Protein AF-0000000076998230 (afdb_homodimer)

Nearest PDB structures (foldseek):
  7vw1-assembly1_B  TM=4.545E-01  e=6.466E+00  Escherichia coli
  8wz2-assembly1_R  TM=2.961E-01  e=3.611E+00  Homo sapiens
  7vw1-assembly1_B  TM=4.503E-01  e=7.382E+00  Escherichia coli
  8wz2-assembly1_R  TM=2.958E-01  e=2.875E+00  Homo sapiens

Structure (mmCIF, N/CA/C/O backbone):
data_AF-0000000076998230-model_v1
#
loop_
_entity.id
_entity.type
_entity.pdbx_description
1 polymer 'Oxidase ustYa'
#
loop_
_atom_site.group_PDB
_atom_site.id
_atom_site.type_symbol
_atom_site.label_atom_id
_atom_site.label_alt_id
_atom_site.label_comp_id
_atom_site.label_asym_id
_atom_site.label_entity_id
_atom_site.label_seq_id
_atom_site.pdbx_PDB_ins_code
_atom_site.Cartn_x
_atom_site.Cartn_y
_atom_site.Cartn_z
_atom_site.occupancy
_atom_site.B_iso_or_equiv
_atom_site.auth_seq_id
_atom_site.auth_comp_id
_atom_site.auth_asym_id
_atom_site.auth_atom_id
_atom_site.pdbx_PDB_model_num
ATOM 1 N N . MET A 1 1 ? -66.875 17.562 42.094 1 18.34 1 MET A N 1
ATOM 2 C CA . MET A 1 1 ? -67 17.859 43.5 1 18.34 1 MET A CA 1
ATOM 3 C C . MET A 1 1 ? -66.562 19.281 43.812 1 18.34 1 MET A C 1
ATOM 5 O O . MET A 1 1 ? -66 19.969 42.938 1 18.34 1 MET A O 1
ATOM 9 N N . ASN A 1 2 ? -65.562 19.297 44.688 1 16.44 2 ASN A N 1
ATOM 10 C CA . ASN A 1 2 ? -65.562 20 45.969 1 16.44 2 ASN A CA 1
ATOM 11 C C . ASN A 1 2 ? -65.312 21.5 45.781 1 16.44 2 ASN A C 1
ATOM 13 O O . ASN A 1 2 ? -64.938 21.922 44.719 1 16.44 2 ASN A O 1
ATOM 17 N N . ASP A 1 3 ? -64.438 21.984 46.594 1 16.97 3 ASP A N 1
ATOM 18 C CA . ASP A 1 3 ? -64.5 22.75 47.844 1 16.97 3 ASP A CA 1
ATOM 19 C C . ASP A 1 3 ? -64.25 24.234 47.562 1 16.97 3 ASP A C 1
ATOM 21 O O . ASP A 1 3 ? -63.812 24.609 46.469 1 16.97 3 ASP A O 1
ATOM 25 N N . THR A 1 4 ? -63.281 24.688 48.25 1 16.92 4 THR A N 1
ATOM 26 C CA . THR A 1 4 ? -63.219 25.484 49.469 1 16.92 4 THR A CA 1
ATOM 27 C C . THR A 1 4 ? -62.938 26.953 49.156 1 16.92 4 THR A C 1
ATOM 29 O O . THR A 1 4 ? -63.688 27.844 49.594 1 16.92 4 THR A O 1
ATOM 32 N N . LYS A 1 5 ? -61.625 27.578 49.344 1 16.97 5 LYS A N 1
ATOM 33 C CA . LYS A 1 5 ? -61.406 28.297 50.594 1 16.97 5 LYS A CA 1
ATOM 34 C C . LYS A 1 5 ? -61.438 29.797 50.375 1 16.97 5 LYS A C 1
ATOM 36 O O . LYS A 1 5 ? -61.125 30.562 51.281 1 16.97 5 LYS A O 1
ATOM 41 N N . TYR A 1 6 ? -61.562 30.359 49.125 1 19.58 6 TYR A N 1
ATOM 42 C CA . TYR A 1 6 ? -60.75 31.562 49.156 1 19.58 6 TYR A CA 1
ATOM 43 C C . TYR A 1 6 ? -61.312 32.594 50.125 1 19.58 6 TYR A C 1
ATOM 45 O O . TYR A 1 6 ? -62.344 33.188 49.875 1 19.58 6 TYR A O 1
ATOM 53 N N . LEU A 1 7 ? -61.062 32.375 51.344 1 16.42 7 LEU A N 1
ATOM 54 C CA . LEU A 1 7 ? -61.469 33 52.594 1 16.42 7 LEU A CA 1
ATOM 55 C C . LEU A 1 7 ? -61.344 34.531 52.531 1 16.42 7 LEU A C 1
ATOM 57 O O . LEU A 1 7 ? -60.656 35.062 51.625 1 16.42 7 LEU A O 1
ATOM 61 N N . LYS A 1 8 ? -60.688 35.156 53.625 1 16.86 8 LYS A N 1
ATOM 62 C CA . LYS A 1 8 ? -61.188 35.844 54.844 1 16.86 8 LYS A CA 1
ATOM 63 C C . LYS A 1 8 ? -60.875 37.312 54.781 1 16.86 8 LYS A C 1
ATOM 65 O O . LYS A 1 8 ? -61.75 38.156 55.062 1 16.86 8 LYS A O 1
ATOM 70 N N . VAL A 1 9 ? -59.531 37.688 54.875 1 17.5 9 VAL A N 1
ATOM 71 C CA . VAL A 1 9 ? -59.125 38.344 56.125 1 17.5 9 VAL A CA 1
ATOM 72 C C . VAL A 1 9 ? -59.531 39.812 56.062 1 17.5 9 VAL A C 1
ATOM 74 O O . VAL A 1 9 ? -59.375 40.469 55.031 1 17.5 9 VAL A O 1
ATOM 77 N N . GLU A 1 10 ? -60.094 40.469 57.094 1 17.52 10 GLU A N 1
ATOM 78 C CA . GLU A 1 10 ? -60.875 41.5 57.75 1 17.52 10 GLU A CA 1
ATOM 79 C C . GLU A 1 10 ? -60.094 42.781 57.906 1 17.52 10 GLU A C 1
ATOM 81 O O . GLU A 1 10 ? -60.625 43.875 57.719 1 17.52 10 GLU A O 1
ATOM 86 N N . GLN A 1 11 ? -58.875 42.781 58.594 1 16.8 11 GLN A N 1
ATOM 87 C CA . GLN A 1 11 ? -58.75 43.5 59.844 1 16.8 11 GLN A CA 1
ATOM 88 C C . GLN A 1 11 ? -58.812 45 59.625 1 16.8 11 GLN A C 1
ATOM 90 O O . GLN A 1 11 ? -58.438 45.5 58.562 1 16.8 11 GLN A O 1
ATOM 95 N N . GLU A 1 12 ? -58.438 45.875 60.75 1 17.72 12 GLU A N 1
ATOM 96 C CA . GLU A 1 12 ? -58.938 46.844 61.719 1 17.72 12 GLU A CA 1
ATOM 97 C C . GLU A 1 12 ? -58.438 48.25 61.375 1 17.72 12 GLU A C 1
ATOM 99 O O . GLU A 1 12 ? -57.531 48.438 60.562 1 17.72 12 GLU A O 1
ATOM 104 N N . SER A 1 13 ? -58.062 49.188 62.469 1 18.7 13 SER A N 1
ATOM 105 C CA . SER A 1 13 ? -58.625 50.344 63.156 1 18.7 13 SER A CA 1
ATOM 106 C C . SER A 1 13 ? -57.938 51.625 62.781 1 18.7 13 SER A C 1
ATOM 108 O O . SER A 1 13 ? -58.531 52.531 62.156 1 18.7 13 SER A O 1
ATOM 110 N N . SER A 1 14 ? -57.25 52.469 63.875 1 18.3 14 SER A N 1
ATOM 111 C CA . SER A 1 14 ? -57.719 53.656 64.625 1 18.3 14 SER A CA 1
ATOM 112 C C . SER A 1 14 ? -56.938 54.906 64.188 1 18.3 14 SER A C 1
ATOM 114 O O . SER A 1 14 ? -57.531 55.938 63.812 1 18.3 14 SER A O 1
ATOM 116 N N . ASP A 1 15 ? -55.625 55.219 64.75 1 19.7 15 ASP A N 1
ATOM 117 C CA . ASP A 1 15 ? -55.281 56.312 65.625 1 19.7 15 ASP A CA 1
ATOM 118 C C . ASP A 1 15 ? -54.906 57.594 64.875 1 19.7 15 ASP A C 1
ATOM 120 O O . ASP A 1 15 ? -54.406 57.531 63.75 1 19.7 15 ASP A O 1
ATOM 124 N N . SER A 1 16 ? -55.125 59 65.5 1 21.58 16 SER A N 1
ATOM 125 C CA . SER A 1 16 ? -55.531 60.406 65.375 1 21.58 16 SER A CA 1
ATOM 126 C C . SER A 1 16 ? -54.344 61.312 65.188 1 21.58 16 SER A C 1
ATOM 128 O O . SER A 1 16 ? -54.5 62.5 64.875 1 21.58 16 SER A O 1
ATOM 130 N N . SER A 1 17 ? -53.062 60.938 65.562 1 20.52 17 SER A N 1
ATOM 131 C CA . SER A 1 17 ? -52.312 61.938 66.312 1 20.52 17 SER A CA 1
ATOM 132 C C . SER A 1 17 ? -52 63.156 65.5 1 20.52 17 SER A C 1
ATOM 134 O O . SER A 1 17 ? -51.875 63.062 64.25 1 20.52 17 SER A O 1
ATOM 136 N N . GLU A 1 18 ? -52 64.438 66.188 1 24.56 18 GLU A N 1
ATOM 137 C CA . GLU A 1 18 ? -52.094 65.875 66.125 1 24.56 18 GLU A CA 1
ATOM 138 C C . GLU A 1 18 ? -50.781 66.5 65.625 1 24.56 18 GLU A C 1
ATOM 140 O O . GLU A 1 18 ? -49.75 66.375 66.312 1 24.56 18 GLU A O 1
ATOM 145 N N . LEU A 1 19 ? -50.375 66.312 64.5 1 22.81 19 LEU A N 1
ATOM 146 C CA . LEU A 1 19 ? -49.094 66.812 64 1 22.81 19 LEU A CA 1
ATOM 147 C C . LEU A 1 19 ? -48.969 68.312 64.125 1 22.81 19 LEU A C 1
ATOM 149 O O . LEU A 1 19 ? -49.688 69.062 63.469 1 22.81 19 LEU A O 1
ATOM 153 N N . GLU A 1 20 ? -48.469 68.625 65.375 1 21.16 20 GLU A N 1
ATOM 154 C CA . GLU A 1 20 ? -48.219 70 65.938 1 21.16 20 GLU A CA 1
ATOM 155 C C . GLU A 1 20 ? -47.469 70.875 65 1 21.16 20 GLU A C 1
ATOM 157 O O . GLU A 1 20 ? -47 70.438 63.938 1 21.16 20 GLU A O 1
ATOM 162 N N . SER A 1 21 ? -46.406 71.562 65.625 1 22.08 21 SER A N 1
ATOM 163 C CA . SER A 1 21 ? -46.125 72.938 66 1 22.08 21 SER A CA 1
ATOM 164 C C . SER A 1 21 ? -45.219 73.625 65 1 22.08 21 SER A C 1
ATOM 166 O O . SER A 1 21 ? -45.438 74.75 64.562 1 22.08 21 SER A O 1
ATOM 168 N N . GLN A 1 22 ? -43.875 73.188 64.812 1 22.25 22 GLN A N 1
ATOM 169 C CA . GLN A 1 22 ? -42.75 74.062 65.062 1 22.25 22 GLN A CA 1
ATOM 170 C C . GLN A 1 22 ? -42.406 74.875 63.812 1 22.25 22 GLN A C 1
ATOM 172 O O . GLN A 1 22 ? -42.219 74.312 62.75 1 22.25 22 GLN A O 1
ATOM 177 N N . ASP A 1 23 ? -42.812 76.125 63.781 1 26.39 23 ASP A N 1
ATOM 178 C CA . ASP A 1 23 ? -42.688 77.188 62.781 1 26.39 23 ASP A CA 1
ATOM 179 C C . ASP A 1 23 ? -41.219 77.562 62.531 1 26.39 23 ASP A C 1
ATOM 181 O O . ASP A 1 23 ? -40.656 78.375 63.281 1 26.39 23 ASP A O 1
ATOM 185 N N . HIS A 1 24 ? -40.281 76.562 62.562 1 25.59 24 HIS A N 1
ATOM 186 C CA . HIS A 1 24 ? -38.906 77.062 62.562 1 25.59 24 HIS A CA 1
ATOM 187 C C . HIS A 1 24 ? -38.656 77.938 61.375 1 25.59 24 HIS A C 1
ATOM 189 O O . HIS A 1 24 ? -38.938 77.625 60.219 1 25.59 24 HIS A O 1
ATOM 195 N N . ALA A 1 25 ? -38.688 79.25 61.688 1 28.44 25 ALA A N 1
ATOM 196 C CA . ALA A 1 25 ? -38.406 80.438 60.844 1 28.44 25 ALA A CA 1
ATOM 197 C C . ALA A 1 25 ? -37.062 80.312 60.125 1 28.44 25 ALA A C 1
ATOM 199 O O . ALA A 1 25 ? -36.062 79.938 60.75 1 28.44 25 ALA A O 1
ATOM 200 N N . PHE A 1 26 ? -37.062 80.125 58.812 1 28.27 26 PHE A N 1
ATOM 201 C CA . PHE A 1 26 ? -36.094 79.938 57.75 1 28.27 26 PHE A CA 1
ATOM 202 C C . PHE A 1 26 ? -35.156 81.125 57.625 1 28.27 26 PHE A C 1
ATOM 204 O O . PHE A 1 26 ? -35.594 82.188 57.156 1 28.27 26 PHE A O 1
ATOM 211 N N . SER A 1 27 ? -34.438 81.375 58.844 1 28.23 27 SER A N 1
ATOM 212 C CA . SER A 1 27 ? -33.594 82.562 58.688 1 28.23 27 SER A CA 1
ATOM 213 C C . SER A 1 27 ? -32.656 82.375 57.5 1 28.23 27 SER A C 1
ATOM 215 O O . SER A 1 27 ? -32.25 81.312 57.125 1 28.23 27 SER A O 1
ATOM 217 N N . GLY A 1 28 ? -32.531 83.438 56.625 1 27.86 28 GLY A N 1
ATOM 218 C CA . GLY A 1 28 ? -32.031 83.75 55.312 1 27.86 28 GLY A CA 1
ATOM 219 C C . GLY A 1 28 ? -30.531 83.625 55.188 1 27.86 28 GLY A C 1
ATOM 220 O O . GLY A 1 28 ? -29.922 84.25 54.281 1 27.86 28 GLY A O 1
ATOM 221 N N . ASP A 1 29 ? -29.875 82.688 55.906 1 30.98 29 ASP A N 1
ATOM 222 C CA . ASP A 1 29 ? -28.422 82.875 55.875 1 30.98 29 ASP A CA 1
ATOM 223 C C . ASP A 1 29 ? -27.891 82.75 54.438 1 30.98 29 ASP A C 1
ATOM 225 O O . ASP A 1 29 ? -28.375 81.938 53.656 1 30.98 29 ASP A O 1
ATOM 229 N N . GLU A 1 30 ? -27.141 83.75 53.906 1 35 30 GLU A N 1
ATOM 230 C CA . GLU A 1 30 ? -26.453 84.062 52.656 1 35 30 GLU A CA 1
ATOM 231 C C . GLU A 1 30 ? -25.422 83 52.312 1 35 30 GLU A C 1
ATOM 233 O O . GLU A 1 30 ? -24.469 82.812 53.062 1 35 30 GLU A O 1
ATOM 238 N N . SER A 1 31 ? -25.844 81.812 51.75 1 34.47 31 SER A N 1
ATOM 239 C CA . SER A 1 31 ? -25.031 80.688 51.438 1 34.47 31 SER A CA 1
ATOM 240 C C . SER A 1 31 ? -23.984 81 50.375 1 34.47 31 SER A C 1
ATOM 242 O O . SER A 1 31 ? -24.266 81.688 49.375 1 34.47 31 SER A O 1
ATOM 244 N N . GLY A 1 32 ? -22.703 81.125 50.719 1 36.34 32 GLY A N 1
ATOM 245 C CA . GLY A 1 32 ? -21.469 81.188 49.938 1 36.34 32 GLY A CA 1
ATOM 246 C C . GLY A 1 32 ? -21.375 80.188 48.812 1 36.34 32 GLY A C 1
ATOM 247 O O . GLY A 1 32 ? -21.594 79 49.031 1 36.34 32 GLY A O 1
ATOM 248 N N . ARG A 1 33 ? -21.594 80.562 47.5 1 39.78 33 ARG A N 1
ATOM 249 C CA . ARG A 1 33 ? -21.625 79.75 46.281 1 39.78 33 ARG A CA 1
ATOM 250 C C . ARG A 1 33 ? -20.281 79.062 46.031 1 39.78 33 ARG A C 1
ATOM 252 O O . ARG A 1 33 ? -19.234 79.688 46.062 1 39.78 33 ARG A O 1
ATOM 259 N N . PRO A 1 34 ? -20.219 77.75 46.375 1 43.5 34 PRO A N 1
ATOM 260 C CA . PRO A 1 34 ? -18.969 77.062 46.062 1 43.5 34 PRO A CA 1
ATOM 261 C C . PRO A 1 34 ? -18.594 77.188 44.562 1 43.5 34 PRO A C 1
ATOM 263 O O . PRO A 1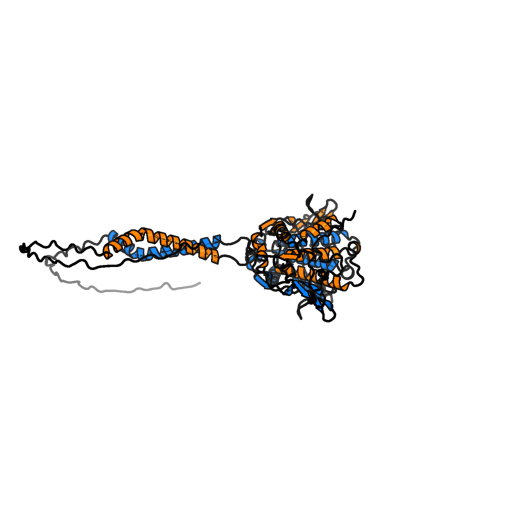 34 ? -19.484 77.312 43.719 1 43.5 34 PRO A O 1
ATOM 266 N N . MET A 1 35 ? -17.438 77.688 44.125 1 41.75 35 MET A N 1
ATOM 267 C CA . MET A 1 35 ? -16.797 77.75 42.812 1 41.75 35 MET A CA 1
ATOM 268 C C . MET A 1 35 ? -16.969 76.438 42.062 1 41.75 35 MET A C 1
ATOM 270 O O . MET A 1 35 ? -16.688 75.375 42.594 1 41.75 35 MET A O 1
ATOM 274 N N . SER A 1 36 ? -17.719 76.375 40.906 1 43.34 36 SER A N 1
ATOM 275 C CA . SER A 1 36 ? -18.125 75.312 40 1 43.34 36 SER A CA 1
ATOM 276 C C . SER A 1 36 ? -16.906 74.625 39.375 1 43.34 36 SER A C 1
ATOM 278 O O . SER A 1 36 ? -16.047 75.25 38.781 1 43.34 36 SER A O 1
ATOM 280 N N . GLN A 1 37 ? -16.344 73.562 39.906 1 50.28 37 GLN A N 1
ATOM 281 C CA . GLN A 1 37 ? -15.406 72.688 39.219 1 50.28 37 GLN A CA 1
ATOM 282 C C . GLN A 1 37 ? -15.883 72.312 37.812 1 50.28 37 GLN A C 1
ATOM 284 O O . GLN A 1 37 ? -16.984 71.812 37.656 1 50.28 37 GLN A O 1
ATOM 289 N N . GLN A 1 38 ? -15.484 73 36.688 1 52.41 38 GLN A N 1
ATOM 290 C CA . GLN A 1 38 ? -15.773 72.688 35.312 1 52.41 38 GLN A CA 1
ATOM 291 C C . GLN A 1 38 ? -15.547 71.188 35.062 1 52.41 38 GLN A C 1
ATOM 293 O O . GLN A 1 38 ? -14.477 70.625 35.375 1 52.41 38 GLN A O 1
ATOM 298 N N . PRO A 1 39 ? -16.562 70.375 34.906 1 56.31 39 PRO A N 1
ATOM 299 C CA . PRO A 1 39 ? -16.406 68.938 34.625 1 56.31 39 PRO A CA 1
ATOM 300 C C . PRO A 1 39 ? -15.5 68.688 33.438 1 56.31 39 PRO A C 1
ATOM 302 O O . PRO A 1 39 ? -15.586 69.375 32.406 1 56.31 39 PRO A O 1
ATOM 305 N N . ARG A 1 40 ? -14.258 68.25 33.594 1 65.19 40 ARG A N 1
ATOM 306 C CA . ARG A 1 40 ? -13.414 67.812 32.469 1 65.19 40 ARG A CA 1
ATOM 307 C C . ARG A 1 40 ? -14.25 67.125 31.406 1 65.19 40 ARG A C 1
ATOM 309 O O . ARG A 1 40 ? -15.094 66.25 31.703 1 65.19 40 ARG A O 1
ATOM 316 N N . SER A 1 41 ? -14.359 67.688 30.234 1 61.91 41 SER A N 1
ATOM 317 C CA . SER A 1 41 ? -15.219 67.25 29.125 1 61.91 41 SER A CA 1
ATOM 318 C C . SER A 1 41 ? -15.047 65.75 28.844 1 61.91 41 SER A C 1
ATOM 320 O O . SER A 1 41 ? -13.977 65.188 29.078 1 61.91 41 SER A O 1
ATOM 322 N N . VAL A 1 42 ? -16.141 65.062 28.719 1 68.56 42 VAL A N 1
ATOM 323 C CA . VAL A 1 42 ? -16.266 63.656 28.328 1 68.56 42 VAL A CA 1
ATOM 324 C C . VAL A 1 42 ? -15.25 63.312 27.25 1 68.56 42 VAL A C 1
ATOM 326 O O . VAL A 1 42 ? -14.695 62.219 27.219 1 68.56 42 VAL A O 1
ATOM 329 N N . ALA A 1 43 ? -14.953 64.375 26.484 1 70.38 43 ALA A N 1
ATOM 330 C CA . ALA A 1 43 ? -14 64.125 25.391 1 70.38 43 ALA A CA 1
ATOM 331 C C . ALA A 1 43 ? -12.578 64 25.938 1 70.38 43 ALA A C 1
ATOM 333 O O . ALA A 1 43 ? -11.812 63.188 25.422 1 70.38 43 ALA A O 1
ATOM 334 N N . THR A 1 44 ? -12.195 64.688 26.938 1 69.19 44 THR A N 1
ATOM 335 C CA . THR A 1 44 ? -10.883 64.625 27.562 1 69.19 44 THR A CA 1
ATOM 336 C C . THR A 1 44 ? -10.742 63.312 28.344 1 69.19 44 THR A C 1
ATOM 338 O O . THR A 1 44 ? -9.68 62.688 28.344 1 69.19 44 THR A O 1
ATOM 341 N N . ARG A 1 45 ? -11.852 62.875 28.906 1 66.25 45 ARG A N 1
ATOM 342 C CA . ARG A 1 45 ? -11.852 61.625 29.625 1 66.25 45 ARG A CA 1
ATOM 343 C C . ARG A 1 45 ? -11.75 60.438 28.656 1 66.25 45 ARG A C 1
ATOM 345 O O . ARG A 1 45 ? -11.055 59.469 28.922 1 66.25 45 ARG A O 1
ATOM 352 N N . LEU A 1 46 ? -12.445 60.594 27.562 1 68.31 46 LEU A N 1
ATOM 353 C CA . LEU A 1 46 ? -12.391 59.562 26.547 1 68.31 46 LEU A CA 1
ATOM 354 C C . LEU A 1 46 ? -11.016 59.531 25.891 1 68.31 46 LEU A C 1
ATOM 356 O O . LEU A 1 46 ? -10.492 58.438 25.594 1 68.31 46 LEU A O 1
ATOM 360 N N . SER A 1 47 ? -10.477 60.688 25.625 1 67.5 47 SER A N 1
ATOM 361 C CA . SER A 1 47 ? -9.125 60.781 25.078 1 67.5 47 SER A CA 1
ATOM 362 C C . SER A 1 47 ? -8.102 60.188 26.047 1 67.5 47 SER A C 1
ATOM 364 O O . SER A 1 47 ? -7.141 59.531 25.625 1 67.5 47 SER A O 1
ATOM 366 N N . HIS A 1 48 ? -8.312 60.375 27.328 1 67.94 48 HIS A N 1
ATOM 367 C CA . HIS A 1 48 ? -7.43 59.812 28.328 1 67.94 48 HIS A CA 1
ATOM 368 C C . HIS A 1 48 ? -7.621 58.281 28.422 1 67.94 48 HIS A C 1
ATOM 370 O O . HIS A 1 48 ? -6.656 57.531 28.609 1 67.94 48 HIS A O 1
ATOM 376 N N . ILE A 1 49 ? -8.812 57.906 28.312 1 65.69 49 ILE A N 1
ATOM 377 C CA . ILE A 1 49 ? -9.102 56.469 28.328 1 65.69 49 ILE A CA 1
ATOM 378 C C . ILE A 1 49 ? -8.555 55.812 27.062 1 65.69 49 ILE A C 1
ATOM 380 O O . ILE A 1 49 ? -7.984 54.719 27.109 1 65.69 49 ILE A O 1
ATOM 384 N N . VAL A 1 50 ? -8.797 56.5 25.969 1 64 50 VAL A N 1
ATOM 385 C CA . VAL A 1 50 ? -8.281 56 24.703 1 64 50 VAL A CA 1
ATOM 386 C C . VAL A 1 50 ? -6.754 55.969 24.734 1 64 50 VAL A C 1
ATOM 388 O O . VAL A 1 50 ? -6.125 55.031 24.281 1 64 50 VAL A O 1
ATOM 391 N N . LYS A 1 51 ? -6.207 57.031 25.25 1 67.94 51 LYS A N 1
ATOM 392 C CA . LYS A 1 51 ? -4.754 57.094 25.359 1 67.94 51 LYS A CA 1
ATOM 393 C C . LYS A 1 51 ? -4.227 56.031 26.312 1 67.94 51 LYS A C 1
ATOM 395 O O . LYS A 1 51 ? -3.168 55.469 26.078 1 67.94 51 LYS A O 1
ATOM 400 N N . ARG A 1 52 ? -5.008 55.781 27.328 1 65.81 52 ARG A N 1
ATOM 401 C CA . ARG A 1 52 ? -4.594 54.781 28.297 1 65.81 52 ARG A CA 1
ATOM 402 C C . ARG A 1 52 ? -4.863 53.375 27.781 1 65.81 52 ARG A C 1
ATOM 404 O O . ARG A 1 52 ? -4.117 52.438 28.078 1 65.81 52 ARG A O 1
ATOM 411 N N . SER A 1 53 ? -5.801 53.312 26.922 1 72.69 53 SER A N 1
ATOM 412 C CA . SER A 1 53 ? -6.207 51.969 26.484 1 72.69 53 SER A CA 1
ATOM 413 C C . SER A 1 53 ? -5.438 51.562 25.234 1 72.69 53 SER A C 1
ATOM 415 O O . SER A 1 53 ? -5.449 50.375 24.875 1 72.69 53 SER A O 1
ATOM 417 N N . TRP A 1 54 ? -4.82 52.562 24.609 1 76.06 54 TRP A N 1
ATOM 418 C CA . TRP A 1 54 ? -4.043 52.219 23.422 1 76.06 54 TRP A CA 1
ATOM 419 C C . TRP A 1 54 ? -2.908 51.281 23.781 1 76.06 54 TRP A C 1
ATOM 421 O O . TRP A 1 54 ? -2.539 50.406 22.969 1 76.06 54 TRP A O 1
ATOM 431 N N . TRP A 1 55 ? -2.541 51.406 25.109 1 79.25 55 TRP A N 1
ATOM 432 C CA . TRP A 1 55 ? -1.457 50.5 25.516 1 79.25 55 TRP A CA 1
ATOM 433 C C . TRP A 1 55 ? -1.94 49.062 25.609 1 79.25 55 TRP A C 1
ATOM 435 O O . TRP A 1 55 ? -1.151 48.125 25.469 1 79.25 55 TRP A O 1
ATOM 445 N N . LEU A 1 56 ? -3.25 48.906 25.703 1 84.62 56 LEU A N 1
ATOM 446 C CA . LEU A 1 56 ? -3.818 47.562 25.734 1 84.62 56 LEU A CA 1
ATOM 447 C C . LEU A 1 56 ? -4.328 47.125 24.359 1 84.62 56 LEU A C 1
ATOM 449 O O . LEU A 1 56 ? -4.188 45.969 23.969 1 84.62 56 LEU A O 1
ATOM 453 N N . VAL A 1 57 ? -4.855 48.062 23.609 1 87.19 57 VAL A N 1
ATOM 454 C CA . VAL A 1 57 ? -5.461 47.781 22.312 1 87.19 57 VAL A CA 1
ATOM 455 C C . VAL A 1 57 ? -4.375 47.469 21.297 1 87.19 57 VAL A C 1
ATOM 457 O O . VAL A 1 57 ? -4.535 46.562 20.469 1 87.19 57 VAL A O 1
ATOM 460 N N . GLY A 1 58 ? -3.264 48.125 21.297 1 85.06 58 GLY A N 1
ATOM 461 C CA . GLY A 1 58 ? -2.16 47.906 20.375 1 85.06 58 GLY A CA 1
ATOM 462 C C . GLY A 1 58 ? -1.61 46.5 20.438 1 85.06 58 GLY A C 1
ATOM 463 O O . GLY A 1 58 ? -1.706 45.75 19.453 1 85.06 58 GLY A O 1
ATOM 464 N N . PRO A 1 59 ? -1.131 46.094 21.656 1 89.06 59 PRO A N 1
ATOM 465 C CA . PRO A 1 59 ? -0.637 44.719 21.812 1 89.06 59 PRO A CA 1
ATOM 466 C C . PRO A 1 59 ? -1.7 43.656 21.484 1 89.06 59 PRO A C 1
ATOM 468 O O . PRO A 1 59 ? -1.381 42.594 20.953 1 89.06 59 PRO A O 1
ATOM 471 N N . PHE A 1 60 ? -2.967 44.031 21.859 1 92.06 60 PHE A N 1
ATOM 472 C CA . PHE A 1 60 ? -4.039 43.094 21.562 1 92.06 60 PHE A CA 1
ATOM 473 C C . PHE A 1 60 ? -4.211 42.906 20.062 1 92.06 60 PHE A C 1
ATOM 475 O O . PHE A 1 60 ? -4.34 41.781 19.562 1 92.06 60 PHE A O 1
ATOM 482 N N . LEU A 1 61 ? -4.266 43.969 19.281 1 92.62 61 LEU A N 1
ATOM 483 C CA . LEU A 1 61 ? -4.379 43.906 17.812 1 92.62 61 LEU A CA 1
ATOM 484 C C . LEU A 1 61 ? -3.156 43.25 17.203 1 92.62 61 LEU A C 1
ATOM 486 O O . LEU A 1 61 ? -3.266 42.531 16.188 1 92.62 61 LEU A O 1
ATOM 490 N N . TRP A 1 62 ? -1.983 43.531 17.781 1 93.12 62 TRP A N 1
ATOM 491 C CA . TRP A 1 62 ? -0.749 42.906 17.328 1 93.12 62 TRP A CA 1
ATOM 492 C C . TRP A 1 62 ? -0.824 41.375 17.5 1 93.12 62 TRP A C 1
ATOM 494 O O . TRP A 1 62 ? -0.546 40.656 16.547 1 93.12 62 TRP A O 1
ATOM 504 N N . LEU A 1 63 ? -1.301 40.875 18.578 1 95.06 63 LEU A N 1
ATOM 505 C CA . LEU A 1 63 ? -1.417 39.469 18.844 1 95.06 63 LEU A CA 1
ATOM 506 C C . LEU A 1 63 ? -2.477 38.812 17.953 1 95.06 63 LEU A C 1
ATOM 508 O O . LEU A 1 63 ? -2.297 37.719 17.453 1 95.06 63 LEU A O 1
ATOM 512 N N . LEU A 1 64 ? -3.576 39.562 17.781 1 96.25 64 LEU A N 1
ATOM 513 C CA . LEU A 1 64 ? -4.637 39.094 16.906 1 96.25 64 LEU A CA 1
ATOM 514 C C . LEU A 1 64 ? -4.137 38.906 15.477 1 96.25 64 LEU A C 1
ATOM 516 O O . LEU A 1 64 ? -4.504 37.969 14.789 1 96.25 64 LEU A O 1
ATOM 520 N N . SER A 1 65 ? -3.4 39.875 15.008 1 96.25 65 SER A N 1
ATOM 521 C CA . SER A 1 65 ? -2.857 39.781 13.656 1 96.25 65 SER A CA 1
ATOM 522 C C . SER A 1 65 ? -1.904 38.594 13.516 1 96.25 65 SER A C 1
ATOM 524 O O . SER A 1 65 ? -1.85 37.969 12.469 1 96.25 65 SER A O 1
ATOM 526 N N . LEU A 1 66 ? -1.121 38.312 14.555 1 97 66 LEU A N 1
ATOM 527 C CA . LEU A 1 66 ? -0.239 37.156 14.531 1 97 66 LEU A CA 1
ATOM 528 C C . LEU A 1 66 ? -1.046 35.875 14.492 1 97 66 LEU A C 1
ATOM 530 O O . LEU A 1 66 ? -0.709 34.938 13.75 1 97 66 LEU A O 1
ATOM 534 N N . LEU A 1 67 ? -2.125 35.844 15.25 1 97.12 67 LEU A N 1
ATOM 535 C CA . LEU A 1 67 ? -2.984 34.656 15.273 1 97.12 67 LEU A CA 1
ATOM 536 C C . LEU A 1 67 ? -3.631 34.438 13.906 1 97.12 67 LEU A C 1
ATOM 538 O O . LEU A 1 67 ? -3.678 33.312 13.422 1 97.12 67 LEU A O 1
ATOM 542 N N . PHE A 1 68 ? -4.098 35.5 13.312 1 97.31 68 PHE A N 1
ATOM 543 C CA . PHE A 1 68 ? -4.727 35.375 12 1 97.31 68 PHE A CA 1
ATOM 544 C C . PHE A 1 68 ? -3.713 34.938 10.945 1 97.31 68 PHE A C 1
ATOM 546 O O . PHE A 1 68 ? -4.023 34.125 10.078 1 97.31 68 PHE A O 1
ATOM 553 N N . THR A 1 69 ? -2.541 35.531 11.031 1 96.81 69 THR A N 1
ATOM 554 C CA . THR A 1 69 ? -1.49 35.156 10.094 1 96.81 69 THR A CA 1
ATOM 555 C C . THR A 1 69 ? -1.128 33.688 10.273 1 96.81 69 THR A C 1
ATOM 557 O O . THR A 1 69 ? -0.89 32.969 9.289 1 96.81 69 THR A O 1
ATOM 560 N N . TRP A 1 70 ? -1.068 33.25 11.469 1 96.5 70 TRP A N 1
ATOM 561 C CA . TRP A 1 70 ? -0.791 31.844 11.742 1 96.5 70 TRP A CA 1
ATOM 562 C C . TRP A 1 70 ? -1.859 30.938 11.125 1 96.5 70 TRP A C 1
ATOM 564 O O . TRP A 1 70 ? -1.541 29.953 10.469 1 96.5 70 TRP A O 1
ATOM 574 N N . MET A 1 71 ? -3.088 31.281 11.273 1 96.06 71 MET A N 1
ATOM 575 C CA . MET A 1 71 ? -4.199 30.484 10.773 1 96.06 71 MET A CA 1
ATOM 576 C C . MET A 1 71 ? -4.203 30.453 9.242 1 96.06 71 MET A C 1
ATOM 578 O O . MET A 1 71 ? -4.379 29.391 8.648 1 96.06 71 MET A O 1
ATOM 582 N N . ILE A 1 72 ? -3.979 31.547 8.688 1 95.94 72 ILE A N 1
ATOM 583 C CA . ILE A 1 72 ? -3.99 31.641 7.227 1 95.94 72 ILE A CA 1
ATOM 584 C C . ILE A 1 72 ? -2.793 30.875 6.656 1 95.94 72 ILE A C 1
ATOM 586 O O . ILE A 1 72 ? -2.936 30.109 5.707 1 95.94 72 ILE A O 1
ATOM 590 N N . ALA A 1 73 ? -1.648 31.078 7.258 1 94.75 73 ALA A N 1
ATOM 591 C CA . ALA A 1 73 ? -0.439 30.406 6.785 1 94.75 73 ALA A CA 1
ATOM 592 C C . ALA A 1 73 ? -0.551 28.891 6.953 1 94.75 73 ALA A C 1
ATOM 594 O O . ALA A 1 73 ? -0.146 28.141 6.066 1 94.75 73 ALA A O 1
ATOM 595 N N . SER A 1 74 ? -1.116 28.484 7.988 1 93.62 74 SER A N 1
ATOM 596 C CA . SER A 1 74 ? -1.309 27.062 8.242 1 93.62 74 SER A CA 1
ATOM 597 C C . SER A 1 74 ? -2.266 26.453 7.23 1 93.62 74 SER A C 1
ATOM 599 O O . SER A 1 74 ? -1.993 25.375 6.684 1 93.62 74 SER A O 1
ATOM 601 N N . ALA A 1 75 ? -3.281 27.109 6.988 1 92.31 75 ALA A N 1
ATOM 602 C CA . ALA A 1 75 ? -4.262 26.625 6.02 1 92.31 75 ALA A CA 1
ATOM 603 C C . ALA A 1 75 ? -3.689 26.625 4.605 1 92.31 75 ALA A C 1
ATOM 605 O O . ALA A 1 75 ? -3.904 25.688 3.84 1 92.31 75 ALA A O 1
ATOM 606 N N . ALA A 1 76 ? -2.93 27.594 4.363 1 91.88 76 ALA A N 1
ATOM 607 C CA . ALA A 1 76 ? -2.367 27.766 3.025 1 91.88 76 ALA A CA 1
ATOM 608 C C . ALA A 1 76 ? -1.25 26.75 2.768 1 91.88 76 ALA A C 1
ATOM 610 O O . ALA A 1 76 ? -0.932 26.453 1.615 1 91.88 76 ALA A O 1
ATOM 611 N N . SER A 1 77 ? -0.72 26.188 3.803 1 91.75 77 SER A N 1
ATOM 612 C CA . SER A 1 77 ? 0.442 25.312 3.65 1 91.75 77 SER A CA 1
ATOM 613 C C . SER A 1 77 ? 0.029 23.844 3.574 1 91.75 77 SER A C 1
ATOM 615 O O . SER A 1 77 ? 0.866 22.969 3.342 1 91.75 77 SER A O 1
ATOM 617 N N . LYS A 1 78 ? -1.291 23.672 3.658 1 91.31 78 LYS A N 1
ATOM 618 C CA . LYS A 1 78 ? -1.756 22.281 3.596 1 91.31 78 LYS A CA 1
ATOM 619 C C . LYS A 1 78 ? -1.678 21.734 2.17 1 91.31 78 LYS A C 1
ATOM 621 O O . LYS A 1 78 ? -2.094 22.406 1.223 1 91.31 78 LYS A O 1
ATOM 626 N N . SER A 1 79 ? -1.03 20.531 2.014 1 94.19 79 SER A N 1
ATOM 627 C CA . SER A 1 79 ? -0.892 19.875 0.717 1 94.19 79 SER A CA 1
ATOM 628 C C . SER A 1 79 ? -2.105 19 0.406 1 94.19 79 SER A C 1
ATOM 630 O O . SER A 1 79 ? -2.617 18.312 1.284 1 94.19 79 SER A O 1
ATOM 632 N N . PRO A 1 80 ? -2.555 19.062 -0.832 1 95.31 80 PRO A N 1
ATOM 633 C CA . PRO A 1 80 ? -3.641 18.156 -1.217 1 95.31 80 PRO A CA 1
ATOM 634 C C . PRO A 1 80 ? -3.17 16.719 -1.396 1 95.31 80 PRO A C 1
ATOM 636 O O . PRO A 1 80 ? -3.98 15.828 -1.668 1 95.31 80 PRO A O 1
ATOM 639 N N . TYR A 1 81 ? -1.935 16.469 -1.198 1 97.62 81 TYR A N 1
ATOM 640 C CA . TYR A 1 81 ? -1.383 15.133 -1.429 1 97.62 81 TYR A CA 1
ATOM 641 C C . TYR A 1 81 ? -0.866 14.523 -0.131 1 97.62 81 TYR A C 1
ATOM 643 O O . TYR A 1 81 ? 0.102 13.758 -0.139 1 97.62 81 TYR A O 1
ATOM 651 N N . ASP A 1 82 ? -1.399 14.992 0.95 1 97.62 82 ASP A N 1
ATOM 652 C CA . ASP A 1 82 ? -1.136 14.406 2.26 1 97.62 82 ASP A CA 1
ATOM 653 C C . ASP A 1 82 ? -1.942 13.125 2.459 1 97.62 82 ASP A C 1
ATOM 655 O O . ASP A 1 82 ? -3.15 13.18 2.699 1 97.62 82 ASP A O 1
ATOM 659 N N . VAL A 1 83 ? -1.275 11.969 2.453 1 97.94 83 VAL A N 1
ATOM 660 C CA . VAL A 1 83 ? -1.962 10.688 2.465 1 97.94 83 VAL A CA 1
ATOM 661 C C . VAL A 1 83 ? -2.441 10.367 3.879 1 97.94 83 VAL A C 1
ATOM 663 O O . VAL A 1 83 ? -3.27 9.477 4.074 1 97.94 83 VAL A O 1
ATOM 666 N N . ALA A 1 84 ? -1.97 11.078 4.871 1 97.62 84 ALA A N 1
ATOM 667 C CA . ALA A 1 84 ? -2.416 10.867 6.246 1 97.62 84 ALA A CA 1
ATOM 668 C C . ALA A 1 84 ? -3.834 11.391 6.449 1 97.62 84 ALA A C 1
ATOM 670 O O . ALA A 1 84 ? -4.531 10.969 7.375 1 97.62 84 ALA A O 1
ATOM 671 N N . VAL A 1 85 ? -4.242 12.352 5.625 1 96.94 85 VAL A N 1
ATOM 672 C CA . VAL A 1 85 ? -5.582 12.906 5.77 1 96.94 85 VAL A CA 1
ATOM 673 C C . VAL A 1 85 ? -6.453 12.477 4.594 1 96.94 85 VAL A C 1
ATOM 675 O O . VAL A 1 85 ? -7.621 12.859 4.504 1 96.94 85 VAL A O 1
ATOM 678 N N . GLY A 1 86 ? -5.891 11.672 3.697 1 97.44 86 GLY A N 1
ATOM 679 C CA . GLY A 1 86 ? -6.641 11.156 2.559 1 97.44 86 GLY A CA 1
ATOM 680 C C . GLY A 1 86 ? -6.535 12.047 1.33 1 97.44 86 GLY A C 1
ATOM 681 O O . GLY A 1 86 ? -6.461 13.266 1.445 1 97.44 86 GLY A O 1
ATOM 682 N N . LEU A 1 87 ? -6.578 11.477 0.206 1 97.25 87 LEU A N 1
ATOM 683 C CA . LEU A 1 87 ? -6.523 12.188 -1.068 1 97.25 87 LEU A CA 1
ATOM 684 C C . LEU A 1 87 ? -7.926 12.555 -1.545 1 97.25 87 LEU A C 1
ATOM 686 O O . LEU A 1 87 ? -8.914 11.977 -1.082 1 97.25 87 LEU A O 1
ATOM 690 N N . GLU A 1 88 ? -7.988 13.484 -2.457 1 95.19 88 GLU A N 1
ATOM 691 C CA . GLU A 1 88 ? -9.266 13.992 -2.955 1 95.19 88 GLU A CA 1
ATOM 692 C C . GLU A 1 88 ? -10.078 12.875 -3.615 1 95.19 88 GLU A C 1
ATOM 694 O O . GLU A 1 88 ? -11.305 12.867 -3.533 1 95.19 88 GLU A O 1
ATOM 699 N N . THR A 1 89 ? -9.445 11.93 -4.219 1 95.19 89 THR A N 1
ATOM 700 C CA . THR A 1 89 ? -10.109 10.883 -4.992 1 95.19 89 THR A CA 1
ATOM 701 C C . THR A 1 89 ? -10.555 9.742 -4.082 1 95.19 89 THR A C 1
ATOM 703 O O . THR A 1 89 ? -11.211 8.805 -4.539 1 95.19 89 THR A O 1
ATOM 706 N N . GLU A 1 90 ?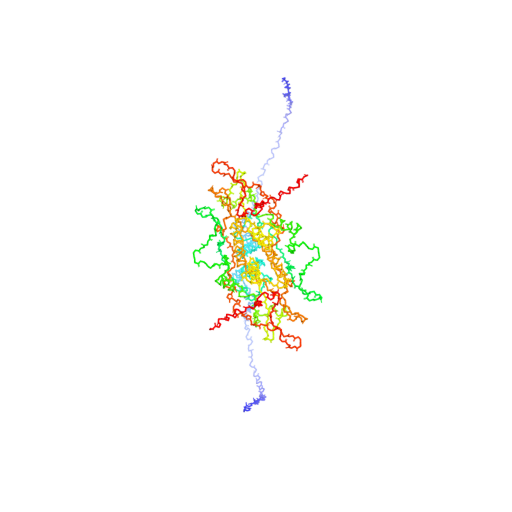 -10.297 9.812 -2.844 1 96.88 90 GLU A N 1
ATOM 707 C CA . GLU A 1 90 ? -10.562 8.695 -1.945 1 96.88 90 GLU A CA 1
ATOM 708 C C . GLU A 1 90 ? -11.891 8.867 -1.223 1 96.88 90 GLU A C 1
ATOM 710 O O . GLU A 1 90 ? -12.445 9.969 -1.192 1 96.88 90 GLU A O 1
ATOM 715 N N . LEU A 1 91 ? -12.375 7.785 -0.712 1 96.56 91 LEU A N 1
ATOM 716 C CA . LEU A 1 91 ? -13.672 7.715 -0.048 1 96.56 91 LEU A CA 1
ATOM 717 C C . LEU A 1 91 ? -13.672 8.539 1.238 1 96.56 91 LEU A C 1
ATOM 719 O O . LEU A 1 91 ? -12.93 8.227 2.174 1 96.56 91 LEU A O 1
ATOM 723 N N . GLU A 1 92 ? -14.594 9.477 1.367 1 96.94 92 GLU A N 1
ATOM 724 C CA . GLU A 1 92 ? -14.586 10.492 2.414 1 96.94 92 GLU A CA 1
ATOM 725 C C . GLU A 1 92 ? -14.805 9.867 3.791 1 96.94 92 GLU A C 1
ATOM 727 O O . GLU A 1 92 ? -14.094 10.195 4.746 1 96.94 92 GLU A O 1
ATOM 732 N N . PRO A 1 93 ? -15.703 8.938 3.924 1 97.25 93 PRO A N 1
ATOM 733 C CA . PRO A 1 93 ? -16.031 8.469 5.27 1 97.25 93 PRO A CA 1
ATOM 734 C C . PRO A 1 93 ? -14.914 7.645 5.902 1 97.25 93 PRO A C 1
ATOM 736 O O . PRO A 1 93 ? -14.914 7.422 7.113 1 97.25 93 PRO A O 1
ATOM 739 N N . ILE A 1 94 ? -13.961 7.199 5.129 1 97.06 94 ILE A N 1
ATOM 740 C CA . ILE A 1 94 ? -12.906 6.352 5.676 1 97.06 94 ILE A CA 1
ATOM 741 C C . ILE A 1 94 ? -11.719 7.215 6.105 1 97.06 94 ILE A C 1
ATOM 743 O O . ILE A 1 94 ? -10.867 6.773 6.875 1 97.06 94 ILE A O 1
ATOM 747 N N . LYS A 1 95 ? -11.594 8.438 5.699 1 97.62 95 LYS A N 1
ATOM 748 C CA . LYS A 1 95 ? -10.43 9.297 5.852 1 97.62 95 LYS A CA 1
ATOM 749 C C . LYS A 1 95 ? -10.094 9.508 7.324 1 97.62 95 LYS A C 1
ATOM 751 O O . LYS A 1 95 ? -8.922 9.422 7.715 1 97.62 95 LYS A O 1
ATOM 756 N N . PRO A 1 96 ? -11.141 9.695 8.188 1 97.56 96 PRO A N 1
ATOM 757 C CA . PRO A 1 96 ? -10.805 9.914 9.594 1 97.56 96 PRO A CA 1
ATOM 758 C C . PRO A 1 96 ? -10.18 8.688 10.258 1 97.56 96 PRO A C 1
ATOM 760 O O . PRO A 1 96 ? -9.641 8.789 11.359 1 97.56 96 PRO A O 1
ATOM 763 N N . HIS A 1 97 ? -10.211 7.621 9.617 1 97.44 97 HIS A N 1
ATOM 764 C CA . HIS A 1 97 ? -9.734 6.375 10.211 1 97.44 97 HIS A CA 1
ATOM 765 C C . HIS A 1 97 ? -8.336 6.023 9.711 1 97.44 97 HIS A C 1
ATOM 767 O O . HIS A 1 97 ? -7.777 4.992 10.102 1 97.44 97 HIS A O 1
ATOM 773 N N . ILE A 1 98 ? -7.758 6.832 8.922 1 98.5 98 ILE A N 1
ATOM 774 C CA . ILE A 1 98 ? -6.41 6.602 8.414 1 98.5 98 ILE A CA 1
ATOM 775 C C . ILE A 1 98 ? -5.395 6.812 9.539 1 98.5 98 ILE A C 1
ATOM 777 O O . ILE A 1 98 ? -5.453 7.812 10.258 1 98.5 98 ILE A O 1
ATOM 781 N N . GLU A 1 99 ? -4.57 5.922 9.797 1 98.69 99 GLU A N 1
ATOM 782 C CA . GLU A 1 99 ? -3.43 5.973 10.711 1 98.69 99 GLU A CA 1
ATOM 783 C C . GLU A 1 99 ? -2.143 5.555 10 1 98.69 99 GLU A C 1
ATOM 785 O O . GLU A 1 99 ? -2.113 4.539 9.305 1 98.69 99 GLU A O 1
ATOM 790 N N . MET A 1 100 ? -1.122 6.387 10.18 1 98.31 100 MET A N 1
ATOM 791 C CA . MET A 1 100 ? 0.146 6.133 9.508 1 98.31 100 MET A CA 1
ATOM 792 C C . MET A 1 100 ? 1.132 5.441 10.438 1 98.31 100 MET A C 1
ATOM 794 O O . MET A 1 100 ? 1.087 5.645 11.656 1 98.31 100 MET A O 1
ATOM 798 N N . TYR A 1 101 ? 1.982 4.574 9.914 1 97.56 101 TYR A N 1
ATOM 799 C CA . TYR A 1 101 ? 3.096 3.977 10.648 1 97.56 101 TYR A CA 1
ATOM 800 C C . TYR A 1 101 ? 4.188 3.516 9.688 1 97.56 101 TYR A C 1
ATOM 802 O O . TYR A 1 101 ? 4.012 3.555 8.469 1 97.56 101 TYR A O 1
ATOM 810 N N . THR A 1 102 ? 5.324 3.227 10.203 1 96.25 102 THR A N 1
ATOM 811 C CA . THR A 1 102 ? 6.414 2.666 9.406 1 96.25 102 THR A CA 1
ATOM 812 C C . THR A 1 102 ? 6.645 1.2 9.766 1 96.25 102 THR A C 1
ATOM 814 O O . THR A 1 102 ? 6.387 0.783 10.891 1 96.25 102 THR A O 1
ATOM 817 N N . THR A 1 103 ? 6.988 0.426 8.789 1 93.88 103 THR A N 1
ATOM 818 C CA . THR A 1 103 ? 7.27 -0.99 8.992 1 93.88 103 THR A CA 1
ATOM 819 C C . THR A 1 103 ? 8.203 -1.518 7.91 1 93.88 103 THR A C 1
ATOM 821 O O . THR A 1 103 ? 8.453 -0.838 6.91 1 93.88 103 THR A O 1
ATOM 824 N N . THR A 1 104 ? 8.82 -2.66 8.188 1 90.31 104 THR A N 1
ATOM 825 C CA . THR A 1 104 ? 9.586 -3.369 7.172 1 90.31 104 THR A CA 1
ATOM 826 C C . THR A 1 104 ? 8.758 -4.5 6.559 1 90.31 104 THR A C 1
ATOM 828 O O . THR A 1 104 ? 7.871 -5.047 7.211 1 90.31 104 THR A O 1
ATOM 831 N N . PHE A 1 105 ? 8.938 -4.738 5.312 1 88.25 105 PHE A N 1
ATOM 832 C CA . PHE A 1 105 ? 8.289 -5.879 4.672 1 88.25 105 PHE A CA 1
ATOM 833 C C . PHE A 1 105 ? 8.977 -7.18 5.062 1 88.25 105 PHE A C 1
ATOM 835 O O . PHE A 1 105 ? 10.164 -7.188 5.395 1 88.25 105 PHE A O 1
ATOM 842 N N . SER A 1 106 ? 8.25 -8.211 5.062 1 83.88 106 SER A N 1
ATOM 843 C CA . SER A 1 106 ? 8.75 -9.477 5.582 1 83.88 106 SER A CA 1
ATOM 844 C C . SER A 1 106 ? 9 -10.477 4.457 1 83.88 106 SER A C 1
ATOM 846 O O . SER A 1 106 ? 9.477 -11.586 4.699 1 83.88 106 SER A O 1
ATOM 848 N N . SER A 1 107 ? 8.695 -10.164 3.346 1 83.88 107 SER A N 1
ATOM 849 C CA . SER A 1 107 ? 8.789 -11.094 2.225 1 83.88 107 SER A CA 1
ATOM 850 C C . SER A 1 107 ? 10.227 -11.227 1.732 1 83.88 107 SER A C 1
ATOM 852 O O . SER A 1 107 ? 10.5 -11.078 0.538 1 83.88 107 SER A O 1
ATOM 854 N N . ASP A 1 108 ? 11.156 -11.625 2.488 1 85 108 ASP A N 1
ATOM 855 C CA . ASP A 1 108 ? 12.562 -11.75 2.119 1 85 108 ASP A CA 1
ATOM 856 C C . ASP A 1 108 ? 12.898 -13.188 1.711 1 85 108 ASP A C 1
ATOM 858 O O . ASP A 1 108 ? 12.227 -14.133 2.141 1 85 108 ASP A O 1
ATOM 862 N N . LEU A 1 109 ? 13.844 -13.234 0.822 1 83.5 109 LEU A N 1
ATOM 863 C CA . LEU A 1 109 ? 14.453 -14.508 0.439 1 83.5 109 LEU A CA 1
ATOM 864 C C . LEU A 1 109 ? 15.906 -14.562 0.88 1 83.5 109 LEU A C 1
ATOM 866 O O . LEU A 1 109 ? 16.625 -13.562 0.798 1 83.5 109 LEU A O 1
ATOM 870 N N . ASP A 1 110 ? 16.188 -15.711 1.396 1 80.44 110 ASP A N 1
ATOM 871 C CA . ASP A 1 110 ? 17.578 -15.945 1.737 1 80.44 110 ASP A CA 1
ATOM 872 C C . ASP A 1 110 ? 17.953 -17.422 1.57 1 80.44 110 ASP A C 1
ATOM 874 O O . ASP A 1 110 ? 17.094 -18.25 1.337 1 80.44 110 ASP A O 1
ATOM 878 N N . TRP A 1 111 ? 19.266 -17.531 1.483 1 81 111 TRP A N 1
ATOM 879 C CA . TRP A 1 111 ? 19.766 -18.891 1.416 1 81 111 TRP A CA 1
ATOM 880 C C . TRP A 1 111 ? 19.891 -19.5 2.811 1 81 111 TRP A C 1
ATOM 882 O O . TRP A 1 111 ? 20.297 -18.812 3.756 1 81 111 TRP A O 1
ATOM 892 N N . ASP A 1 112 ? 19.484 -20.766 2.898 1 79.56 112 ASP A N 1
ATOM 893 C CA . ASP A 1 112 ? 19.703 -21.453 4.168 1 79.56 112 ASP A CA 1
ATOM 894 C C . ASP A 1 112 ? 21.141 -21.984 4.27 1 79.56 112 ASP A C 1
ATOM 896 O O . ASP A 1 112 ? 21.984 -21.672 3.422 1 79.56 112 ASP A O 1
ATOM 900 N N . ASP A 1 113 ? 21.422 -22.719 5.305 1 79.69 113 ASP A N 1
ATOM 901 C CA . ASP A 1 113 ? 22.766 -23.203 5.582 1 79.69 113 ASP A CA 1
ATOM 902 C C . ASP A 1 113 ? 23.25 -24.141 4.484 1 79.69 113 ASP A C 1
ATOM 904 O O . ASP A 1 113 ? 24.453 -24.297 4.277 1 79.69 113 ASP A O 1
ATOM 908 N N . ASN A 1 114 ? 22.297 -24.766 3.789 1 83 114 ASN A N 1
ATOM 909 C CA . ASN A 1 114 ? 22.625 -25.719 2.734 1 83 114 ASN A CA 1
ATOM 910 C C . ASN A 1 114 ? 22.656 -25.047 1.363 1 83 114 ASN A C 1
ATOM 912 O O . ASN A 1 114 ? 22.812 -25.719 0.344 1 83 114 ASN A O 1
ATOM 916 N N . GLY A 1 115 ? 22.344 -23.781 1.357 1 76.81 115 GLY A N 1
ATOM 917 C CA . GLY A 1 115 ? 22.406 -23.047 0.101 1 76.81 115 GLY A CA 1
ATOM 918 C C . GLY A 1 115 ? 21.094 -23.078 -0.662 1 76.81 115 GLY A C 1
ATOM 919 O O . GLY A 1 115 ? 21.047 -22.703 -1.839 1 76.81 115 GLY A O 1
ATOM 920 N N . GLN A 1 116 ? 20.172 -23.547 0.005 1 80.38 116 GLN A N 1
ATOM 921 C CA . GLN A 1 116 ? 18.859 -23.562 -0.635 1 80.38 116 GLN A CA 1
ATOM 922 C C . GLN A 1 116 ? 18.094 -22.266 -0.361 1 80.38 116 GLN A C 1
ATOM 924 O O . GLN A 1 116 ? 18.125 -21.75 0.759 1 80.38 116 GLN A O 1
ATOM 929 N N . LEU A 1 117 ? 17.547 -21.734 -1.459 1 82 117 LEU A N 1
ATOM 930 C CA . LEU A 1 117 ? 16.75 -20.531 -1.323 1 82 117 LEU A CA 1
ATOM 931 C C . LEU A 1 117 ? 15.508 -20.797 -0.472 1 82 117 LEU A C 1
ATOM 933 O O . LEU A 1 117 ? 14.852 -21.828 -0.627 1 82 117 LEU A O 1
ATOM 937 N N . GLN A 1 118 ? 15.32 -19.891 0.484 1 83.44 118 GLN A N 1
ATOM 938 C CA . GLN A 1 118 ? 14.141 -20.031 1.341 1 83.44 118 GLN A CA 1
ATOM 939 C C . GLN A 1 118 ? 13.555 -18.672 1.692 1 83.44 118 GLN A C 1
ATOM 941 O O . GLN A 1 118 ? 14.258 -17.656 1.676 1 83.44 118 GLN A O 1
ATOM 946 N N . ARG A 1 119 ? 12.266 -18.688 1.957 1 84.94 119 ARG A N 1
ATOM 947 C CA . ARG A 1 119 ? 11.625 -17.484 2.469 1 84.94 119 ARG A CA 1
ATOM 948 C C . ARG A 1 119 ? 11.961 -17.266 3.941 1 84.94 119 ARG A C 1
ATOM 950 O O . ARG A 1 119 ? 11.969 -18.219 4.727 1 84.94 119 ARG A O 1
ATOM 957 N N . VAL A 1 120 ? 12.273 -16.016 4.176 1 79.25 120 VAL A N 1
ATOM 958 C CA . VAL A 1 120 ? 12.516 -15.633 5.562 1 79.25 120 VAL A CA 1
ATOM 959 C C . VAL A 1 120 ? 11.227 -15.117 6.195 1 79.25 120 VAL A C 1
ATOM 961 O O . VAL A 1 120 ? 10.578 -14.219 5.66 1 79.25 120 VAL A O 1
ATOM 964 N N . SER A 1 121 ? 10.594 -15.93 7.02 1 75.25 121 SER A N 1
ATOM 965 C CA . SER A 1 121 ? 9.375 -15.484 7.691 1 75.25 121 SER A CA 1
ATOM 966 C C . SER A 1 121 ? 9.57 -15.414 9.203 1 75.25 121 SER A C 1
ATOM 968 O O . SER A 1 121 ? 10.359 -16.172 9.766 1 75.25 121 SER A O 1
ATOM 970 N N . ARG A 1 122 ? 8.938 -14.414 9.688 1 70.19 122 ARG A N 1
ATOM 971 C CA . ARG A 1 122 ? 8.953 -14.32 11.141 1 70.19 122 ARG A CA 1
ATOM 972 C C . ARG A 1 122 ? 8.164 -15.461 11.773 1 70.19 122 ARG A C 1
ATOM 974 O O . ARG A 1 122 ? 7.086 -15.82 11.297 1 70.19 122 ARG A O 1
ATOM 981 N N . PRO A 1 123 ? 8.797 -15.961 12.867 1 72.38 123 PRO A N 1
ATOM 982 C CA . PRO A 1 123 ? 8.039 -17.016 13.547 1 72.38 123 PRO A CA 1
ATOM 983 C C . PRO A 1 123 ? 6.668 -16.547 14.016 1 72.38 123 PRO A C 1
ATOM 985 O O . PRO A 1 123 ? 6.535 -15.445 14.562 1 72.38 123 PRO A O 1
ATOM 988 N N . GLY A 1 124 ? 5.59 -17.359 13.695 1 74.88 124 GLY A N 1
ATOM 989 C CA . GLY A 1 124 ? 4.25 -17.047 14.18 1 74.88 124 GLY A CA 1
ATOM 990 C C . GLY A 1 124 ? 3.477 -16.141 13.25 1 74.88 124 GLY A C 1
ATOM 991 O O . GLY A 1 124 ? 2.295 -15.867 13.477 1 74.88 124 GLY A O 1
ATOM 992 N N . SER A 1 125 ? 4.168 -15.711 12.281 1 84.31 125 SER A N 1
ATOM 993 C CA . SER A 1 125 ? 3.469 -14.812 11.367 1 84.31 125 SER A CA 1
ATOM 994 C C . SER A 1 125 ? 2.506 -15.578 10.469 1 84.31 125 SER A C 1
ATOM 996 O O . SER A 1 125 ? 2.76 -16.734 10.125 1 84.31 125 SER A O 1
ATOM 998 N N . LYS A 1 126 ? 1.31 -14.992 10.172 1 91.38 126 LYS A N 1
ATOM 999 C CA . LYS A 1 126 ? 0.372 -15.562 9.211 1 91.38 126 LYS A CA 1
ATOM 1000 C C . LYS A 1 126 ? 1.021 -15.734 7.844 1 91.38 126 LYS A C 1
ATOM 1002 O O . LYS A 1 126 ? 1.771 -14.859 7.395 1 91.38 126 LYS A O 1
ATOM 1007 N N . GLN A 1 127 ? 0.789 -16.906 7.27 1 93.31 127 GLN A N 1
ATOM 1008 C CA . GLN A 1 127 ? 1.352 -17.172 5.953 1 93.31 127 GLN A CA 1
ATOM 1009 C C . GLN A 1 127 ? 0.328 -16.906 4.852 1 93.31 127 GLN A C 1
ATOM 1011 O O . GLN A 1 127 ? -0.835 -17.297 4.973 1 93.31 127 GLN A O 1
ATOM 1016 N N . PHE A 1 128 ? 0.751 -16.312 3.809 1 96.06 128 PHE A N 1
ATOM 1017 C CA . PHE A 1 128 ? -0.132 -15.984 2.697 1 96.06 128 PHE A CA 1
ATOM 1018 C C . PHE A 1 128 ? 0.309 -16.688 1.422 1 96.06 128 PHE A C 1
ATOM 1020 O O . PHE A 1 128 ? -0.38 -16.625 0.401 1 96.06 128 PHE A O 1
ATOM 1027 N N . VAL A 1 129 ? 1.436 -17.344 1.484 1 95.44 129 VAL A N 1
ATOM 1028 C CA . VAL A 1 129 ? 1.988 -18.047 0.333 1 95.44 129 VAL A CA 1
ATOM 1029 C C . VAL A 1 129 ? 2.484 -19.422 0.762 1 95.44 129 VAL A C 1
ATOM 1031 O O . VAL A 1 129 ? 2.547 -19.719 1.957 1 95.44 129 VAL A O 1
ATOM 1034 N N . GLY A 1 130 ? 2.844 -20.234 -0.112 1 93.12 130 GLY A N 1
ATOM 1035 C CA . GLY A 1 130 ? 3.162 -21.641 0.089 1 93.12 130 GLY A CA 1
ATOM 1036 C C . GLY A 1 130 ? 2.201 -22.578 -0.62 1 93.12 130 GLY A C 1
ATOM 1037 O O . GLY A 1 130 ? 1.383 -22.141 -1.432 1 93.12 130 GLY A O 1
ATOM 1038 N N . ASP A 1 131 ? 2.4 -23.891 -0.352 1 94.38 131 ASP A N 1
ATOM 1039 C CA . ASP A 1 131 ? 1.42 -24.812 -0.899 1 94.38 131 ASP A CA 1
ATOM 1040 C C . ASP A 1 131 ? 0.008 -24.469 -0.441 1 94.38 131 ASP A C 1
ATOM 1042 O O . ASP A 1 131 ? -0.206 -24.125 0.727 1 94.38 131 ASP A O 1
ATOM 1046 N N . PRO A 1 132 ? -0.87 -24.438 -1.43 1 96.25 132 PRO A N 1
ATOM 1047 C CA . PRO A 1 132 ? -2.238 -24.062 -1.066 1 96.25 132 PRO A CA 1
ATOM 1048 C C . PRO A 1 132 ? -2.773 -24.859 0.122 1 96.25 132 PRO A C 1
ATOM 1050 O O . PRO A 1 132 ? -2.521 -26.062 0.228 1 96.25 132 PRO A O 1
ATOM 1053 N N . SER A 1 133 ? -3.467 -24.266 1.016 1 96.69 133 SER A N 1
ATOM 1054 C CA . SER A 1 133 ? -4.039 -24.859 2.221 1 96.69 133 SER A CA 1
ATOM 1055 C C . SER A 1 133 ? -5.223 -24.047 2.73 1 96.69 133 SER A C 1
ATOM 1057 O O . SER A 1 133 ? -5.344 -22.859 2.416 1 96.69 133 SER A O 1
ATOM 1059 N N . PRO A 1 134 ? -6.105 -24.688 3.523 1 96.31 134 PRO A N 1
ATOM 1060 C CA . PRO A 1 134 ? -7.219 -23.938 4.117 1 96.31 134 PRO A CA 1
ATOM 1061 C C . PRO A 1 134 ? -6.75 -22.766 4.977 1 96.31 134 PRO A C 1
ATOM 1063 O O . PRO A 1 134 ? -7.43 -21.734 5.047 1 96.31 134 PRO A O 1
ATOM 1066 N N . GLU A 1 135 ? -5.648 -22.938 5.633 1 96.19 135 GLU A N 1
ATOM 1067 C CA . GLU A 1 135 ? -5.121 -21.859 6.477 1 96.19 135 GLU A CA 1
ATOM 1068 C C . GLU A 1 135 ? -4.727 -20.641 5.641 1 96.19 135 GLU A C 1
ATOM 1070 O O . GLU A 1 135 ? -5.062 -19.516 5.992 1 96.19 135 GLU A O 1
ATOM 1075 N N . ILE A 1 136 ? -3.996 -20.891 4.551 1 96.56 136 ILE A N 1
ATOM 1076 C CA . ILE A 1 136 ? -3.6 -19.812 3.656 1 96.56 136 ILE A CA 1
ATOM 1077 C C . ILE A 1 136 ? -4.84 -19.156 3.055 1 96.56 136 ILE A C 1
ATOM 1079 O O . ILE A 1 136 ? -4.926 -17.922 2.973 1 96.56 136 ILE A O 1
ATOM 1083 N N . ASP A 1 137 ? -5.828 -19.922 2.699 1 95.94 137 ASP A N 1
ATOM 1084 C CA . ASP A 1 137 ? -7.07 -19.391 2.139 1 95.94 137 ASP A CA 1
ATOM 1085 C C . ASP A 1 137 ? -7.812 -18.531 3.158 1 95.94 137 ASP A C 1
ATOM 1087 O O . ASP A 1 137 ? -8.383 -17.5 2.809 1 95.94 137 ASP A O 1
ATOM 1091 N N . ALA A 1 138 ? -7.82 -18.969 4.383 1 95.5 138 ALA A N 1
ATOM 1092 C CA . ALA A 1 138 ? -8.477 -18.203 5.438 1 95.5 138 ALA A CA 1
ATOM 1093 C C . ALA A 1 138 ? -7.789 -16.859 5.648 1 95.5 138 ALA A C 1
ATOM 1095 O O . ALA A 1 138 ? -8.445 -15.852 5.914 1 95.5 138 ALA A O 1
ATOM 1096 N N . ASN A 1 139 ? -6.457 -16.859 5.621 1 96.75 139 ASN A N 1
ATOM 1097 C CA . ASN A 1 139 ? -5.715 -15.609 5.742 1 96.75 139 ASN A CA 1
ATOM 1098 C C . ASN A 1 139 ? -6.066 -14.633 4.621 1 96.75 139 ASN A C 1
ATOM 1100 O O . ASN A 1 139 ? -6.246 -13.438 4.863 1 96.75 139 ASN A O 1
ATOM 1104 N N . TRP A 1 140 ? -6.148 -15.102 3.381 1 96.5 140 TRP A N 1
ATOM 1105 C CA . TRP A 1 140 ? -6.531 -14.266 2.248 1 96.5 140 TRP A CA 1
ATOM 1106 C C . TRP A 1 140 ? -7.98 -13.805 2.377 1 96.5 140 TRP A C 1
ATOM 1108 O O . TRP A 1 140 ? -8.305 -12.656 2.055 1 96.5 140 TRP A O 1
ATOM 1118 N N . GLU A 1 141 ? -8.875 -14.656 2.816 1 92.94 141 GLU A N 1
ATOM 1119 C CA . GLU A 1 141 ? -10.273 -14.281 3.029 1 92.94 141 GLU A CA 1
ATOM 1120 C C . GLU A 1 141 ? -10.383 -13.133 4.023 1 92.94 141 GLU A C 1
ATOM 1122 O O . GLU A 1 141 ? -11.188 -12.211 3.832 1 92.94 141 GLU A O 1
ATOM 1127 N N . HIS A 1 142 ? -9.602 -13.227 4.977 1 93.44 142 HIS A N 1
ATOM 1128 C CA . HIS A 1 142 ? -9.617 -12.18 5.992 1 93.44 142 HIS A CA 1
ATOM 1129 C C . HIS A 1 142 ? -9.258 -10.82 5.395 1 93.44 142 HIS A C 1
ATOM 1131 O O . HIS A 1 142 ? -9.969 -9.836 5.602 1 93.44 142 HIS A O 1
ATOM 1137 N N . ILE A 1 143 ? -8.219 -10.727 4.59 1 95.31 143 ILE A N 1
ATOM 1138 C CA . ILE A 1 143 ? -7.711 -9.43 4.152 1 95.31 143 ILE A CA 1
ATOM 1139 C C . ILE A 1 143 ? -8.484 -8.969 2.922 1 95.31 143 ILE A C 1
ATOM 1141 O O . ILE A 1 143 ? -8.375 -7.809 2.516 1 95.31 143 ILE A O 1
ATOM 1145 N N . THR A 1 144 ? -9.289 -9.828 2.334 1 92.06 144 THR A N 1
ATOM 1146 C CA . THR A 1 144 ? -10.102 -9.43 1.187 1 92.06 144 THR A CA 1
ATOM 1147 C C . THR A 1 144 ? -11.547 -9.172 1.605 1 92.06 144 THR A C 1
ATOM 1149 O O . THR A 1 144 ? -12.391 -8.844 0.771 1 92.06 144 THR A O 1
ATOM 1152 N N . ASN A 1 145 ? -11.758 -9.406 2.938 1 81.38 145 ASN A N 1
ATOM 1153 C CA . ASN A 1 145 ? -13.094 -9.164 3.473 1 81.38 145 ASN A CA 1
ATOM 1154 C C . ASN A 1 145 ? -13.406 -7.672 3.533 1 81.38 145 ASN A C 1
ATOM 1156 O O . ASN A 1 145 ? -13.242 -7.039 4.578 1 81.38 145 ASN A O 1
ATOM 1160 N N . GLY A 1 146 ? -13.758 -7.031 2.572 1 74 146 GLY A N 1
ATOM 1161 C CA . GLY A 1 146 ? -14.055 -5.613 2.443 1 74 146 GLY A CA 1
ATOM 1162 C C . GLY A 1 146 ? -14.062 -5.133 1.004 1 74 146 GLY A C 1
ATOM 1163 O O . GLY A 1 146 ? -14.07 -3.93 0.746 1 74 146 GLY A O 1
ATOM 1164 N N . VAL A 1 147 ? -14 -6.051 0.186 1 78 147 VAL A N 1
ATOM 1165 C CA . VAL A 1 147 ? -13.938 -5.711 -1.231 1 78 147 VAL A CA 1
ATOM 1166 C C . VAL A 1 147 ? -15.133 -4.844 -1.61 1 78 147 VAL A C 1
ATOM 1168 O O . VAL A 1 147 ? -14.992 -3.869 -2.352 1 78 147 VAL A O 1
ATOM 1171 N N . VAL A 1 148 ? -16.312 -5.184 -1.028 1 85.56 148 VAL A N 1
ATOM 1172 C CA . VAL A 1 148 ? -17.516 -4.367 -1.214 1 85.56 148 VAL A CA 1
ATOM 1173 C C . VAL A 1 148 ? -18.141 -4.059 0.142 1 85.56 148 VAL A C 1
ATOM 1175 O O . VAL A 1 148 ? -18.109 -4.891 1.051 1 85.56 148 VAL A O 1
ATOM 1178 N N . VAL A 1 149 ? -18.625 -2.854 0.227 1 89.81 149 VAL A N 1
ATOM 1179 C CA . VAL A 1 149 ? -19.328 -2.41 1.431 1 89.81 149 VAL A CA 1
ATOM 1180 C C . VAL A 1 149 ? -20.672 -1.806 1.054 1 89.81 149 VAL A C 1
ATOM 1182 O O . VAL A 1 149 ? -20.859 -1.345 -0.074 1 89.81 149 VAL A O 1
ATOM 1185 N N . ASP A 1 150 ? -21.578 -1.869 2.008 1 91.19 150 ASP A N 1
ATOM 1186 C CA . ASP A 1 150 ? -22.875 -1.209 1.906 1 91.19 150 ASP A CA 1
ATOM 1187 C C . ASP A 1 150 ? -22.938 0.032 2.795 1 91.19 150 ASP A C 1
ATOM 1189 O O . ASP A 1 150 ? -23.141 -0.075 4.008 1 91.19 150 ASP A O 1
ATOM 1193 N N . LEU A 1 151 ? -22.844 1.165 2.129 1 94.88 151 LEU A N 1
ATOM 1194 C CA . LEU A 1 151 ? -22.844 2.41 2.889 1 94.88 151 LEU A CA 1
ATOM 1195 C C . LEU A 1 151 ? -24.25 2.955 3.055 1 94.88 151 LEU A C 1
ATOM 1197 O O . LEU A 1 151 ? -25.078 2.852 2.141 1 94.88 151 LEU A O 1
ATOM 1201 N N . LYS A 1 152 ? -24.469 3.539 4.254 1 93.38 152 LYS A N 1
ATOM 1202 C CA . LYS A 1 152 ? -25.734 4.164 4.574 1 93.38 152 LYS A CA 1
ATOM 1203 C C . LYS A 1 152 ? -25.547 5.422 5.414 1 93.38 152 LYS A C 1
ATOM 1205 O O . LYS A 1 152 ? -24.453 5.656 5.941 1 93.38 152 LYS A O 1
ATOM 1210 N N . GLY A 1 153 ? -26.516 6.195 5.367 1 94.31 153 GLY A N 1
ATOM 1211 C CA . GLY A 1 153 ? -26.5 7.383 6.207 1 94.31 153 GLY A CA 1
ATOM 1212 C C . GLY A 1 153 ? -25.391 8.352 5.84 1 94.31 153 GLY A C 1
ATOM 1213 O O . GLY A 1 153 ? -25.156 8.617 4.66 1 94.31 153 GLY A O 1
ATOM 1214 N N . GLU A 1 154 ? -24.781 8.859 6.895 1 95.38 154 GLU A N 1
ATOM 1215 C CA . GLU A 1 154 ? -23.75 9.883 6.723 1 95.38 154 GLU A CA 1
ATOM 1216 C C . GLU A 1 154 ? -22.562 9.344 5.91 1 95.38 154 GLU A C 1
ATOM 1218 O O . GLU A 1 154 ? -21.969 10.078 5.121 1 95.38 154 GLU A O 1
ATOM 1223 N N . ALA A 1 155 ? -22.328 8.125 6.059 1 95.56 155 ALA A N 1
ATOM 1224 C CA . ALA A 1 155 ? -21.188 7.512 5.371 1 95.56 155 ALA A CA 1
ATOM 1225 C C . ALA A 1 155 ? -21.422 7.461 3.863 1 95.56 155 ALA A C 1
ATOM 1227 O O . ALA A 1 155 ? -20.469 7.379 3.084 1 95.56 155 ALA A O 1
ATOM 1228 N N . ALA A 1 156 ? -22.641 7.551 3.461 1 96.69 156 ALA A N 1
ATOM 1229 C CA . ALA A 1 156 ? -22.984 7.402 2.051 1 96.69 156 ALA A CA 1
ATOM 1230 C C . ALA A 1 156 ? -23.047 8.758 1.353 1 96.69 156 ALA A C 1
ATOM 1232 O O . ALA A 1 156 ? -23.172 8.828 0.128 1 96.69 156 ALA A O 1
ATOM 1233 N N . GLU A 1 157 ? -22.938 9.758 2 1 96.5 157 GLU A N 1
ATOM 1234 C CA . GLU A 1 157 ? -23.219 11.102 1.5 1 96.5 157 GLU A CA 1
ATOM 1235 C C . GLU A 1 157 ? -22.422 11.391 0.227 1 96.5 157 GLU A C 1
ATOM 1237 O O . GLU A 1 157 ? -22.953 11.992 -0.712 1 96.5 157 GLU A O 1
ATOM 1242 N N . THR A 1 158 ? -21.203 11 0.199 1 95.06 158 THR A N 1
ATOM 1243 C CA . THR A 1 158 ? -20.344 11.406 -0.901 1 95.06 158 THR A CA 1
ATOM 1244 C C . THR A 1 158 ? -20.453 10.438 -2.068 1 95.06 158 THR A C 1
ATOM 1246 O O . THR A 1 158 ? -19.859 10.656 -3.127 1 95.06 158 THR A O 1
ATOM 1249 N N . VAL A 1 159 ? -21.234 9.344 -1.929 1 95.56 159 VAL A N 1
ATOM 1250 C CA . VAL A 1 159 ? -21.328 8.367 -3.01 1 95.56 159 VAL A CA 1
ATOM 1251 C C . VAL A 1 159 ? -22.75 8.344 -3.562 1 95.56 159 VAL A C 1
ATOM 1253 O O . VAL A 1 159 ? -23.031 7.613 -4.516 1 95.56 159 VAL A O 1
ATOM 1256 N N . ILE A 1 160 ? -23.609 9.094 -2.977 1 95.56 160 ILE A N 1
ATOM 1257 C CA . ILE A 1 160 ? -25 9.156 -3.436 1 95.56 160 ILE A CA 1
ATOM 1258 C C . ILE A 1 160 ? -25.031 9.516 -4.918 1 95.56 160 ILE A C 1
ATOM 1260 O O . ILE A 1 160 ? -24.406 10.492 -5.344 1 95.56 160 ILE A O 1
ATOM 1264 N N . GLY A 1 161 ? -25.656 8.656 -5.691 1 92.62 161 GLY A N 1
ATOM 1265 C CA . GLY A 1 161 ? -25.844 8.914 -7.109 1 92.62 161 GLY A CA 1
ATOM 1266 C C . GLY A 1 161 ? -24.625 8.555 -7.941 1 92.62 161 GLY A C 1
ATOM 1267 O O . GLY A 1 161 ? -24.656 8.664 -9.172 1 92.62 161 GLY A O 1
ATOM 1268 N N . LYS A 1 162 ? -23.641 8.047 -7.34 1 93.12 162 LYS A N 1
ATOM 1269 C CA . LYS A 1 162 ? -22.406 7.773 -8.062 1 93.12 162 LYS A CA 1
ATOM 1270 C C . LYS A 1 162 ? -22.156 6.27 -8.156 1 93.12 162 LYS A C 1
ATOM 1272 O O . LYS A 1 162 ? -21.203 5.836 -8.82 1 93.12 162 LYS A O 1
ATOM 1277 N N . THR A 1 163 ? -22.891 5.48 -7.496 1 91.56 163 THR A N 1
ATOM 1278 C CA . THR A 1 163 ? -22.828 4.023 -7.504 1 91.56 163 THR A CA 1
ATOM 1279 C C . THR A 1 163 ? -24.219 3.41 -7.367 1 91.56 163 THR A C 1
ATOM 1281 O O . THR A 1 163 ? -25.203 4.129 -7.293 1 91.56 163 THR A O 1
ATOM 1284 N N . TYR A 1 164 ? -24.297 2.111 -7.402 1 85.75 164 TYR A N 1
ATOM 1285 C CA . TYR A 1 164 ? -25.578 1.396 -7.355 1 85.75 164 TYR A CA 1
ATOM 1286 C C . TYR A 1 164 ? -26.188 1.474 -5.965 1 85.75 164 TYR A C 1
ATOM 1288 O O . TYR A 1 164 ? -25.5 1.259 -4.961 1 85.75 164 TYR A O 1
ATOM 1296 N N . GLN A 1 165 ? -27.438 1.852 -6.004 1 88.38 165 GLN A N 1
ATOM 1297 C CA . GLN A 1 165 ? -28.203 1.802 -4.766 1 88.38 165 GLN A CA 1
ATOM 1298 C C . GLN A 1 165 ? -28.984 0.495 -4.652 1 88.38 165 GLN A C 1
ATOM 1300 O O . GLN A 1 165 ? -29.812 0.183 -5.512 1 88.38 165 GLN A O 1
ATOM 1305 N N . LYS A 1 166 ? -28.734 -0.191 -3.59 1 84 166 LYS A N 1
ATOM 1306 C CA . LYS A 1 166 ? -29.453 -1.443 -3.355 1 84 166 LYS A CA 1
ATOM 1307 C C . LYS A 1 166 ? -30.891 -1.184 -2.93 1 84 166 LYS A C 1
ATOM 1309 O O . LYS A 1 166 ? -31.234 -0.066 -2.541 1 84 166 LYS A O 1
ATOM 1314 N N . PRO A 1 167 ? -31.703 -2.281 -3.012 1 80.75 167 PRO A N 1
ATOM 1315 C CA . PRO A 1 167 ? -33.094 -2.129 -2.645 1 80.75 167 PRO A CA 1
ATOM 1316 C C . PRO A 1 167 ? -33.281 -1.705 -1.189 1 80.75 167 PRO A C 1
ATOM 1318 O O . PRO A 1 167 ? -34.281 -1.023 -0.861 1 80.75 167 PRO A O 1
ATOM 1321 N N . ASP A 1 168 ? -32.344 -1.929 -0.366 1 84.69 168 ASP A N 1
ATOM 1322 C CA . ASP A 1 168 ? -32.5 -1.597 1.047 1 84.69 168 ASP A CA 1
ATOM 1323 C C . ASP A 1 168 ? -32.031 -0.171 1.329 1 84.69 168 ASP A C 1
ATOM 1325 O O . ASP A 1 168 ? -32.031 0.266 2.48 1 84.69 168 ASP A O 1
ATOM 1329 N N . GLY A 1 169 ? -31.625 0.474 0.302 1 88.69 169 GLY A N 1
ATOM 1330 C CA . GLY A 1 169 ? -31.25 1.873 0.43 1 88.69 169 GLY A CA 1
ATOM 1331 C C . GLY A 1 169 ? -29.766 2.082 0.583 1 88.69 169 GLY A C 1
ATOM 1332 O O . GLY A 1 169 ? -29.281 3.211 0.495 1 88.69 169 GLY A O 1
ATOM 1333 N N . SER A 1 170 ? -29.078 1.039 0.742 1 91.5 170 SER A N 1
ATOM 1334 C CA . SER A 1 170 ? -27.641 1.153 0.903 1 91.5 170 SER A CA 1
ATOM 1335 C C . SER A 1 170 ? -26.938 1.363 -0.44 1 91.5 170 SER A C 1
ATOM 1337 O O . SER A 1 170 ? -27.469 0.967 -1.482 1 91.5 170 SER A O 1
ATOM 1339 N N . TRP A 1 171 ? -25.859 2.041 -0.42 1 91.44 171 TRP A N 1
ATOM 1340 C CA . TRP A 1 171 ? -25.047 2.275 -1.606 1 91.44 171 TRP A CA 1
ATOM 1341 C C . TRP A 1 171 ? -23.875 1.292 -1.668 1 91.44 171 TRP A C 1
ATOM 1343 O O . TRP A 1 171 ? -23.062 1.219 -0.741 1 91.44 171 TRP A O 1
ATOM 1353 N N . TYR A 1 172 ? -23.844 0.543 -2.814 1 89.81 172 TYR A N 1
ATOM 1354 C CA . TYR A 1 172 ? -22.891 -0.543 -3.029 1 89.81 172 TYR A CA 1
ATOM 1355 C C . TYR A 1 172 ? -21.578 -0.015 -3.586 1 89.81 172 TYR A C 1
ATOM 1357 O O . TYR A 1 172 ? -21.531 0.494 -4.707 1 89.81 172 TYR A O 1
ATOM 1365 N N . VAL A 1 173 ? -20.547 -0.16 -2.736 1 90.94 173 VAL A N 1
ATOM 1366 C CA . VAL A 1 173 ? -19.297 0.521 -3.072 1 90.94 173 VAL A CA 1
ATOM 1367 C C . VAL A 1 173 ? -18.125 -0.452 -2.949 1 90.94 173 VAL A C 1
ATOM 1369 O O . VAL A 1 173 ? -18.031 -1.195 -1.969 1 90.94 173 VAL A O 1
ATOM 1372 N N . GLY A 1 174 ? -17.297 -0.547 -4.016 1 91.62 174 GLY A N 1
ATOM 1373 C CA . GLY A 1 174 ? -16.016 -1.213 -3.898 1 91.62 174 GLY A CA 1
ATOM 1374 C C . GLY A 1 174 ? -14.914 -0.302 -3.381 1 91.62 174 GLY A C 1
ATOM 1375 O O . GLY A 1 174 ? -15.008 0.92 -3.508 1 91.62 174 GLY A O 1
ATOM 1376 N N . ILE A 1 175 ? -13.945 -0.89 -2.723 1 93.75 175 ILE A N 1
ATOM 1377 C CA . ILE A 1 175 ? -12.781 -0.155 -2.25 1 93.75 175 ILE A CA 1
ATOM 1378 C C . ILE A 1 175 ? -11.516 -0.71 -2.91 1 93.75 175 ILE A C 1
ATOM 1380 O O . ILE A 1 175 ? -11.273 -1.919 -2.883 1 93.75 175 ILE A O 1
ATOM 1384 N N . GLU A 1 176 ? -10.711 0.173 -3.455 1 95.31 176 GLU A N 1
ATOM 1385 C CA . GLU A 1 176 ? -9.609 -0.178 -4.34 1 95.31 176 GLU A CA 1
ATOM 1386 C C . GLU A 1 176 ? -8.602 -1.08 -3.637 1 95.31 176 GLU A C 1
ATOM 1388 O O . GLU A 1 176 ? -8.094 -2.039 -4.227 1 95.31 176 GLU A O 1
ATOM 1393 N N . ALA A 1 177 ? -8.25 -0.834 -2.365 1 96.25 177 ALA A N 1
ATOM 1394 C CA . ALA A 1 177 ? -7.266 -1.647 -1.662 1 96.25 177 ALA A CA 1
ATOM 1395 C C . ALA A 1 177 ? -7.707 -3.105 -1.586 1 96.25 177 ALA A C 1
ATOM 1397 O O . ALA A 1 177 ? -6.918 -4.016 -1.846 1 96.25 177 ALA A O 1
ATOM 1398 N N . PHE A 1 178 ? -8.945 -3.33 -1.269 1 94.69 178 PHE A N 1
ATOM 1399 C CA . PHE A 1 178 ? -9.477 -4.684 -1.151 1 94.69 178 PHE A CA 1
ATOM 1400 C C . PHE A 1 178 ? -9.625 -5.328 -2.523 1 94.69 178 PHE A C 1
ATOM 1402 O O . PHE A 1 178 ? -9.398 -6.531 -2.678 1 94.69 178 PHE A O 1
ATOM 1409 N N . HIS A 1 179 ? -10.07 -4.527 -3.475 1 94.06 179 HIS A N 1
ATOM 1410 C CA . HIS A 1 179 ? -10.141 -5.027 -4.844 1 94.06 179 HIS A CA 1
ATOM 1411 C C . HIS A 1 179 ? -8.781 -5.516 -5.324 1 94.06 179 HIS A C 1
ATOM 1413 O O . HIS A 1 179 ? -8.68 -6.586 -5.934 1 94.06 179 HIS A O 1
ATOM 1419 N N . GLN A 1 180 ? -7.734 -4.75 -5.07 1 96.31 180 GLN A N 1
ATOM 1420 C CA . GLN A 1 180 ? -6.383 -5.133 -5.465 1 96.31 180 GLN A CA 1
ATOM 1421 C C . GLN A 1 180 ? -5.957 -6.43 -4.781 1 96.31 180 GLN A C 1
ATOM 1423 O O . GLN A 1 180 ? -5.344 -7.297 -5.41 1 96.31 180 GLN A O 1
ATOM 1428 N N . LEU A 1 181 ? -6.293 -6.559 -3.549 1 97.5 181 LEU A N 1
ATOM 1429 C CA . LEU A 1 181 ? -5.984 -7.789 -2.832 1 97.5 181 LEU A CA 1
ATOM 1430 C C . LEU A 1 181 ? -6.777 -8.961 -3.398 1 97.5 181 LEU A C 1
ATOM 1432 O O . LEU A 1 181 ? -6.258 -10.078 -3.508 1 97.5 181 LEU A O 1
ATOM 1436 N N . HIS A 1 182 ? -8.023 -8.727 -3.648 1 94.62 182 HIS A N 1
ATOM 1437 C CA . HIS A 1 182 ? -8.836 -9.742 -4.312 1 94.62 182 HIS A CA 1
ATOM 1438 C C . HIS A 1 182 ? -8.195 -10.188 -5.621 1 94.62 182 HIS A C 1
ATOM 1440 O O . HIS A 1 182 ? -8.07 -11.391 -5.879 1 94.62 182 HIS A O 1
ATOM 1446 N N . CYS A 1 183 ? -7.812 -9.203 -6.465 1 95.5 183 CYS A N 1
ATOM 1447 C CA . CYS A 1 183 ? -7.168 -9.508 -7.738 1 95.5 183 CYS A CA 1
ATOM 1448 C C . CYS A 1 183 ? -5.906 -10.336 -7.531 1 95.5 183 CYS A C 1
ATOM 1450 O O . CYS A 1 183 ? -5.691 -11.336 -8.219 1 95.5 183 CYS A O 1
ATOM 1452 N N . LEU A 1 184 ? -5.074 -9.945 -6.562 1 98.06 184 LEU A N 1
ATOM 1453 C CA . LEU A 1 184 ? -3.842 -10.68 -6.301 1 98.06 184 LEU A CA 1
ATOM 1454 C C . LEU A 1 184 ? -4.145 -12.102 -5.84 1 98.06 184 LEU A C 1
ATOM 1456 O O . LEU A 1 184 ? -3.447 -13.047 -6.219 1 98.06 184 LEU A O 1
ATOM 1460 N N . ASN A 1 185 ? -5.145 -12.258 -5.031 1 96.62 185 ASN A N 1
ATOM 1461 C CA . ASN A 1 185 ? -5.555 -13.578 -4.566 1 96.62 185 ASN A CA 1
ATOM 1462 C C . ASN A 1 185 ? -6.023 -14.453 -5.727 1 96.62 185 ASN A C 1
ATOM 1464 O O . ASN A 1 185 ? -5.734 -15.656 -5.758 1 96.62 185 ASN A O 1
ATOM 1468 N N . MET A 1 186 ? -6.793 -13.891 -6.66 1 94.25 186 MET A N 1
ATOM 1469 C CA . MET A 1 186 ? -7.262 -14.648 -7.816 1 94.25 186 MET A CA 1
ATOM 1470 C C . MET A 1 186 ? -6.09 -15.086 -8.6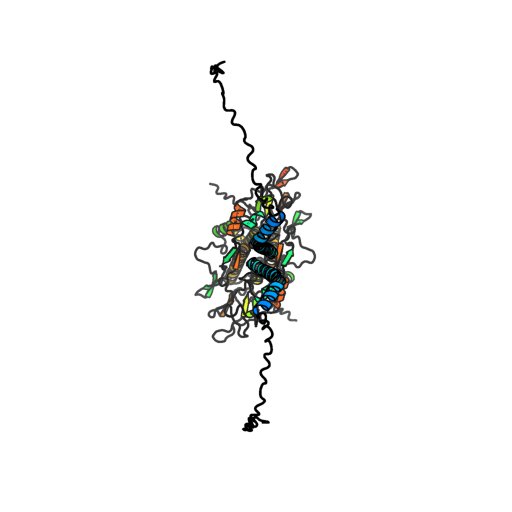88 1 94.25 186 MET A C 1
ATOM 1472 O O . MET A 1 186 ? -6.086 -16.203 -9.219 1 94.25 186 MET A O 1
ATOM 1476 N N . VAL A 1 187 ? -5.145 -14.234 -8.836 1 96.38 187 VAL A N 1
ATOM 1477 C CA . VAL A 1 187 ? -3.941 -14.57 -9.586 1 96.38 187 VAL A CA 1
ATOM 1478 C C . VAL A 1 187 ? -3.178 -15.68 -8.867 1 96.38 187 VAL A C 1
ATOM 1480 O O . VAL A 1 187 ? -2.736 -16.641 -9.492 1 96.38 187 VAL A O 1
ATOM 1483 N N . ARG A 1 188 ? -2.994 -15.547 -7.539 1 97.25 188 ARG A N 1
ATOM 1484 C CA . ARG A 1 188 ? -2.352 -16.578 -6.723 1 97.25 188 ARG A CA 1
ATOM 1485 C C . ARG A 1 188 ? -3.025 -17.938 -6.918 1 97.25 188 ARG A C 1
ATOM 1487 O O . ARG A 1 188 ? -2.352 -18.938 -7.141 1 97.25 188 ARG A O 1
ATOM 1494 N N . LYS A 1 189 ? -4.305 -17.984 -6.84 1 94.94 189 LYS A N 1
ATOM 1495 C CA . LYS A 1 189 ? -5.062 -19.219 -6.984 1 94.94 189 LYS A CA 1
ATOM 1496 C C . LYS A 1 189 ? -4.898 -19.812 -8.391 1 94.94 189 LYS A C 1
ATOM 1498 O O . LYS A 1 189 ? -4.887 -21.031 -8.562 1 94.94 189 LYS A O 1
ATOM 1503 N N . SER A 1 190 ? -4.758 -18.938 -9.375 1 93.88 190 SER A N 1
ATOM 1504 C CA . SER A 1 190 ? -4.641 -19.359 -10.766 1 93.88 190 SER A CA 1
ATOM 1505 C C . SER A 1 190 ? -3.301 -20.047 -11.023 1 93.88 190 SER A C 1
ATOM 1507 O O . SER A 1 190 ? -3.117 -20.703 -12.047 1 93.88 190 SER A O 1
ATOM 1509 N N . LEU A 1 191 ? -2.369 -19.906 -10.086 1 94.06 191 LEU A N 1
ATOM 1510 C CA . LEU A 1 191 ? -1.091 -20.609 -10.195 1 94.06 191 LEU A CA 1
ATOM 1511 C C . LEU A 1 191 ? -1.224 -22.062 -9.734 1 94.06 191 LEU A C 1
ATOM 1513 O O . LEU A 1 191 ? -0.321 -22.859 -9.961 1 94.06 191 LEU A O 1
ATOM 1517 N N . HIS A 1 192 ? -2.342 -22.391 -9.109 1 92.88 192 HIS A N 1
ATOM 1518 C CA . HIS A 1 192 ? -2.621 -23.719 -8.602 1 92.88 192 HIS A CA 1
ATOM 1519 C C . HIS A 1 192 ? -3.961 -24.234 -9.117 1 92.88 192 HIS A C 1
ATOM 1521 O O . HIS A 1 192 ? -4.84 -24.594 -8.32 1 92.88 192 HIS A O 1
ATOM 1527 N N . VAL A 1 193 ? -4.027 -24.438 -10.375 1 88.12 193 VAL A N 1
ATOM 1528 C CA . VAL A 1 193 ? -5.27 -24.719 -11.078 1 88.12 193 VAL A CA 1
ATOM 1529 C C . VAL A 1 193 ? -5.859 -26.031 -10.578 1 88.12 193 VAL A C 1
ATOM 1531 O O . VAL A 1 193 ? -7.074 -26.156 -10.406 1 88.12 193 VAL A O 1
ATOM 1534 N N . ASP A 1 194 ? -5.055 -27.031 -10.336 1 87.62 194 ASP A N 1
ATOM 1535 C CA . ASP A 1 194 ? -5.535 -28.344 -9.906 1 87.62 194 ASP A CA 1
ATOM 1536 C C . ASP A 1 194 ? -6.156 -28.281 -8.516 1 87.62 194 ASP A C 1
ATOM 1538 O O . ASP A 1 194 ? -7.219 -28.844 -8.281 1 87.62 194 ASP A O 1
ATOM 1542 N N . TYR A 1 195 ? -5.461 -27.609 -7.668 1 91.31 195 TYR A N 1
ATOM 1543 C CA . TYR A 1 195 ? -5.945 -27.531 -6.293 1 91.31 195 TYR A CA 1
ATOM 1544 C C . TYR A 1 195 ? -7.266 -26.766 -6.223 1 91.31 195 TYR A C 1
ATOM 1546 O O . TYR A 1 195 ? -8.172 -27.172 -5.488 1 91.31 195 TYR A O 1
ATOM 1554 N N . TYR A 1 196 ? -7.391 -25.734 -7.031 1 89.94 196 TYR A N 1
ATOM 1555 C CA . TYR A 1 196 ? -8.562 -24.875 -6.902 1 89.94 196 TYR A CA 1
ATOM 1556 C C . TYR A 1 196 ? -9.609 -25.219 -7.949 1 89.94 196 TYR A C 1
ATOM 1558 O O . TYR A 1 196 ? -10.641 -24.547 -8.055 1 89.94 196 TYR A O 1
ATOM 1566 N N . GLY A 1 197 ? -9.375 -26.156 -8.75 1 82 197 GLY A N 1
ATOM 1567 C CA . GLY A 1 197 ? -10.359 -26.656 -9.703 1 82 197 GLY A CA 1
ATOM 1568 C C . GLY A 1 197 ? -10.719 -25.641 -10.773 1 82 197 GLY A C 1
ATOM 1569 O O . GLY A 1 197 ? -11.898 -25.484 -11.117 1 82 197 GLY A O 1
ATOM 1570 N N . ILE A 1 198 ? -9.773 -24.812 -11.188 1 75.69 198 ILE A N 1
ATOM 1571 C CA . ILE A 1 198 ? -10 -23.781 -12.195 1 75.69 198 ILE A CA 1
ATOM 1572 C C . ILE A 1 198 ? -10.031 -24.422 -13.586 1 75.69 198 ILE A C 1
ATOM 1574 O O . ILE A 1 198 ? -10.359 -23.75 -14.57 1 75.69 198 ILE A O 1
ATOM 1578 N N . ASN A 1 199 ? -10.281 -25.547 -13.766 1 68.38 199 ASN A N 1
ATOM 1579 C CA . ASN A 1 199 ? -10.367 -26.234 -15.047 1 68.38 199 ASN A CA 1
ATOM 1580 C C . ASN A 1 199 ? -11.805 -26.281 -15.562 1 68.38 199 ASN A C 1
ATOM 1582 O O . ASN A 1 199 ? -12.422 -27.344 -15.602 1 68.38 199 ASN A O 1
ATOM 1586 N N . GLU A 1 200 ? -12.172 -25.125 -15.891 1 66.44 200 GLU A N 1
ATOM 1587 C CA . GLU A 1 200 ? -13.547 -25.031 -16.375 1 66.44 200 GLU A CA 1
ATOM 1588 C C . GLU A 1 200 ? -13.633 -25.328 -17.859 1 66.44 200 GLU A C 1
ATOM 1590 O O . GLU A 1 200 ? -12.672 -25.109 -18.609 1 66.44 200 GLU A O 1
ATOM 1595 N N . PRO A 1 201 ? -14.875 -25.859 -18.156 1 67.62 201 PRO A N 1
ATOM 1596 C CA . PRO A 1 201 ? -15.094 -26.125 -19.578 1 67.62 201 PRO A CA 1
ATOM 1597 C C . PRO A 1 201 ? -14.938 -24.859 -20.438 1 67.62 201 PRO A C 1
ATOM 1599 O O . PRO A 1 201 ? -14.375 -24.938 -21.531 1 67.62 201 PRO A O 1
ATOM 1602 N N . ASP A 1 202 ? -15.438 -23.766 -19.922 1 74.25 202 ASP A N 1
ATOM 1603 C CA . ASP A 1 202 ? -15.219 -22.484 -20.594 1 74.25 202 ASP A CA 1
ATOM 1604 C C . ASP A 1 202 ? -14.18 -21.641 -19.859 1 74.25 202 ASP A C 1
ATOM 1606 O O . ASP A 1 202 ? -14.492 -21 -18.859 1 74.25 202 ASP A O 1
ATOM 1610 N N . PRO A 1 203 ? -13.062 -21.547 -20.391 1 83.19 203 PRO A N 1
ATOM 1611 C CA . PRO A 1 203 ? -11.977 -20.859 -19.688 1 83.19 203 PRO A CA 1
ATOM 1612 C C . PRO A 1 203 ? -12.023 -19.344 -19.875 1 83.19 203 PRO A C 1
ATOM 1614 O O . PRO A 1 203 ? -11.297 -18.609 -19.203 1 83.19 203 PRO A O 1
ATOM 1617 N N . HIS A 1 204 ? -12.953 -18.891 -20.719 1 85.69 204 HIS A N 1
ATOM 1618 C CA . HIS A 1 204 ? -12.898 -17.5 -21.172 1 85.69 204 HIS A CA 1
ATOM 1619 C C . HIS A 1 204 ? -13.148 -16.531 -20.016 1 85.69 204 HIS A C 1
ATOM 1621 O O . HIS A 1 204 ? -12.375 -15.594 -19.797 1 85.69 204 HIS A O 1
ATOM 1627 N N . PRO A 1 205 ? -14.188 -16.703 -19.219 1 83.25 205 PRO A N 1
ATOM 1628 C CA . PRO A 1 205 ? -14.43 -15.766 -18.125 1 83.25 205 PRO A CA 1
ATOM 1629 C C . PRO A 1 205 ? -13.266 -15.695 -17.141 1 83.25 205 PRO A C 1
ATOM 1631 O O . PRO A 1 205 ? -12.914 -14.609 -16.656 1 83.25 205 PRO A O 1
ATOM 1634 N N . HIS A 1 206 ? -12.727 -16.828 -16.859 1 86.94 206 HIS A N 1
ATOM 1635 C CA . HIS A 1 206 ? -11.586 -16.859 -15.953 1 86.94 206 HIS A CA 1
ATOM 1636 C C . HIS A 1 206 ? -10.391 -16.125 -16.562 1 86.94 206 HIS A C 1
ATOM 1638 O O . HIS A 1 206 ? -9.711 -15.359 -15.867 1 86.94 206 HIS A O 1
ATOM 1644 N N . LYS A 1 207 ? -10.148 -16.391 -17.781 1 89.62 207 LYS A N 1
ATOM 1645 C CA . LYS A 1 207 ? -9.062 -15.711 -18.484 1 89.62 207 LYS A CA 1
ATOM 1646 C C . LYS A 1 207 ? -9.242 -14.195 -18.453 1 89.62 207 LYS A C 1
ATOM 1648 O O . LYS A 1 207 ? -8.297 -13.453 -18.172 1 89.62 207 LYS A O 1
ATOM 1653 N N . MET A 1 208 ? -10.445 -13.703 -18.719 1 88.81 208 MET A N 1
ATOM 1654 C CA . MET A 1 208 ? -10.742 -12.273 -18.703 1 88.81 208 MET A CA 1
ATOM 1655 C C . MET A 1 208 ? -10.531 -11.695 -17.312 1 88.81 208 MET A C 1
ATOM 1657 O O . MET A 1 208 ? -10 -10.594 -17.172 1 88.81 208 MET A O 1
ATOM 1661 N N . HIS A 1 209 ? -10.914 -12.453 -16.328 1 88.88 209 HIS A N 1
ATOM 1662 C CA . HIS A 1 209 ? -10.75 -12 -14.961 1 88.88 209 HIS A CA 1
ATOM 1663 C C . HIS A 1 209 ? -9.281 -11.852 -14.594 1 88.88 209 HIS A C 1
ATOM 1665 O O . HIS A 1 209 ? -8.875 -10.828 -14.031 1 88.88 209 HIS A O 1
ATOM 1671 N N . ILE A 1 210 ? -8.547 -12.844 -14.906 1 93.62 210 ILE A N 1
ATOM 1672 C CA . ILE A 1 210 ? -7.133 -12.844 -14.547 1 93.62 210 ILE A CA 1
ATOM 1673 C C . ILE A 1 210 ? -6.41 -11.742 -15.312 1 93.62 210 ILE A C 1
ATOM 1675 O O . ILE A 1 210 ? -5.555 -11.047 -14.758 1 93.62 210 ILE A O 1
ATOM 1679 N N . GLU A 1 211 ? -6.73 -11.57 -16.594 1 93.12 211 GLU A N 1
ATOM 1680 C CA . GLU A 1 211 ? -6.137 -10.492 -17.375 1 93.12 211 GLU A CA 1
ATOM 1681 C C . GLU A 1 211 ? -6.504 -9.125 -16.797 1 93.12 211 GLU A C 1
ATOM 1683 O O . GLU A 1 211 ? -5.66 -8.234 -16.719 1 93.12 211 GLU A O 1
ATOM 1688 N N . HIS A 1 212 ? -7.742 -8.977 -16.422 1 92.62 212 HIS A N 1
ATOM 1689 C CA . HIS A 1 212 ? -8.156 -7.762 -15.727 1 92.62 212 HIS A CA 1
ATOM 1690 C C . HIS A 1 212 ? -7.32 -7.527 -14.469 1 92.62 212 HIS A C 1
ATOM 1692 O O . HIS A 1 212 ? -6.859 -6.414 -14.227 1 92.62 212 HIS A O 1
ATOM 1698 N N . CYS A 1 213 ? -7.16 -8.609 -13.68 1 95.25 213 CYS A N 1
ATOM 1699 C CA . CYS A 1 213 ? -6.438 -8.508 -12.422 1 95.25 213 CYS A CA 1
ATOM 1700 C C . CYS A 1 213 ? -5 -8.062 -12.648 1 95.25 213 CYS A C 1
ATOM 1702 O O . CYS A 1 213 ? -4.516 -7.148 -11.977 1 95.25 213 CYS A O 1
ATOM 1704 N N . ILE A 1 214 ? -4.324 -8.672 -13.586 1 97.25 214 ILE A N 1
ATOM 1705 C CA . ILE A 1 214 ? -2.934 -8.328 -13.867 1 97.25 214 ILE A CA 1
ATOM 1706 C C . ILE A 1 214 ? -2.838 -6.875 -14.32 1 97.25 214 ILE A C 1
ATOM 1708 O O . ILE A 1 214 ? -1.973 -6.129 -13.852 1 97.25 214 ILE A O 1
ATOM 1712 N N . ASP A 1 215 ? -3.688 -6.496 -15.164 1 95.56 215 ASP A N 1
ATOM 1713 C CA . ASP A 1 215 ? -3.656 -5.145 -15.711 1 95.56 215 ASP A CA 1
ATOM 1714 C C . ASP A 1 215 ? -3.996 -4.109 -14.641 1 95.56 215 ASP A C 1
ATOM 1716 O O . ASP A 1 215 ? -3.375 -3.047 -14.57 1 95.56 215 ASP A O 1
ATOM 1720 N N . ALA A 1 216 ? -5.039 -4.379 -13.859 1 94.69 216 ALA A N 1
ATOM 1721 C CA . ALA A 1 216 ? -5.43 -3.469 -12.789 1 94.69 216 ALA A CA 1
ATOM 1722 C C . ALA A 1 216 ? -4.297 -3.289 -11.781 1 94.69 216 ALA A C 1
ATOM 1724 O O . ALA A 1 216 ? -4.023 -2.17 -11.344 1 94.69 216 ALA A O 1
ATOM 1725 N N . LEU A 1 217 ? -3.66 -4.402 -11.383 1 97.75 217 LEU A N 1
ATOM 1726 C CA . LEU A 1 217 ? -2.537 -4.332 -10.461 1 97.75 217 LEU A CA 1
ATOM 1727 C C . LEU A 1 217 ? -1.38 -3.541 -11.062 1 97.75 217 LEU A C 1
ATOM 1729 O O . LEU A 1 217 ? -0.739 -2.748 -10.367 1 97.75 217 LEU A O 1
ATOM 1733 N N . ARG A 1 218 ? -1.085 -3.781 -12.344 1 97.88 218 ARG A N 1
ATOM 1734 C CA . ARG A 1 218 ? -0.039 -3.031 -13.039 1 97.88 218 ARG A CA 1
ATOM 1735 C C . ARG A 1 218 ? -0.301 -1.531 -12.961 1 97.88 218 ARG A C 1
ATOM 1737 O O . ARG A 1 218 ? 0.586 -0.758 -12.594 1 97.88 218 ARG A O 1
ATOM 1744 N N . GLU A 1 219 ? -1.527 -1.092 -13.266 1 95.94 219 GLU A N 1
ATOM 1745 C CA . GLU A 1 219 ? -1.886 0.323 -13.234 1 95.94 219 GLU A CA 1
ATOM 1746 C C . GLU A 1 219 ? -1.765 0.893 -11.82 1 95.94 219 GLU A C 1
ATOM 1748 O O . GLU A 1 219 ? -1.292 2.016 -11.641 1 95.94 219 GLU A O 1
ATOM 1753 N N . ALA A 1 220 ? -2.182 0.084 -10.883 1 97 220 ALA A N 1
ATOM 1754 C CA . ALA A 1 220 ? -2.119 0.54 -9.492 1 97 220 ALA A CA 1
ATOM 1755 C C . ALA A 1 220 ? -0.674 0.747 -9.055 1 97 220 ALA A C 1
ATOM 1757 O O . ALA A 1 220 ? -0.359 1.733 -8.383 1 97 220 ALA A O 1
ATOM 1758 N N . ILE A 1 221 ? 0.225 -0.201 -9.359 1 98.19 221 ILE A N 1
ATOM 1759 C CA . ILE A 1 221 ? 1.634 -0.115 -9 1 98.19 221 ILE A CA 1
ATOM 1760 C C . ILE A 1 221 ? 2.264 1.113 -9.648 1 98.19 221 ILE A C 1
ATOM 1762 O O . ILE A 1 221 ? 2.984 1.871 -9 1 98.19 221 ILE A O 1
ATOM 1766 N N . MET A 1 222 ? 1.979 1.338 -10.938 1 97.38 222 MET A N 1
ATOM 1767 C CA . MET A 1 222 ? 2.514 2.488 -11.664 1 97.38 222 MET A CA 1
ATOM 1768 C C . MET A 1 222 ? 1.962 3.793 -11.094 1 97.38 222 MET A C 1
ATOM 1770 O O . MET A 1 222 ? 2.678 4.793 -11.016 1 97.38 222 MET A O 1
ATOM 1774 N N . CYS A 1 223 ? 0.654 3.809 -10.688 1 97.44 223 CYS A N 1
ATOM 1775 C CA . CYS A 1 223 ? 0.002 4.984 -10.125 1 97.44 223 CYS A CA 1
ATOM 1776 C C . CYS A 1 223 ? 0.651 5.391 -8.805 1 97.44 223 CYS A C 1
ATOM 1778 O O . CYS A 1 223 ? 0.905 6.574 -8.57 1 97.44 223 CYS A O 1
ATOM 1780 N N . ARG A 1 224 ? 0.887 4.461 -7.949 1 96.69 224 ARG A N 1
ATOM 1781 C CA . ARG A 1 224 ? 1.5 4.742 -6.656 1 96.69 224 ARG A CA 1
ATOM 1782 C C . ARG A 1 224 ? 2.975 5.098 -6.812 1 96.69 224 ARG A C 1
ATOM 1784 O O . ARG A 1 224 ? 3.451 6.066 -6.219 1 96.69 224 ARG A O 1
ATOM 1791 N N . ALA A 1 225 ? 3.672 4.32 -7.562 1 97.62 225 ALA A N 1
ATOM 1792 C CA . ALA A 1 225 ? 5.094 4.484 -7.844 1 97.62 225 ALA A CA 1
ATOM 1793 C C . ALA A 1 225 ? 5.895 4.637 -6.555 1 97.62 225 ALA A C 1
ATOM 1795 O O . ALA A 1 225 ? 6.551 5.656 -6.336 1 97.62 225 ALA A O 1
ATOM 1796 N N . GLU A 1 226 ? 5.906 3.609 -5.738 1 96.75 226 GLU A N 1
ATOM 1797 C CA . GLU A 1 226 ? 6.641 3.641 -4.477 1 96.75 226 GLU A CA 1
ATOM 1798 C C . GLU A 1 226 ? 8.141 3.787 -4.715 1 96.75 226 GLU A C 1
ATOM 1800 O O . GLU A 1 226 ? 8.727 3.035 -5.496 1 96.75 226 GLU A O 1
ATOM 1805 N N . LEU A 1 227 ? 8.773 4.711 -3.91 1 97.44 227 LEU A N 1
ATOM 1806 C CA . LEU A 1 227 ? 10.133 5.086 -4.258 1 97.44 227 LEU A CA 1
ATOM 1807 C C . LEU A 1 227 ? 11.109 4.711 -3.145 1 97.44 227 LEU A C 1
ATOM 1809 O O . LEU A 1 227 ? 12.227 5.223 -3.092 1 97.44 227 LEU A O 1
ATOM 1813 N N . THR A 1 228 ? 10.68 3.879 -2.227 1 96.19 228 THR A N 1
ATOM 1814 C CA . THR A 1 228 ? 11.633 3.344 -1.259 1 96.19 228 THR A CA 1
ATOM 1815 C C . THR A 1 228 ? 12.727 2.543 -1.961 1 96.19 228 THR A C 1
ATOM 1817 O O . THR A 1 228 ? 12.445 1.785 -2.893 1 96.19 228 THR A O 1
ATOM 1820 N N . PHE A 1 229 ? 14 2.797 -1.593 1 93.12 229 PHE A N 1
ATOM 1821 C CA . PHE A 1 229 ? 15.023 2.004 -2.26 1 93.12 229 PHE A CA 1
ATOM 1822 C C . PHE A 1 229 ? 15.227 0.673 -1.546 1 93.12 229 PHE A C 1
ATOM 1824 O O . PHE A 1 229 ? 14.93 0.547 -0.358 1 93.12 229 PHE A O 1
ATOM 1831 N N . ILE A 1 230 ? 15.633 -0.287 -2.221 1 92 230 ILE A N 1
ATOM 1832 C CA . ILE A 1 230 ? 15.938 -1.637 -1.757 1 92 230 ILE A CA 1
ATOM 1833 C C . ILE A 1 230 ? 17.453 -1.849 -1.738 1 92 230 ILE A C 1
ATOM 1835 O O . ILE A 1 230 ? 18.094 -1.875 -2.791 1 92 230 ILE A O 1
ATOM 1839 N N . PRO A 1 231 ? 18 -2.008 -0.591 1 91.69 231 PRO A N 1
ATOM 1840 C CA . PRO A 1 231 ? 19.422 -2.307 -0.544 1 91.69 231 PRO A CA 1
ATOM 1841 C C . PRO A 1 231 ? 19.766 -3.662 -1.161 1 91.69 231 PRO A C 1
ATOM 1843 O O . PRO A 1 231 ? 18.984 -4.609 -1.047 1 91.69 231 PRO A O 1
ATOM 1846 N N . MET A 1 232 ? 20.938 -3.629 -1.656 1 85.56 232 MET A N 1
ATOM 1847 C CA . MET A 1 232 ? 21.484 -4.875 -2.197 1 85.56 232 MET A CA 1
ATOM 1848 C C . MET A 1 232 ? 22.625 -5.391 -1.335 1 85.56 232 MET A C 1
ATOM 1850 O O . MET A 1 232 ? 23.484 -4.613 -0.908 1 85.56 232 MET A O 1
ATOM 1854 N N . GLU A 1 233 ? 22.469 -6.641 -1.09 1 82.69 233 GLU A N 1
ATOM 1855 C CA . GLU A 1 233 ? 23.531 -7.293 -0.33 1 82.69 233 GLU A CA 1
ATOM 1856 C C . GLU A 1 233 ? 24.188 -8.414 -1.14 1 82.69 233 GLU A C 1
ATOM 1858 O O . GLU A 1 233 ? 23.531 -9.055 -1.958 1 82.69 233 GLU A O 1
ATOM 1863 N N . PHE A 1 234 ? 25.422 -8.484 -0.814 1 74.25 234 PHE A N 1
ATOM 1864 C CA . PHE A 1 234 ? 26.172 -9.531 -1.486 1 74.25 234 PHE A CA 1
ATOM 1865 C C . PHE A 1 234 ? 26.422 -10.703 -0.545 1 74.25 234 PHE A C 1
ATOM 1867 O O . PHE A 1 234 ? 26.812 -10.508 0.608 1 74.25 234 PHE A O 1
ATOM 1874 N N . ASN A 1 235 ? 25.969 -11.844 -1.088 1 70.56 235 ASN A N 1
ATOM 1875 C CA . ASN A 1 235 ? 26.328 -13.07 -0.376 1 70.56 235 ASN A CA 1
ATOM 1876 C C . ASN A 1 235 ? 27.594 -13.703 -0.95 1 70.56 235 ASN A C 1
ATOM 1878 O O . ASN A 1 235 ? 27.547 -14.312 -2.023 1 70.56 235 ASN A O 1
ATOM 1882 N N . ALA A 1 236 ? 28.547 -13.703 -0.211 1 68.19 236 ALA A N 1
ATOM 1883 C CA . ALA A 1 236 ? 29.844 -14.195 -0.675 1 68.19 236 ALA A CA 1
ATOM 1884 C C . ALA A 1 236 ? 29.828 -15.711 -0.831 1 68.19 236 ALA A C 1
ATOM 1886 O O . ALA A 1 236 ? 30.453 -16.25 -1.742 1 68.19 236 ALA A O 1
ATOM 1887 N N . LYS A 1 237 ? 29.188 -16.25 -0.003 1 71.38 237 LYS A N 1
ATOM 1888 C CA . LYS A 1 237 ? 29.156 -17.719 -0.024 1 71.38 237 LYS A CA 1
ATOM 1889 C C . LYS A 1 237 ? 28.516 -18.234 -1.306 1 71.38 237 LYS A C 1
ATOM 1891 O O . LYS A 1 237 ? 28.984 -19.203 -1.899 1 71.38 237 LYS A O 1
ATOM 1896 N N . TYR A 1 238 ? 27.547 -17.625 -1.663 1 69.75 238 TYR A N 1
ATOM 1897 C CA . TYR A 1 238 ? 26.812 -18.094 -2.83 1 69.75 238 TYR A CA 1
ATOM 1898 C C . TYR A 1 238 ? 27.078 -17.219 -4.047 1 69.75 238 TYR A C 1
ATOM 1900 O O . TYR A 1 238 ? 26.516 -17.453 -5.121 1 69.75 238 TYR A O 1
ATOM 1908 N N . ARG A 1 239 ? 27.891 -16.219 -3.9 1 67.38 239 ARG A N 1
ATOM 1909 C CA . ARG A 1 239 ? 28.422 -15.367 -4.965 1 67.38 239 ARG A CA 1
ATOM 1910 C C . ARG A 1 239 ? 27.297 -14.664 -5.711 1 67.38 239 ARG A C 1
ATOM 1912 O O . ARG A 1 239 ? 27.281 -14.625 -6.941 1 67.38 239 ARG A O 1
ATOM 1919 N N . THR A 1 240 ? 26.328 -14.312 -4.941 1 67.5 240 THR A N 1
ATOM 1920 C CA . THR A 1 240 ? 25.188 -13.688 -5.578 1 67.5 240 THR A CA 1
ATOM 1921 C C . THR A 1 240 ? 24.656 -12.531 -4.73 1 67.5 240 THR A C 1
ATOM 1923 O O . THR A 1 240 ? 24.922 -12.469 -3.527 1 67.5 240 THR A O 1
ATOM 1926 N N . GLY A 1 241 ? 24.188 -11.594 -5.43 1 69.25 241 GLY A N 1
ATOM 1927 C CA . GLY A 1 241 ? 23.5 -10.508 -4.75 1 69.25 241 GLY A CA 1
ATOM 1928 C C . GLY A 1 241 ? 22.062 -10.805 -4.43 1 69.25 241 GLY A C 1
ATOM 1929 O O . GLY A 1 241 ? 21.438 -11.656 -5.074 1 69.25 241 GLY A O 1
ATOM 1930 N N . ARG A 1 242 ? 21.656 -10.32 -3.23 1 75.69 242 ARG A N 1
ATOM 1931 C CA . ARG A 1 242 ? 20.234 -10.43 -2.895 1 75.69 242 ARG A CA 1
ATOM 1932 C C . ARG A 1 242 ? 19.672 -9.086 -2.436 1 75.69 242 ARG A C 1
ATOM 1934 O O . ARG A 1 242 ? 20.359 -8.32 -1.751 1 75.69 242 ARG A O 1
ATOM 1941 N N . PRO A 1 243 ? 18.453 -8.781 -2.896 1 82.06 243 PRO A N 1
ATOM 1942 C CA . PRO A 1 243 ? 17.781 -7.617 -2.305 1 82.06 243 PRO A CA 1
ATOM 1943 C C . PRO A 1 243 ? 17.422 -7.824 -0.835 1 82.06 243 PRO A C 1
ATOM 1945 O O . PRO A 1 243 ? 16.969 -8.906 -0.453 1 82.06 243 PRO A O 1
ATOM 1948 N N . ALA A 1 244 ? 17.75 -6.852 -0.104 1 80.94 244 ALA A N 1
ATOM 1949 C CA . ALA A 1 244 ? 17.438 -6.891 1.32 1 80.94 244 ALA A CA 1
ATOM 1950 C C . ALA A 1 244 ? 16.125 -6.152 1.613 1 80.94 244 ALA A C 1
ATOM 1952 O O . ALA A 1 244 ? 16.141 -5.043 2.152 1 80.94 244 ALA A O 1
ATOM 1953 N N . PHE A 1 245 ? 15.078 -6.828 1.448 1 73.69 245 PHE A N 1
ATOM 1954 C CA . PHE A 1 245 ? 13.758 -6.219 1.571 1 73.69 245 PHE A CA 1
ATOM 1955 C C . PHE A 1 245 ? 13.461 -5.859 3.023 1 73.69 245 PHE A C 1
ATOM 1957 O O . PHE A 1 245 ? 12.773 -4.867 3.295 1 73.69 245 PHE A O 1
ATOM 1964 N N . VAL A 1 246 ? 13.984 -6.586 3.934 1 73.19 246 VAL A N 1
ATOM 1965 C CA . VAL A 1 246 ? 13.703 -6.398 5.355 1 73.19 246 VAL A CA 1
ATOM 1966 C C . VAL A 1 246 ? 14.531 -5.23 5.891 1 73.19 246 VAL A C 1
ATOM 1968 O O . VAL A 1 246 ? 14.289 -4.754 7.004 1 73.19 246 VAL A O 1
ATOM 1971 N N . ALA A 1 247 ? 15.234 -4.723 5.086 1 72 247 ALA A N 1
ATOM 1972 C CA . ALA A 1 247 ? 16.219 -3.77 5.594 1 72 247 ALA A CA 1
ATOM 1973 C C . ALA A 1 247 ? 15.672 -2.346 5.559 1 72 247 ALA A C 1
ATOM 1975 O O . ALA A 1 247 ? 16.25 -1.437 6.16 1 72 247 ALA A O 1
ATOM 1976 N N . ARG A 1 248 ? 14.617 -2.188 4.992 1 85.56 248 ARG A N 1
ATOM 1977 C CA . ARG A 1 248 ? 14.133 -0.817 4.867 1 85.56 248 ARG A CA 1
ATOM 1978 C C . ARG A 1 248 ? 12.68 -0.708 5.316 1 85.56 248 ARG A C 1
ATOM 1980 O O . ARG A 1 248 ? 11.859 -1.583 5.016 1 85.56 248 ARG A O 1
ATOM 1987 N N . GLU A 1 249 ? 12.508 0.394 6.004 1 93.75 249 GLU A N 1
ATOM 1988 C CA . GLU A 1 249 ? 11.148 0.696 6.438 1 93.75 249 GLU A CA 1
ATOM 1989 C C . GLU A 1 249 ? 10.336 1.332 5.309 1 93.75 249 GLU A C 1
ATOM 1991 O O . GLU A 1 249 ? 10.891 2.027 4.457 1 93.75 249 GLU A O 1
ATOM 1996 N N . HIS A 1 250 ? 9.164 1.08 5.27 1 96.12 250 HIS A N 1
ATOM 1997 C CA . HIS A 1 250 ? 8.164 1.689 4.402 1 96.12 250 HIS A CA 1
ATOM 1998 C C . HIS A 1 250 ? 7.156 2.504 5.211 1 96.12 250 HIS A C 1
ATOM 2000 O O . HIS A 1 250 ? 6.859 2.17 6.359 1 96.12 250 HIS A O 1
ATOM 2006 N N . THR A 1 251 ? 6.711 3.588 4.711 1 97.69 251 THR A N 1
ATOM 2007 C CA . THR A 1 251 ? 5.625 4.371 5.293 1 97.69 251 THR A CA 1
ATOM 2008 C C . THR A 1 251 ? 4.273 3.871 4.797 1 97.69 251 THR A C 1
ATOM 2010 O O . THR A 1 251 ? 3.998 3.889 3.596 1 97.69 251 THR A O 1
ATOM 2013 N N . CYS A 1 252 ? 3.527 3.459 5.773 1 97.88 252 CYS A N 1
ATOM 2014 C CA . CYS A 1 252 ? 2.316 2.729 5.418 1 97.88 252 CYS A CA 1
ATOM 2015 C C . CYS A 1 252 ? 1.102 3.309 6.133 1 97.88 252 CYS A C 1
ATOM 2017 O O . CYS A 1 252 ? 1.235 3.932 7.188 1 97.88 252 CYS A O 1
ATOM 2019 N N . ARG A 1 253 ? -0.064 3.135 5.508 1 98.38 253 ARG A N 1
ATOM 2020 C CA . ARG A 1 253 ? -1.326 3.211 6.238 1 98.38 253 ARG A CA 1
ATOM 2021 C C . ARG A 1 253 ? -1.585 1.928 7.02 1 98.38 253 ARG A C 1
ATOM 2023 O O . ARG A 1 253 ? -1.24 0.836 6.562 1 98.38 253 ARG A O 1
ATOM 2030 N N . ASN A 1 254 ? -2.156 2.094 8.172 1 98.31 254 ASN A N 1
ATOM 2031 C CA . ASN A 1 254 ? -2.535 0.928 8.961 1 98.31 254 ASN A CA 1
ATOM 2032 C C . ASN A 1 254 ? -3.717 0.188 8.336 1 98.31 254 ASN A C 1
ATOM 2034 O O . ASN A 1 254 ? -4.871 0.57 8.547 1 98.31 254 ASN A O 1
ATOM 2038 N N . PHE A 1 255 ? -3.477 -0.878 7.66 1 97.81 255 PHE A N 1
ATOM 2039 C CA . PHE A 1 255 ? -4.477 -1.622 6.902 1 97.81 255 PHE A CA 1
ATOM 2040 C C . PHE A 1 255 ? -5.535 -2.207 7.832 1 97.81 255 PHE A C 1
ATOM 2042 O O . PHE A 1 255 ? -6.711 -2.27 7.477 1 97.81 255 PHE A O 1
ATOM 2049 N N . GLU A 1 256 ? -5.105 -2.652 8.977 1 96.56 256 GLU A N 1
ATOM 2050 C CA . GLU A 1 256 ? -6.055 -3.258 9.906 1 96.56 256 GLU A CA 1
ATOM 2051 C C . GLU A 1 256 ? -7.121 -2.256 10.336 1 96.56 256 GLU A C 1
ATOM 2053 O O . GLU A 1 256 ? -8.273 -2.629 10.562 1 96.56 256 GLU A O 1
ATOM 2058 N N . LYS A 1 257 ? -6.781 -1.028 10.461 1 97.56 257 LYS A N 1
ATOM 2059 C CA . LYS A 1 257 ? -7.758 0.007 10.789 1 97.56 257 LYS A CA 1
ATOM 2060 C C . LYS A 1 257 ? -8.742 0.218 9.648 1 97.56 257 LYS A C 1
ATOM 2062 O O . LYS A 1 257 ? -9.922 0.481 9.875 1 97.56 257 LYS A O 1
ATOM 2067 N N . ILE A 1 258 ? -8.273 0.175 8.43 1 97.12 258 ILE A N 1
ATOM 2068 C CA . ILE A 1 258 ? -9.109 0.293 7.246 1 97.12 258 ILE A CA 1
ATOM 2069 C C . ILE A 1 258 ? -10.062 -0.901 7.168 1 97.12 258 ILE A C 1
ATOM 2071 O O . ILE A 1 258 ? -11.25 -0.739 6.883 1 97.12 258 ILE A O 1
ATOM 2075 N N . LEU A 1 259 ? -9.516 -2.08 7.453 1 96.75 259 LEU A N 1
ATOM 2076 C CA . LEU A 1 259 ? -10.312 -3.301 7.477 1 96.75 259 LEU A CA 1
ATOM 2077 C C . LEU A 1 259 ? -11.406 -3.217 8.539 1 96.75 259 LEU A C 1
ATOM 2079 O O . LEU A 1 259 ? -12.555 -3.582 8.273 1 96.75 259 LEU A O 1
ATOM 2083 N N . ASP A 1 260 ? -11.047 -2.717 9.695 1 96.12 260 ASP A N 1
ATOM 2084 C CA . ASP A 1 260 ? -12.016 -2.537 10.766 1 96.12 260 ASP A CA 1
ATOM 2085 C C . ASP A 1 260 ? -13.148 -1.608 10.336 1 96.12 260 ASP A C 1
ATOM 2087 O O . ASP A 1 260 ? -14.312 -1.864 10.641 1 96.12 260 ASP A O 1
ATOM 2091 N N . TRP A 1 261 ? -12.789 -0.539 9.766 1 96.88 261 TRP A N 1
ATOM 2092 C CA . TRP A 1 261 ? -13.812 0.381 9.273 1 96.88 261 TRP A CA 1
ATOM 2093 C C . TRP A 1 261 ? -14.742 -0.316 8.289 1 96.88 261 TRP A C 1
ATOM 2095 O O . TRP A 1 261 ? -15.961 -0.159 8.359 1 96.88 261 TRP A O 1
ATOM 2105 N N . ALA A 1 262 ? -14.188 -1.08 7.238 1 94.44 262 ALA A N 1
ATOM 2106 C CA . ALA A 1 262 ? -14.984 -1.766 6.227 1 94.44 262 ALA A CA 1
ATOM 2107 C C . ALA A 1 262 ? -15.953 -2.76 6.867 1 94.44 262 ALA A C 1
ATOM 2109 O O . ALA A 1 262 ? -17.078 -2.941 6.387 1 94.44 262 ALA A O 1
ATOM 2110 N N . HIS A 1 263 ? -15.523 -3.33 7.98 1 93.25 263 HIS A N 1
ATOM 2111 C CA . HIS A 1 263 ? -16.312 -4.348 8.656 1 93.25 263 HIS A CA 1
ATOM 2112 C C . HIS A 1 263 ? -17.547 -3.736 9.32 1 93.25 263 HIS A C 1
ATOM 2114 O O . HIS A 1 263 ? -18.484 -4.453 9.688 1 93.25 263 HIS A O 1
ATOM 2120 N N . GLN A 1 264 ? -17.594 -2.502 9.422 1 93.06 264 GLN A N 1
ATOM 2121 C CA . GLN A 1 264 ? -18.781 -1.827 9.953 1 93.06 264 GLN A CA 1
ATOM 2122 C C . GLN A 1 264 ? -19.891 -1.757 8.906 1 93.06 264 GLN A C 1
ATOM 2124 O O . GLN A 1 264 ? -21.047 -1.476 9.242 1 93.06 264 GLN A O 1
ATOM 2129 N N . TYR A 1 265 ? -19.516 -1.998 7.672 1 91.81 265 TYR A N 1
ATOM 2130 C CA . TYR A 1 265 ? -20.469 -1.918 6.578 1 91.81 265 TYR A CA 1
ATOM 2131 C C . TYR A 1 265 ? -20.469 -3.203 5.758 1 91.81 265 TYR A C 1
ATOM 2133 O O . TYR A 1 265 ? -20.281 -3.172 4.543 1 91.81 265 TYR A O 1
ATOM 2141 N N . PRO A 1 266 ? -20.797 -4.289 6.383 1 86.56 266 PRO A N 1
ATOM 2142 C CA . PRO A 1 266 ? -20.781 -5.551 5.645 1 86.56 266 PRO A CA 1
ATOM 2143 C C . PRO A 1 266 ? -21.797 -5.57 4.5 1 86.56 266 PRO A C 1
ATOM 2145 O O . PRO A 1 266 ? -22.891 -5.035 4.633 1 86.56 266 PRO A O 1
ATOM 2148 N N . SER A 1 267 ? -21.297 -6.043 3.453 1 82.06 267 SER A N 1
ATOM 2149 C CA . SER A 1 267 ? -22.188 -6.172 2.311 1 82.06 267 SER A CA 1
ATOM 2150 C C . SER A 1 267 ? -23.094 -7.391 2.453 1 82.06 267 SER A C 1
ATOM 2152 O O . SER A 1 267 ? -22.641 -8.461 2.869 1 82.06 267 SER A O 1
ATOM 2154 N N . ASN A 1 268 ? -24.219 -7.203 2.334 1 69.56 268 ASN A N 1
ATOM 2155 C CA . ASN A 1 268 ? -25.188 -8.297 2.338 1 69.56 268 ASN A CA 1
ATOM 2156 C C . ASN A 1 268 ? -25.359 -8.898 0.945 1 69.56 268 ASN A C 1
ATOM 2158 O O . ASN A 1 268 ? -24.859 -8.344 -0.039 1 69.56 268 ASN A O 1
ATOM 2162 N N . GLU A 1 269 ? -25.812 -10.086 0.88 1 60.34 269 GLU A N 1
ATOM 2163 C CA . GLU A 1 269 ? -26.016 -10.82 -0.367 1 60.34 269 GLU A CA 1
ATOM 2164 C C . GLU A 1 269 ? -26.641 -9.922 -1.438 1 60.34 269 GLU A C 1
ATOM 2166 O O . GLU A 1 269 ? -27.641 -9.258 -1.19 1 60.34 269 GLU A O 1
ATOM 2171 N N . THR A 1 270 ? -25.797 -9.328 -2.189 1 55.72 270 THR A N 1
ATOM 2172 C CA . THR A 1 270 ? -26.016 -8.289 -3.191 1 55.72 270 THR A CA 1
ATOM 2173 C C . THR A 1 270 ? -27.125 -8.711 -4.164 1 55.72 270 THR A C 1
ATOM 2175 O O . THR A 1 270 ? -26.938 -9.641 -4.957 1 55.72 270 THR A O 1
ATOM 2178 N N . LEU A 1 271 ? -28.438 -8.516 -3.818 1 59.66 271 LEU A N 1
ATOM 2179 C CA . LEU A 1 271 ? -29.5 -8.797 -4.781 1 59.66 271 LEU A CA 1
ATOM 2180 C C . LEU A 1 271 ? -29.75 -7.594 -5.684 1 59.66 271 LEU A C 1
ATOM 2182 O O . LEU A 1 271 ? -29.844 -6.461 -5.203 1 59.66 271 LEU A O 1
ATOM 2186 N N . PHE A 1 272 ? -29.281 -7.703 -6.852 1 62.22 272 PHE A N 1
ATOM 2187 C CA . PHE A 1 272 ? -29.719 -6.707 -7.824 1 62.22 272 PHE A CA 1
ATOM 2188 C C . PHE A 1 272 ? -31.188 -6.891 -8.172 1 62.22 272 PHE A C 1
ATOM 2190 O O . PHE A 1 272 ? -31.688 -8.016 -8.211 1 62.22 272 PHE A O 1
ATOM 2197 N N . VAL A 1 273 ? -31.969 -5.832 -7.992 1 62.91 273 VAL A N 1
ATOM 2198 C CA . VAL A 1 273 ? -33.375 -5.875 -8.438 1 62.91 273 VAL A CA 1
ATOM 2199 C C . VAL A 1 273 ? -33.438 -5.465 -9.906 1 62.91 273 VAL A C 1
ATOM 2201 O O . VAL A 1 273 ? -32.969 -4.391 -10.289 1 62.91 273 VAL A O 1
ATOM 2204 N N . LEU A 1 274 ? -33.906 -6.355 -10.68 1 61.38 274 LEU A N 1
ATOM 2205 C CA . LEU A 1 274 ? -34.062 -6.113 -12.109 1 61.38 274 LEU A CA 1
ATOM 2206 C C . LEU A 1 274 ? -35.25 -5.18 -12.352 1 61.38 274 LEU A C 1
ATOM 2208 O O . LEU A 1 274 ? -36.125 -5.008 -11.477 1 61.38 274 LEU A O 1
ATOM 2212 N N . PRO A 1 275 ? -35.062 -4.457 -13.508 1 61.81 275 PRO A N 1
ATOM 2213 C CA . PRO A 1 275 ? -36.188 -3.572 -13.836 1 61.81 275 PRO A CA 1
ATOM 2214 C C . PRO A 1 275 ? -37.562 -4.273 -13.719 1 61.81 275 PRO A C 1
ATOM 2216 O O . PRO A 1 275 ? -38.562 -3.625 -13.445 1 61.81 275 PRO A O 1
ATOM 2219 N N . ASP A 1 276 ? -37.5 -5.477 -13.969 1 63.81 276 ASP A N 1
ATOM 2220 C CA . ASP A 1 276 ? -38.75 -6.195 -13.891 1 63.81 276 ASP A CA 1
ATOM 2221 C C . ASP A 1 276 ? -39.094 -6.578 -12.453 1 63.81 276 ASP A C 1
ATOM 2223 O O . ASP A 1 276 ? -40.094 -7.238 -12.188 1 63.81 276 ASP A O 1
ATOM 2227 N N . GLY A 1 277 ? -38.188 -6.285 -11.719 1 62.91 277 GLY A N 1
ATOM 2228 C CA . GLY A 1 277 ? -38.469 -6.496 -10.305 1 62.91 277 GLY A CA 1
ATOM 2229 C C . GLY A 1 277 ? -37.781 -7.742 -9.758 1 62.91 277 GLY A C 1
ATOM 2230 O O . GLY A 1 277 ? -37.781 -7.977 -8.547 1 62.91 277 GLY A O 1
ATOM 2231 N N . THR A 1 278 ? -37.25 -8.461 -10.648 1 65.62 278 THR A N 1
ATOM 2232 C CA . THR A 1 278 ? -36.625 -9.703 -10.188 1 65.62 278 THR A CA 1
ATOM 2233 C C . THR A 1 278 ? -35.219 -9.453 -9.648 1 65.62 278 THR A C 1
ATOM 2235 O O . THR A 1 278 ? -34.562 -8.477 -10.023 1 65.62 278 THR A O 1
ATOM 2238 N N . MET A 1 279 ? -35 -10.352 -8.664 1 63.25 279 MET A N 1
ATOM 2239 C CA . MET A 1 279 ? -33.719 -10.18 -7.988 1 63.25 279 MET A CA 1
ATOM 2240 C C . MET A 1 279 ? -32.594 -10.859 -8.766 1 63.25 279 MET A C 1
ATOM 2242 O O . MET A 1 279 ? -32.781 -11.961 -9.289 1 63.25 279 MET A O 1
ATOM 2246 N N . GLY A 1 280 ? -31.609 -9.977 -9.203 1 60.66 280 GLY A N 1
ATOM 2247 C CA . GLY A 1 280 ? -30.406 -10.594 -9.758 1 60.66 280 GLY A CA 1
ATOM 2248 C C . GLY A 1 280 ? -29.562 -11.297 -8.711 1 60.66 280 GLY A C 1
ATOM 2249 O O . GLY A 1 280 ? -29.719 -11.062 -7.512 1 60.66 280 GLY A O 1
ATOM 2250 N N . ASP A 1 281 ? -28.922 -12.43 -9.109 1 52.78 281 ASP A N 1
ATOM 2251 C CA . ASP A 1 281 ? -28.141 -13.227 -8.164 1 52.78 281 ASP A CA 1
ATOM 2252 C C . ASP A 1 281 ? -26.891 -12.484 -7.73 1 52.78 281 ASP A C 1
ATOM 2254 O O . ASP A 1 281 ? -25.953 -12.32 -8.516 1 52.78 281 ASP A O 1
ATOM 2258 N N . GLY A 1 282 ? -27.125 -11.391 -7.148 1 50.72 282 GLY A N 1
ATOM 2259 C CA . GLY A 1 282 ? -26.141 -10.625 -6.406 1 50.72 282 GLY A CA 1
ATOM 2260 C C . GLY A 1 282 ? -24.703 -10.93 -6.82 1 50.72 282 GLY A C 1
ATOM 2261 O O . GLY A 1 282 ? -23.766 -10.305 -6.324 1 50.72 282 GLY A O 1
ATOM 2262 N N . THR A 1 283 ? -24.484 -12.086 -7.605 1 50.47 283 THR A N 1
ATOM 2263 C CA . THR A 1 283 ? -23.109 -12.523 -7.781 1 50.47 283 THR A CA 1
ATOM 2264 C C . THR A 1 283 ? -22.469 -11.812 -8.969 1 50.47 283 THR A C 1
ATOM 2266 O O . THR A 1 283 ? -23.078 -11.672 -10.023 1 50.47 283 THR A O 1
ATOM 2269 N N . MET A 1 284 ? -21.703 -10.82 -8.672 1 53.22 284 MET A N 1
ATOM 2270 C CA . MET A 1 284 ? -20.891 -10.305 -9.773 1 53.22 284 MET A CA 1
ATOM 2271 C C . MET A 1 284 ? -20.078 -11.422 -10.414 1 53.22 284 MET A C 1
ATOM 2273 O O . MET A 1 284 ? -19.281 -12.078 -9.742 1 53.22 284 MET A O 1
ATOM 2277 N N . HIS A 1 285 ? -20.688 -12.094 -11.406 1 47.06 285 HIS A N 1
ATOM 2278 C CA . HIS A 1 285 ? -20.047 -13.211 -12.094 1 47.06 285 HIS A CA 1
ATOM 2279 C C . HIS A 1 285 ? -18.781 -12.75 -12.82 1 47.06 285 HIS A C 1
ATOM 2281 O O . HIS A 1 285 ? -18.734 -12.773 -14.055 1 47.06 285 HIS A O 1
ATOM 2287 N N . PHE A 1 286 ? -18.312 -11.633 -12.406 1 46.53 286 PHE A N 1
ATOM 2288 C CA . PHE A 1 286 ? -17.078 -11.477 -13.164 1 46.53 286 PHE A CA 1
ATOM 2289 C C . PHE A 1 286 ? -16.219 -12.734 -13.055 1 46.53 286 PHE A C 1
ATOM 2291 O O . PHE A 1 286 ? -15.242 -12.891 -13.789 1 46.53 286 PHE A O 1
ATOM 2298 N N . ASP A 1 287 ? -16.281 -13.219 -11.766 1 41.31 287 ASP A N 1
ATOM 2299 C CA . ASP A 1 287 ? -15.461 -14.406 -11.547 1 41.31 287 ASP A CA 1
ATOM 2300 C C . ASP A 1 287 ? -15.961 -15.578 -12.383 1 41.31 287 ASP A C 1
ATOM 2302 O O . ASP A 1 287 ? -17.172 -15.836 -12.445 1 41.31 287 ASP A O 1
ATOM 2306 N N . GLY A 1 288 ? -15.766 -15.602 -13.648 1 33.34 288 GLY A N 1
ATOM 2307 C CA . GLY A 1 288 ? -16.125 -16.969 -14 1 33.34 288 GLY A CA 1
ATOM 2308 C C . GLY A 1 288 ? -16.516 -17.812 -12.797 1 33.34 288 GLY A C 1
ATOM 2309 O O . GLY A 1 288 ? -16.219 -17.453 -11.656 1 33.34 288 GLY A O 1
ATOM 2310 N N . ASP A 1 289 ? -17.656 -18.609 -12.977 1 34.59 289 ASP A N 1
ATOM 2311 C CA . ASP A 1 289 ? -18 -19.578 -11.938 1 34.59 289 ASP A CA 1
ATOM 2312 C C . ASP A 1 289 ? -16.766 -19.969 -11.133 1 34.59 289 ASP A C 1
ATOM 2314 O O . ASP A 1 289 ? -16.531 -21.156 -10.867 1 34.59 289 ASP A O 1
ATOM 2318 N N . ILE A 1 290 ? -15.664 -19.281 -11.469 1 31.52 290 ILE A N 1
ATOM 2319 C CA . ILE A 1 290 ? -14.703 -19.969 -10.617 1 31.52 290 ILE A CA 1
ATOM 2320 C C . ILE A 1 290 ? -15.094 -19.781 -9.148 1 31.52 290 ILE A C 1
ATOM 2322 O O . ILE A 1 290 ? -15.188 -18.641 -8.664 1 31.52 290 ILE A O 1
ATOM 2326 N N . GLY A 1 291 ? -15.68 -20.719 -8.516 1 32.62 291 GLY A N 1
ATOM 2327 C CA . GLY A 1 291 ? -16.391 -21 -7.285 1 32.62 291 GLY A CA 1
ATOM 2328 C C . GLY A 1 291 ? -17.219 -19.828 -6.781 1 32.62 291 GLY A C 1
ATOM 2329 O O . GLY A 1 291 ? -17.438 -18.859 -7.512 1 32.62 291 GLY A O 1
ATOM 2330 N N . HIS A 1 292 ? -17.266 -19.516 -5.516 1 35.5 292 HIS A N 1
ATOM 2331 C CA . HIS A 1 292 ? -18.156 -18.641 -4.766 1 35.5 292 HIS A CA 1
ATOM 2332 C C . HIS A 1 292 ? -18.031 -17.203 -5.215 1 35.5 292 HIS A C 1
ATOM 2334 O O . HIS A 1 292 ? -16.922 -16.719 -5.445 1 35.5 292 HIS A O 1
ATOM 2340 N N . GLY A 1 293 ? -18.969 -16.781 -6.16 1 35.69 293 GLY A N 1
ATOM 2341 C CA . GLY A 1 293 ? -19.125 -15.359 -6.434 1 35.69 293 GLY A CA 1
ATOM 2342 C C . GLY A 1 293 ? -18.375 -14.477 -5.461 1 35.69 293 GLY A C 1
ATOM 2343 O O . GLY A 1 293 ? -17.984 -14.922 -4.383 1 35.69 293 GLY A O 1
ATOM 2344 N N . PHE A 1 294 ? -17.734 -13.648 -5.992 1 36.38 294 PHE A N 1
ATOM 2345 C CA . PHE A 1 294 ? -17.344 -12.672 -4.984 1 36.38 294 PHE A CA 1
ATOM 2346 C C . PHE A 1 294 ? -18.344 -12.633 -3.842 1 36.38 294 PHE A C 1
ATOM 2348 O O . PHE A 1 294 ? -19.344 -11.914 -3.914 1 36.38 294 PHE A O 1
ATOM 2355 N N . ARG A 1 295 ? -18.609 -13.898 -3.236 1 35.31 295 ARG A N 1
ATOM 2356 C CA . ARG A 1 295 ? -19.438 -13.758 -2.039 1 35.31 295 ARG A CA 1
ATOM 2357 C C . ARG A 1 295 ? -18.719 -12.914 -0.987 1 35.31 295 ARG A C 1
ATOM 2359 O O . ARG A 1 295 ? -17.609 -13.227 -0.582 1 35.31 295 ARG A O 1
ATOM 2366 N N . GLY A 1 296 ? -18.859 -11.75 -1.18 1 32.34 296 GLY A N 1
ATOM 2367 C CA . GLY A 1 296 ? -18.328 -11.047 -0.024 1 32.34 296 GLY A CA 1
ATOM 2368 C C . GLY A 1 296 ? -18.312 -11.891 1.236 1 32.34 296 GLY A C 1
ATOM 2369 O O . GLY A 1 296 ? -17.688 -11.523 2.229 1 32.34 296 GLY A O 1
ATOM 2370 N N . GLY A 1 297 ? -19.531 -12.508 1.584 1 28.92 297 GLY A N 1
ATOM 2371 C CA . GLY A 1 297 ? -19.781 -13.148 2.863 1 28.92 297 GLY A CA 1
ATOM 2372 C C . GLY A 1 297 ? -19.297 -14.586 2.92 1 28.92 297 GLY A C 1
ATOM 2373 O O . GLY A 1 297 ? -19.328 -15.297 1.912 1 28.92 297 GLY A O 1
ATOM 2374 N N . SER A 1 298 ? -18.312 -14.812 3.662 1 26.14 298 SER A N 1
ATOM 2375 C CA . SER A 1 298 ? -17.953 -16.156 4.094 1 26.14 298 SER A CA 1
ATOM 2376 C C . SER A 1 298 ? -19.203 -16.953 4.477 1 26.14 298 SER A C 1
ATOM 2378 O O . SER A 1 298 ? -19.844 -16.672 5.492 1 26.14 298 SER A O 1
ATOM 2380 N N . LYS A 1 299 ? -20.188 -17.438 3.75 1 28.02 299 LYS A N 1
ATOM 2381 C CA . LYS A 1 299 ? -20.984 -18.5 4.348 1 28.02 299 LYS A CA 1
ATOM 2382 C C . LYS A 1 299 ? -20.141 -19.75 4.598 1 28.02 299 LYS A C 1
ATOM 2384 O O . LYS A 1 299 ? -19.594 -20.328 3.66 1 28.02 299 LYS A O 1
ATOM 2389 N N . THR A 1 300 ? -19.5 -19.844 5.805 1 24.33 300 THR A N 1
ATOM 2390 C CA . THR A 1 300 ? -19.141 -21.109 6.41 1 24.33 300 THR A CA 1
ATOM 2391 C C . THR A 1 300 ? -20.281 -22.125 6.289 1 24.33 300 THR A C 1
ATOM 2393 O O . THR A 1 300 ? -21.328 -21.953 6.914 1 24.33 300 THR A O 1
ATOM 2396 N N . SER A 1 301 ? -20.625 -22.625 5.203 1 25.59 301 SER A N 1
ATOM 2397 C CA . SER A 1 301 ? -21.453 -23.828 5.312 1 25.59 301 SER A CA 1
ATOM 2398 C C . SER A 1 301 ? -20.781 -24.891 6.156 1 25.59 301 SER A C 1
ATOM 2400 O O . SER A 1 301 ? -19.797 -25.5 5.715 1 25.59 301 SER A O 1
ATOM 2402 N N . HIS A 1 302 ? -20.594 -24.672 7.496 1 20.42 302 HIS A N 1
ATOM 2403 C CA . HIS A 1 302 ? -20.5 -25.844 8.359 1 20.42 302 HIS A CA 1
ATOM 2404 C C . HIS A 1 302 ? -21.75 -26.703 8.281 1 20.42 302 HIS A C 1
ATOM 2406 O O . HIS A 1 302 ? -22.781 -26.359 8.883 1 20.42 302 HIS A O 1
ATOM 2412 N N . ALA A 1 303 ? -22.406 -27.125 7.25 1 18.89 303 ALA A N 1
ATOM 2413 C CA . ALA A 1 303 ? -23.422 -28.109 7.617 1 18.89 303 ALA A CA 1
ATOM 2414 C C . ALA A 1 303 ? -22.844 -29.203 8.5 1 18.89 303 ALA A C 1
ATOM 2416 O O . ALA A 1 303 ? -21.688 -29.609 8.312 1 18.89 303 ALA A O 1
ATOM 2417 N N . ASN A 1 304 ? -23.656 -29.531 9.57 1 18.77 304 ASN A N 1
ATOM 2418 C CA . ASN A 1 304 ? -23.781 -30.781 10.32 1 18.77 304 ASN A CA 1
ATOM 2419 C C . ASN A 1 304 ? -23.703 -31.984 9.398 1 18.77 304 ASN A C 1
ATOM 2421 O O . ASN A 1 304 ? -24.359 -32.031 8.359 1 18.77 304 ASN A O 1
ATOM 2425 N N . MET B 1 1 ? 61.062 36.5 -9.898 1 21.03 1 MET B N 1
ATOM 2426 C CA . MET B 1 1 ? 61.906 37.656 -9.625 1 21.03 1 MET B CA 1
ATOM 2427 C C . MET B 1 1 ? 61.312 38.5 -8.5 1 21.03 1 MET B C 1
ATOM 2429 O O . MET B 1 1 ? 60.094 38.656 -8.406 1 21.03 1 MET B O 1
ATOM 2433 N N . ASN B 1 2 ? 62.219 39 -7.523 1 18.91 2 ASN B N 1
ATOM 2434 C CA . ASN B 1 2 ? 62.312 39.125 -6.07 1 18.91 2 ASN B CA 1
ATOM 2435 C C . ASN B 1 2 ? 61.75 40.438 -5.566 1 18.91 2 ASN B C 1
ATOM 2437 O O . ASN B 1 2 ? 62.062 40.875 -4.449 1 18.91 2 ASN B O 1
ATOM 2441 N N . ASP B 1 3 ? 61.219 41.219 -6.414 1 20.55 3 ASP B N 1
ATOM 2442 C CA . ASP B 1 3 ? 61.312 42.656 -6.199 1 20.55 3 ASP B CA 1
ATOM 2443 C C . ASP B 1 3 ? 60.594 43.094 -4.914 1 20.55 3 ASP B C 1
ATOM 2445 O O . ASP B 1 3 ? 59.375 43 -4.824 1 20.55 3 ASP B O 1
ATOM 2449 N N . THR B 1 4 ? 61.406 43.188 -3.906 1 18.39 4 THR B N 1
ATOM 2450 C CA . THR B 1 4 ? 61.312 43.219 -2.449 1 18.39 4 THR B CA 1
ATOM 2451 C C . THR B 1 4 ? 60.688 44.531 -1.964 1 18.39 4 THR B C 1
ATOM 2453 O O . THR B 1 4 ? 60.656 45.5 -2.703 1 18.39 4 THR B O 1
ATOM 2456 N N . LYS B 1 5 ? 61.031 45 -0.634 1 17.47 5 LYS B N 1
ATOM 2457 C CA . LYS B 1 5 ? 60.469 45.156 0.698 1 17.47 5 LYS B CA 1
ATOM 2458 C C . LYS B 1 5 ? 60.25 46.656 1.035 1 17.47 5 LYS B C 1
ATOM 2460 O O . LYS B 1 5 ? 59.125 47.094 1.249 1 17.47 5 LYS B O 1
ATOM 2465 N N . TYR B 1 6 ? 61.125 47.25 1.966 1 16.77 6 TYR B N 1
ATOM 2466 C CA . TYR B 1 6 ? 60.938 47.594 3.365 1 16.77 6 TYR B CA 1
ATOM 2467 C C . TYR B 1 6 ? 60.969 49.125 3.543 1 16.77 6 TYR B C 1
ATOM 2469 O O . TYR B 1 6 ? 60.625 49.625 4.605 1 16.77 6 TYR B O 1
ATOM 2477 N N . LEU B 1 7 ? 61.375 49.906 2.428 1 16.72 7 LEU B N 1
ATOM 2478 C CA . LEU B 1 7 ? 62.344 50.781 3.107 1 16.72 7 LEU B CA 1
ATOM 2479 C C . LEU B 1 7 ? 61.656 51.625 4.176 1 16.72 7 LEU B C 1
ATOM 2481 O O . LEU B 1 7 ? 60.438 51.812 4.117 1 16.72 7 LEU B O 1
ATOM 2485 N N . LYS B 1 8 ? 62.469 52.719 4.637 1 18.3 8 LYS B N 1
ATOM 2486 C CA . LYS B 1 8 ? 63.062 53.375 5.797 1 18.3 8 LYS B CA 1
ATOM 2487 C C . LYS B 1 8 ? 62.156 54.469 6.32 1 18.3 8 LYS B C 1
ATOM 2489 O O . LYS B 1 8 ? 61.688 55.312 5.551 1 18.3 8 LYS B O 1
ATOM 2494 N N . VAL B 1 9 ? 61.875 54.438 7.621 1 18.94 9 VAL B N 1
ATOM 2495 C CA . VAL B 1 9 ? 61.062 54.969 8.727 1 18.94 9 VAL B CA 1
ATOM 2496 C C . VAL B 1 9 ? 61.531 56.375 9.094 1 18.94 9 VAL B C 1
ATOM 2498 O O . VAL B 1 9 ? 61.031 56.938 10.062 1 18.94 9 VAL B O 1
ATOM 2501 N N . GLU B 1 10 ? 62.312 57.031 8.133 1 17.77 10 GLU B N 1
ATOM 2502 C CA . GLU B 1 10 ? 63.125 58 8.828 1 17.77 10 GLU B CA 1
ATOM 2503 C C . GLU B 1 10 ? 62.281 58.938 9.703 1 17.77 10 GLU B C 1
ATOM 2505 O O . GLU B 1 10 ? 61.281 59.469 9.234 1 17.77 10 GLU B O 1
ATOM 2510 N N . GLN B 1 11 ? 62.562 59 11.023 1 16.77 11 GLN B N 1
ATOM 2511 C CA . GLN B 1 11 ? 62.062 59.312 12.367 1 16.77 11 GLN B CA 1
ATOM 2512 C C . GLN B 1 11 ? 61.969 60.812 12.562 1 16.77 11 GLN B C 1
ATOM 2514 O O . GLN B 1 11 ? 60.969 61.344 13.086 1 16.77 11 GLN B O 1
ATOM 2519 N N . GLU B 1 12 ? 63.188 61.594 12.492 1 17.31 12 GLU B N 1
ATOM 2520 C CA . GLU B 1 12 ? 63.594 62.125 13.789 1 17.31 12 GLU B CA 1
ATOM 2521 C C . GLU B 1 12 ? 62.75 63.344 14.172 1 17.31 12 GLU B C 1
ATOM 2523 O O . GLU B 1 12 ? 61.969 63.844 13.352 1 17.31 12 GLU B O 1
ATOM 2528 N N . SER B 1 13 ? 63.531 64.5 14.508 1 18.31 13 SER B N 1
ATOM 2529 C CA . SER B 1 13 ? 63.844 65.188 15.773 1 18.31 13 SER B CA 1
ATOM 2530 C C . SER B 1 13 ? 62.875 66.312 16.062 1 18.31 13 SER B C 1
ATOM 2532 O O . SER B 1 13 ? 62.125 66.75 15.18 1 18.31 13 SER B O 1
ATOM 2534 N N . SER B 1 14 ? 63.438 67.438 16.906 1 18.09 14 SER B N 1
ATOM 2535 C CA . SER B 1 14 ? 63.281 68.062 18.219 1 18.09 14 SER B CA 1
ATOM 2536 C C . SER B 1 14 ? 62.656 69.438 18.125 1 18.09 14 SER B C 1
ATOM 2538 O O . SER B 1 14 ? 62.5 70.125 19.141 1 18.09 14 SER B O 1
ATOM 2540 N N . ASP B 1 15 ? 62.375 69.938 17.016 1 18.88 15 ASP B N 1
ATOM 2541 C CA . ASP B 1 15 ? 62.594 71.375 16.969 1 18.88 15 ASP B CA 1
ATOM 2542 C C . ASP B 1 15 ? 61.812 72.062 18.094 1 18.88 15 ASP B C 1
ATOM 2544 O O . ASP B 1 15 ? 60.688 71.688 18.406 1 18.88 15 ASP B O 1
ATOM 2548 N N . SER B 1 16 ? 62.562 73.062 18.75 1 19.97 16 SER B N 1
ATOM 2549 C CA . SER B 1 16 ? 62.719 73.875 19.938 1 19.97 16 SER B CA 1
ATOM 2550 C C . SER B 1 16 ? 61.5 74.812 20.172 1 19.97 16 SER B C 1
ATOM 2552 O O . SER B 1 16 ? 60.75 75.062 19.25 1 19.97 16 SER B O 1
ATOM 2554 N N . SER B 1 17 ? 61.5 75.438 21.469 1 19.55 17 SER B N 1
ATOM 2555 C CA . SER B 1 17 ? 60.688 75.812 22.609 1 19.55 17 SER B CA 1
ATOM 2556 C C . SER B 1 17 ? 60.094 77.188 22.453 1 19.55 17 SER B C 1
ATOM 2558 O O . SER B 1 17 ? 59.156 77.562 23.141 1 19.55 17 SER B O 1
ATOM 2560 N N . GLU B 1 18 ? 60.75 78.125 21.609 1 20.98 18 GLU B N 1
ATOM 2561 C CA . GLU B 1 18 ? 60.844 79.375 22.297 1 20.98 18 GLU B CA 1
ATOM 2562 C C . GLU B 1 18 ? 59.469 79.938 22.625 1 20.98 18 GLU B C 1
ATOM 2564 O O . GLU B 1 18 ? 58.625 80.062 21.734 1 20.98 18 GLU B O 1
ATOM 2569 N N . LEU B 1 19 ? 59.094 79.875 23.859 1 23 19 LEU B N 1
ATOM 2570 C CA . LEU B 1 19 ? 57.875 80.188 24.625 1 23 19 LEU B CA 1
ATOM 2571 C C . LEU B 1 19 ? 57.625 81.688 24.672 1 23 19 LEU B C 1
ATOM 2573 O O . LEU B 1 19 ? 57.844 82.312 25.703 1 23 19 LEU B O 1
ATOM 2577 N N . GLU B 1 20 ? 58.031 82.375 23.594 1 21.89 20 GLU B N 1
ATOM 2578 C CA . GLU B 1 20 ? 58.094 83.812 23.984 1 21.89 20 GLU B CA 1
ATOM 2579 C C . GLU B 1 20 ? 56.812 84.188 24.734 1 21.89 20 GLU B C 1
ATOM 2581 O O . GLU B 1 20 ? 55.719 83.75 24.375 1 21.89 20 GLU B O 1
ATOM 2586 N N . SER B 1 21 ? 56.969 84.75 25.938 1 22.95 21 SER B N 1
ATOM 2587 C CA . SER B 1 21 ? 56.25 85.125 27.156 1 22.95 21 SER B CA 1
ATOM 2588 C C . SER B 1 21 ? 55.188 86.188 26.875 1 22.95 21 SER B C 1
ATOM 2590 O O . SER B 1 21 ? 54.344 86.5 27.75 1 22.95 21 SER B O 1
ATOM 2592 N N . GLN B 1 22 ? 55.219 86.75 25.672 1 21.7 22 GLN B N 1
ATOM 2593 C CA . GLN B 1 22 ? 54.875 88.188 25.906 1 21.7 22 GLN B CA 1
ATOM 2594 C C . GLN B 1 22 ? 53.531 88.25 26.641 1 21.7 22 GLN B C 1
ATOM 2596 O O . GLN B 1 22 ? 52.656 87.438 26.438 1 21.7 22 GLN B O 1
ATOM 2601 N N . ASP B 1 23 ? 53.562 89.125 27.703 1 24.91 23 ASP B N 1
ATOM 2602 C CA . ASP B 1 23 ? 52.781 89.562 28.859 1 24.91 23 ASP B CA 1
ATOM 2603 C C . ASP B 1 23 ? 51.438 90.188 28.453 1 24.91 23 ASP B C 1
ATOM 2605 O O . ASP B 1 23 ? 50.719 90.75 29.281 1 24.91 23 ASP B O 1
ATOM 2609 N N . HIS B 1 24 ? 51 89.938 27.281 1 24.22 24 HIS B N 1
ATOM 2610 C CA . HIS B 1 24 ? 49.938 90.875 26.906 1 24.22 24 HIS B CA 1
ATOM 2611 C C . HIS B 1 24 ? 48.875 90.938 28 1 24.22 24 HIS B C 1
ATOM 2613 O O . HIS B 1 24 ? 48.406 89.875 28.516 1 24.22 24 HIS B O 1
ATOM 2619 N N . ALA B 1 25 ? 49 92.062 28.781 1 27.55 25 ALA B N 1
ATOM 2620 C CA . ALA B 1 25 ? 48.188 92.438 29.922 1 27.55 25 ALA B CA 1
ATOM 2621 C C . ALA B 1 25 ? 46.719 92.438 29.594 1 27.55 25 ALA B C 1
ATOM 2623 O O . ALA B 1 25 ? 46.281 92.938 28.578 1 27.55 25 ALA B O 1
ATOM 2624 N N . PHE B 1 26 ? 46.094 91.312 29.812 1 28.7 26 PHE B N 1
ATOM 2625 C CA . PHE B 1 26 ? 44.688 90.875 29.672 1 28.7 26 PHE B CA 1
ATOM 2626 C C . PHE B 1 26 ? 43.75 91.875 30.359 1 28.7 26 PHE B C 1
ATOM 2628 O O . PHE B 1 26 ? 43.75 92 31.578 1 28.7 26 PHE B O 1
ATOM 2635 N N . SER B 1 27 ? 43.812 93.062 29.703 1 28.14 27 SER B N 1
ATOM 2636 C CA . SER B 1 27 ? 42.875 94 30.312 1 28.14 27 SER B CA 1
ATOM 2637 C C . SER B 1 27 ? 41.531 93.312 30.609 1 28.14 27 SER B C 1
ATOM 2639 O O . SER B 1 27 ? 41.062 92.438 29.844 1 28.14 27 SER B O 1
ATOM 2641 N N . GLY B 1 28 ? 41.156 93.312 31.875 1 26.88 28 GLY B N 1
ATOM 2642 C CA . GLY B 1 28 ? 40.156 92.625 32.688 1 26.88 28 GLY B CA 1
ATOM 2643 C C . GLY B 1 28 ? 38.75 92.812 32.188 1 26.88 28 GLY B C 1
ATOM 2644 O O . GLY B 1 28 ? 37.781 92.562 32.906 1 26.88 28 GLY B O 1
ATOM 2645 N N . ASP B 1 29 ? 38.656 93.188 30.844 1 31.2 29 ASP B N 1
ATOM 2646 C CA . ASP B 1 29 ? 37.281 93.625 30.688 1 31.2 29 ASP B CA 1
ATOM 2647 C C . ASP B 1 29 ? 36.312 92.5 31.109 1 31.2 29 ASP B C 1
ATOM 2649 O O . ASP B 1 29 ? 36.562 91.312 30.875 1 31.2 29 ASP B O 1
ATOM 2653 N N . GLU B 1 30 ? 35.469 92.75 32.094 1 31.42 30 GLU B N 1
ATOM 2654 C CA . GLU B 1 30 ? 34.469 92 32.781 1 31.42 30 GLU B CA 1
ATOM 2655 C C . GLU B 1 30 ? 33.5 91.312 31.797 1 31.42 30 GLU B C 1
ATOM 2657 O O . GLU B 1 30 ? 32.594 92 31.266 1 31.42 30 GLU B O 1
ATOM 2662 N N . SER B 1 31 ? 34 90.812 30.625 1 33.28 31 SER B N 1
ATOM 2663 C CA . SER B 1 31 ? 33 90.375 29.641 1 33.28 31 SER B CA 1
ATOM 2664 C C . SER B 1 31 ? 31.984 89.438 30.25 1 33.28 31 SER B C 1
ATOM 2666 O O . SER B 1 31 ? 32.344 88.562 31.047 1 33.28 31 SER B O 1
ATOM 2668 N N . GLY B 1 32 ? 30.734 89.875 30.266 1 35.56 32 GLY B N 1
ATOM 2669 C CA . GLY B 1 32 ? 29.547 89.188 30.672 1 35.56 32 GLY B CA 1
ATOM 2670 C C . GLY B 1 32 ? 29.406 87.812 30.016 1 35.56 32 GLY B C 1
ATOM 2671 O O . GLY B 1 32 ? 29.562 87.688 28.797 1 35.56 32 GLY B O 1
ATOM 2672 N N . ARG B 1 33 ? 29.859 86.75 30.531 1 38.03 33 ARG B N 1
ATOM 2673 C CA . ARG B 1 33 ? 29.859 85.375 30.078 1 38.03 33 ARG B CA 1
ATOM 2674 C C . ARG B 1 33 ? 28.484 85 29.531 1 38.03 33 ARG B C 1
ATOM 2676 O O . ARG B 1 33 ? 27.469 85.312 30.156 1 38.03 33 ARG B O 1
ATOM 2683 N N . PRO B 1 34 ? 28.484 85 28.141 1 40.44 34 PRO B N 1
ATOM 2684 C CA . PRO B 1 34 ? 27.219 84.438 27.609 1 40.44 34 PRO B CA 1
ATOM 2685 C C . PRO B 1 34 ? 26.766 83.188 28.375 1 40.44 34 PRO B C 1
ATOM 2687 O O . PRO B 1 34 ? 27.594 82.5 28.938 1 40.44 34 PRO B O 1
ATOM 2690 N N . MET B 1 35 ? 25.547 83.188 28.766 1 38.44 35 MET B N 1
ATOM 2691 C CA . MET B 1 35 ? 24.844 82.062 29.375 1 38.44 35 MET B CA 1
ATOM 2692 C C . MET B 1 35 ? 25.094 80.812 28.609 1 38.44 35 MET B C 1
ATOM 2694 O O . MET B 1 35 ? 25.031 80.75 27.375 1 38.44 35 MET B O 1
ATOM 2698 N N . SER B 1 36 ? 25.938 79.938 29.062 1 41.66 36 SER B N 1
ATOM 2699 C CA . SER B 1 36 ? 26.281 78.562 28.594 1 41.66 36 SER B CA 1
ATOM 2700 C C . SER B 1 36 ? 25.062 77.812 28.078 1 41.66 36 SER B C 1
ATOM 2702 O O . SER B 1 36 ? 24.094 77.625 28.812 1 41.66 36 SER B O 1
ATOM 2704 N N . GLN B 1 37 ? 24.625 78.188 26.828 1 46.38 37 GLN B N 1
ATOM 2705 C CA . GLN B 1 37 ? 23.672 77.25 26.266 1 46.38 37 GLN B CA 1
ATOM 2706 C C . GLN B 1 37 ? 24.094 75.812 26.578 1 46.38 37 GLN B C 1
ATOM 2708 O O . GLN B 1 37 ? 25.188 75.375 26.203 1 46.38 37 GLN B O 1
ATOM 2713 N N . GLN B 1 38 ? 23.641 75.25 27.656 1 50.81 38 GLN B N 1
ATOM 2714 C CA . GLN B 1 38 ? 23.844 73.875 27.922 1 50.81 38 GLN B CA 1
ATOM 2715 C C . GLN B 1 38 ? 23.594 73 26.672 1 50.81 38 GLN B C 1
ATOM 2717 O O . GLN B 1 38 ? 22.516 73.125 26.062 1 50.81 38 GLN B O 1
ATOM 2722 N N . PRO B 1 39 ? 24.531 72.75 25.812 1 55.06 39 PRO B N 1
ATOM 2723 C CA . PRO B 1 39 ? 24.281 71.812 24.688 1 55.06 39 PRO B CA 1
ATOM 2724 C C . PRO B 1 39 ? 23.25 70.75 25.016 1 55.06 39 PRO B C 1
ATOM 2726 O O . PRO B 1 39 ? 23.281 70.188 26.109 1 55.06 39 PRO B O 1
ATOM 2729 N N . ARG B 1 40 ? 22.031 70.938 24.469 1 62.5 40 ARG B N 1
ATOM 2730 C CA . ARG B 1 40 ? 21.094 69.875 24.594 1 62.5 40 ARG B CA 1
ATOM 2731 C C . ARG B 1 40 ? 21.797 68.5 24.469 1 62.5 40 ARG B C 1
ATOM 2733 O O . ARG B 1 40 ? 22.578 68.312 23.547 1 62.5 40 ARG B O 1
ATOM 2740 N N . SER B 1 41 ? 21.875 67.875 25.531 1 61.66 41 SER B N 1
ATOM 2741 C CA . SER B 1 41 ? 22.609 66.625 25.625 1 61.66 41 SER B CA 1
ATOM 2742 C C . SER B 1 41 ? 22.25 65.688 24.484 1 61.66 41 SER B C 1
ATOM 2744 O O . SER B 1 41 ? 21.141 65.688 23.969 1 61.66 41 SER B O 1
ATOM 2746 N N . VAL B 1 42 ? 23.094 65.188 23.734 1 68.06 42 VAL B N 1
ATOM 2747 C CA . VAL B 1 42 ? 23.016 64.125 22.766 1 68.06 42 VAL B CA 1
ATOM 2748 C C . VAL B 1 42 ? 21.859 63.188 23.141 1 68.06 42 VAL B C 1
ATOM 2750 O O . VAL B 1 42 ? 21.172 62.656 22.25 1 68.06 42 VAL B O 1
ATOM 2753 N N . ALA B 1 43 ? 21.484 63.312 24.344 1 71.56 43 ALA B N 1
ATOM 2754 C CA . ALA B 1 43 ? 20.406 62.469 24.828 1 71.56 43 ALA B CA 1
ATOM 2755 C C . ALA B 1 43 ? 19.047 63 24.375 1 71.56 43 ALA B C 1
ATOM 2757 O O . ALA B 1 43 ? 18.156 62.219 24.047 1 71.56 43 ALA B O 1
ATOM 2758 N N . THR B 1 44 ? 18.859 64.25 24.266 1 70.56 44 THR B N 1
ATOM 2759 C CA . THR B 1 44 ? 17.594 64.812 23.875 1 70.56 44 THR B CA 1
ATOM 2760 C C . THR B 1 44 ? 17.375 64.688 22.359 1 70.56 44 THR B C 1
ATOM 2762 O O . THR B 1 44 ? 16.25 64.438 21.906 1 70.56 44 THR B O 1
ATOM 2765 N N . ARG B 1 45 ? 18.422 64.75 21.641 1 67.06 45 ARG B N 1
ATOM 2766 C CA . ARG B 1 45 ? 18.312 64.625 20.188 1 67.06 45 ARG B CA 1
ATOM 2767 C C . ARG B 1 45 ? 18 63.156 19.828 1 67.06 45 ARG B C 1
ATOM 2769 O O . ARG B 1 45 ? 17.203 62.906 18.938 1 67.06 45 ARG B O 1
ATOM 2776 N N . LEU B 1 46 ? 18.609 62.25 20.609 1 68.44 46 LEU B N 1
ATOM 2777 C CA . LEU B 1 46 ? 18.344 60.844 20.391 1 68.44 46 LEU B CA 1
ATOM 2778 C C . LEU B 1 46 ? 16.922 60.5 20.781 1 68.44 46 LEU B C 1
ATOM 2780 O O . LEU B 1 46 ? 16.266 59.688 20.109 1 68.44 46 LEU B O 1
ATOM 2784 N N . SER B 1 47 ? 16.438 61.188 21.781 1 69.12 47 SER B N 1
ATOM 2785 C CA . SER B 1 47 ? 15.062 60.938 22.219 1 69.12 47 SER B CA 1
ATOM 2786 C C . SER B 1 47 ? 14.07 61.438 21.172 1 69.12 47 SER B C 1
ATOM 2788 O O . SER B 1 47 ? 13.031 60.812 20.938 1 69.12 47 SER B O 1
ATOM 2790 N N . HIS B 1 48 ? 14.422 62.469 20.5 1 68.88 48 HIS B N 1
ATOM 2791 C CA . HIS B 1 48 ? 13.539 63 19.469 1 68.88 48 HIS B CA 1
ATOM 2792 C C . HIS B 1 48 ? 13.562 62.125 18.219 1 68.88 48 HIS B C 1
ATOM 2794 O O . HIS B 1 48 ? 12.523 61.938 17.578 1 68.88 48 HIS B O 1
ATOM 2800 N N . ILE B 1 49 ? 14.68 61.656 17.922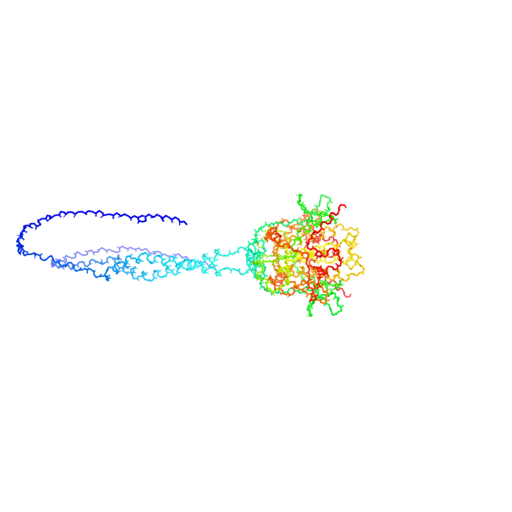 1 66.56 49 ILE B N 1
ATOM 2801 C CA . ILE B 1 49 ? 14.805 60.75 16.766 1 66.56 49 ILE B CA 1
ATOM 2802 C C . ILE B 1 49 ? 14.102 59.438 17.062 1 66.56 49 ILE B C 1
ATOM 2804 O O . ILE B 1 49 ? 13.414 58.875 16.203 1 66.56 49 ILE B O 1
ATOM 2808 N N . VAL B 1 50 ? 14.289 58.969 18.297 1 65.06 50 VAL B N 1
ATOM 2809 C CA . VAL B 1 50 ? 13.625 57.719 18.688 1 65.06 50 VAL B CA 1
ATOM 2810 C C . VAL B 1 50 ? 12.117 57.906 18.688 1 65.06 50 VAL B C 1
ATOM 2812 O O . VAL B 1 50 ? 11.367 57.062 18.234 1 65.06 50 VAL B O 1
ATOM 2815 N N . LYS B 1 51 ? 11.742 59.062 19.141 1 68.94 51 LYS B N 1
ATOM 2816 C CA . LYS B 1 51 ? 10.305 59.344 19.172 1 68.94 51 LYS B CA 1
ATOM 2817 C C . LYS B 1 51 ? 9.734 59.469 17.766 1 68.94 51 LYS B C 1
ATOM 2819 O O . LYS B 1 51 ? 8.617 59 17.5 1 68.94 51 LYS B O 1
ATOM 2824 N N . ARG B 1 52 ? 10.531 59.969 16.844 1 66.38 52 ARG B N 1
ATOM 2825 C CA . ARG B 1 52 ? 10.062 60.156 15.484 1 66.38 52 ARG B CA 1
ATOM 2826 C C . ARG B 1 52 ? 10.148 58.844 14.703 1 66.38 52 ARG B C 1
ATOM 2828 O O . ARG B 1 52 ? 9.312 58.562 13.836 1 66.38 52 ARG B O 1
ATOM 2835 N N . SER B 1 53 ? 11.039 58.031 15.133 1 72.5 53 SER B N 1
ATOM 2836 C CA . SER B 1 53 ? 11.281 56.844 14.352 1 72.5 53 SER B CA 1
ATOM 2837 C C . SER B 1 53 ? 10.422 55.656 14.844 1 72.5 53 SER B C 1
ATOM 2839 O O . SER B 1 53 ? 10.305 54.656 14.164 1 72.5 53 SER B O 1
ATOM 2841 N N . TRP B 1 54 ? 9.812 55.906 15.945 1 76.06 54 TRP B N 1
ATOM 2842 C CA . TRP B 1 54 ? 8.969 54.844 16.484 1 76.06 54 TRP B CA 1
ATOM 2843 C C . TRP B 1 54 ? 7.793 54.562 15.555 1 76.06 54 TRP B C 1
ATOM 2845 O O . TRP B 1 54 ? 7.332 53.438 15.453 1 76.06 54 TRP B O 1
ATOM 2855 N N . TRP B 1 55 ? 7.5 55.719 14.758 1 79.19 55 TRP B N 1
ATOM 2856 C CA . TRP B 1 55 ? 6.363 55.531 13.867 1 79.19 55 TRP B CA 1
ATOM 2857 C C . TRP B 1 55 ? 6.734 54.625 12.688 1 79.19 55 TRP B C 1
ATOM 2859 O O . TRP B 1 55 ? 5.871 53.969 12.109 1 79.19 55 TRP B O 1
ATOM 2869 N N . LEU B 1 56 ? 8.008 54.531 12.375 1 84.81 56 LEU B N 1
ATOM 2870 C CA . LEU B 1 56 ? 8.484 53.656 11.312 1 84.81 56 LEU B CA 1
ATOM 2871 C C . LEU B 1 56 ? 8.922 52.312 11.883 1 84.81 56 LEU B C 1
ATOM 2873 O O . LEU B 1 56 ? 8.695 51.25 11.273 1 84.81 56 LEU B O 1
ATOM 2877 N N . VAL B 1 57 ? 9.492 52.281 13.047 1 86.75 57 VAL B N 1
ATOM 2878 C CA . VAL B 1 57 ? 10.031 51.094 13.656 1 86.75 57 VAL B CA 1
ATOM 2879 C C . VAL B 1 57 ? 8.883 50.188 14.102 1 86.75 57 VAL B C 1
ATOM 2881 O O . VAL B 1 57 ? 8.953 48.969 13.945 1 86.75 57 VAL B O 1
ATOM 2884 N N . GLY B 1 58 ? 7.797 50.719 14.57 1 85 58 GLY B N 1
ATOM 2885 C CA . GLY B 1 58 ? 6.648 49.938 15.031 1 85 58 GLY B CA 1
ATOM 2886 C C . GLY B 1 58 ? 6.02 49.094 13.938 1 85 58 GLY B C 1
ATOM 2887 O O . GLY B 1 58 ? 6.031 47.875 14.016 1 85 58 GLY B O 1
ATOM 2888 N N . PRO B 1 59 ? 5.555 49.812 12.82 1 89.12 59 PRO B N 1
ATOM 2889 C CA . PRO B 1 59 ? 4.98 49.062 11.703 1 89.12 59 PRO B CA 1
ATOM 2890 C C . PRO B 1 59 ? 5.965 48.062 11.094 1 89.12 59 PRO B C 1
ATOM 2892 O O . PRO B 1 59 ? 5.562 47 10.641 1 89.12 59 PRO B O 1
ATOM 2895 N N . PHE B 1 60 ? 7.238 48.531 11.008 1 92.5 60 PHE B N 1
ATOM 2896 C CA . PHE B 1 60 ? 8.234 47.625 10.461 1 92.5 60 PHE B CA 1
ATOM 2897 C C . PHE B 1 60 ? 8.352 46.375 11.328 1 92.5 60 PHE B C 1
ATOM 2899 O O . PHE B 1 60 ? 8.391 45.25 10.805 1 92.5 60 PHE B O 1
ATOM 2906 N N . LEU B 1 61 ? 8.453 46.469 12.648 1 92.88 61 LEU B N 1
ATOM 2907 C CA . LEU B 1 61 ? 8.516 45.344 13.562 1 92.88 61 LEU B CA 1
ATOM 2908 C C . LEU B 1 61 ? 7.23 44.5 13.492 1 92.88 61 LEU B C 1
ATOM 2910 O O . LEU B 1 61 ? 7.266 43.281 13.625 1 92.88 61 LEU B O 1
ATOM 2914 N N . TRP B 1 62 ? 6.117 45.219 13.312 1 93 62 TRP B N 1
ATOM 2915 C CA . TRP B 1 62 ? 4.832 44.562 13.164 1 93 62 TRP B CA 1
ATOM 2916 C C . TRP B 1 62 ? 4.816 43.656 11.914 1 93 62 TRP B C 1
ATOM 2918 O O . TRP B 1 62 ? 4.461 42.5 11.984 1 93 62 TRP B O 1
ATOM 2928 N N . LEU B 1 63 ? 5.254 44.156 10.781 1 95.06 63 LEU B N 1
ATOM 2929 C CA . LEU B 1 63 ? 5.289 43.406 9.531 1 95.06 63 LEU B CA 1
ATOM 2930 C C . LEU B 1 63 ? 6.285 42.25 9.617 1 95.06 63 LEU B C 1
ATOM 2932 O O . LEU B 1 63 ? 6.023 41.156 9.102 1 95.06 63 LEU B O 1
ATOM 2936 N N . LEU B 1 64 ? 7.441 42.562 10.242 1 96.12 64 LEU B N 1
ATOM 2937 C CA . LEU B 1 64 ? 8.445 41.5 10.422 1 96.12 64 LEU B CA 1
ATOM 2938 C C . LEU B 1 64 ? 7.891 40.375 11.258 1 96.12 64 LEU B C 1
ATOM 2940 O O . LEU B 1 64 ? 8.18 39.188 10.992 1 96.12 64 LEU B O 1
ATOM 2944 N N . SER B 1 65 ? 7.164 40.719 12.266 1 96.38 65 SER B N 1
ATOM 2945 C CA . SER B 1 65 ? 6.578 39.688 13.109 1 96.38 65 SER B CA 1
ATOM 2946 C C . SER B 1 65 ? 5.551 38.844 12.336 1 96.38 65 SER B C 1
ATOM 2948 O O . SER B 1 65 ? 5.426 37.656 12.555 1 96.38 65 SER B O 1
ATOM 2950 N N . LEU B 1 66 ? 4.805 39.469 11.461 1 97 66 LEU B N 1
ATOM 2951 C CA . LEU B 1 66 ? 3.852 38.75 10.625 1 97 66 LEU B CA 1
ATOM 2952 C C . LEU B 1 66 ? 4.574 37.812 9.664 1 97 66 LEU B C 1
ATOM 2954 O O . LEU B 1 66 ? 4.156 36.688 9.469 1 97 66 LEU B O 1
ATOM 2958 N N . LEU B 1 67 ? 5.625 38.344 9.086 1 97.12 67 LEU B N 1
ATOM 2959 C CA . LEU B 1 67 ? 6.41 37.5 8.172 1 97.12 67 LEU B CA 1
ATOM 2960 C C . LEU B 1 67 ? 7 36.312 8.891 1 97.12 67 LEU B C 1
ATOM 2962 O O . LEU B 1 67 ? 6.965 35.188 8.367 1 97.12 67 LEU B O 1
ATOM 2966 N N . PHE B 1 68 ? 7.512 36.531 10.031 1 97.44 68 PHE B N 1
ATOM 2967 C CA . PHE B 1 68 ? 8.094 35.469 10.812 1 97.44 68 PHE B CA 1
ATOM 2968 C C . PHE B 1 68 ? 7.02 34.438 11.211 1 97.44 68 PHE B C 1
ATOM 2970 O O . PHE B 1 68 ? 7.254 33.25 11.164 1 97.44 68 PHE B O 1
ATOM 2977 N N . THR B 1 69 ? 5.883 34.969 11.617 1 96.88 69 THR B N 1
ATOM 2978 C CA . THR B 1 69 ? 4.785 34.094 11.969 1 96.88 69 THR B CA 1
ATOM 2979 C C . THR B 1 69 ? 4.34 33.281 10.766 1 96.88 69 THR B C 1
ATOM 2981 O O . THR B 1 69 ? 4.027 32.094 10.891 1 96.88 69 THR B O 1
ATOM 2984 N N . TRP B 1 70 ? 4.293 33.875 9.625 1 96.44 70 TRP B N 1
ATOM 2985 C CA . TRP B 1 70 ? 3.941 33.156 8.398 1 96.44 70 TRP B CA 1
ATOM 2986 C C . TRP B 1 70 ? 4.934 32.031 8.109 1 96.44 70 TRP B C 1
ATOM 2988 O O . TRP B 1 70 ? 4.539 30.922 7.812 1 96.44 70 TRP B O 1
ATOM 2998 N N . MET B 1 71 ? 6.164 32.344 8.227 1 96.12 71 MET B N 1
ATOM 2999 C CA . MET B 1 71 ? 7.207 31.359 7.934 1 96.12 71 MET B CA 1
ATOM 3000 C C . MET B 1 71 ? 7.16 30.203 8.922 1 96.12 71 MET B C 1
ATOM 3002 O O . MET B 1 71 ? 7.254 29.031 8.523 1 96.12 71 MET B O 1
ATOM 3006 N N . ILE B 1 72 ? 6.988 30.547 10.086 1 96.06 72 ILE B N 1
ATOM 3007 C CA . ILE B 1 72 ? 6.965 29.516 11.117 1 96.06 72 ILE B CA 1
ATOM 3008 C C . ILE B 1 72 ? 5.707 28.656 10.969 1 96.06 72 ILE B C 1
ATOM 3010 O O . ILE B 1 72 ? 5.773 27.438 11.016 1 96.06 72 ILE B O 1
ATOM 3014 N N . ALA B 1 73 ? 4.598 29.312 10.75 1 94.75 73 ALA B N 1
ATOM 3015 C CA . ALA B 1 73 ? 3.336 28.594 10.594 1 94.75 73 ALA B CA 1
ATOM 3016 C C . ALA B 1 73 ? 3.361 27.703 9.352 1 94.75 73 ALA B C 1
ATOM 3018 O O . ALA B 1 73 ? 2.887 26.562 9.383 1 94.75 73 ALA B O 1
ATOM 3019 N N . SER B 1 74 ? 3.92 28.172 8.32 1 93.5 74 SER B N 1
ATOM 3020 C CA . SER B 1 74 ? 4.031 27.406 7.082 1 93.5 74 SER B CA 1
ATOM 3021 C C . SER B 1 74 ? 4.922 26.172 7.27 1 93.5 74 SER B C 1
ATOM 3023 O O . SER B 1 74 ? 4.57 25.078 6.844 1 93.5 74 SER B O 1
ATOM 3025 N N . ALA B 1 75 ? 5.949 26.406 7.918 1 92.31 75 ALA B N 1
ATOM 3026 C CA . ALA B 1 75 ? 6.867 25.297 8.172 1 92.31 75 ALA B CA 1
ATOM 3027 C C . ALA B 1 75 ? 6.258 24.297 9.133 1 92.31 75 ALA B C 1
ATOM 3029 O O . ALA B 1 75 ? 6.395 23.078 8.938 1 92.31 75 ALA B O 1
ATOM 3030 N N . ALA B 1 76 ? 5.566 24.812 9.984 1 92 76 ALA B N 1
ATOM 3031 C CA . ALA B 1 76 ? 4.984 23.969 11.023 1 92 76 ALA B CA 1
ATOM 3032 C C . ALA B 1 76 ? 3.799 23.172 10.484 1 92 76 ALA B C 1
ATOM 3034 O O . ALA B 1 76 ? 3.434 22.141 11.039 1 92 76 ALA B O 1
ATOM 3035 N N . SER B 1 77 ? 3.256 23.594 9.391 1 91.81 77 SER B N 1
ATOM 3036 C CA . SER B 1 77 ? 2.037 22.969 8.883 1 91.81 77 SER B CA 1
ATOM 3037 C C . SER B 1 77 ? 2.352 21.922 7.824 1 91.81 77 SER B C 1
ATOM 3039 O O . SER B 1 77 ? 1.455 21.219 7.355 1 91.81 77 SER B O 1
ATOM 3041 N N . LYS B 1 78 ? 3.631 21.797 7.562 1 91.31 78 LYS B N 1
ATOM 3042 C CA . LYS B 1 78 ? 4.004 20.797 6.559 1 91.31 78 LYS B CA 1
ATOM 3043 C C . LYS B 1 78 ? 3.861 19.375 7.109 1 91.31 78 LYS B C 1
ATOM 3045 O O . LYS B 1 78 ? 4.301 19.094 8.227 1 91.31 78 LYS B O 1
ATOM 3050 N N . SER B 1 79 ? 3.119 18.516 6.293 1 94.25 79 SER B N 1
ATOM 3051 C CA . SER B 1 79 ? 2.908 17.125 6.676 1 94.25 79 SER B CA 1
ATOM 3052 C C . SER B 1 79 ? 4.062 16.25 6.211 1 94.25 79 SER B C 1
ATOM 3054 O O . SER B 1 79 ? 4.559 16.406 5.094 1 94.25 79 SER B O 1
ATOM 3056 N N . PRO B 1 80 ? 4.488 15.359 7.07 1 95.31 80 PRO B N 1
ATOM 3057 C CA . PRO B 1 80 ? 5.508 14.406 6.629 1 95.31 80 PRO B CA 1
ATOM 3058 C C . PRO B 1 80 ? 4.949 13.328 5.703 1 95.31 80 PRO B C 1
ATOM 3060 O O . PRO B 1 80 ? 5.699 12.484 5.207 1 95.31 80 PRO B O 1
ATOM 3063 N N . TYR B 1 81 ? 3.68 13.383 5.402 1 97.62 81 TYR B N 1
ATOM 3064 C CA . TYR B 1 81 ? 3.045 12.352 4.594 1 97.62 81 TYR B CA 1
ATOM 3065 C C . TYR B 1 81 ? 2.527 12.93 3.281 1 97.62 81 TYR B C 1
ATOM 3067 O O . TYR B 1 81 ? 1.518 12.461 2.748 1 97.62 81 TYR B O 1
ATOM 3075 N N . ASP B 1 82 ? 3.121 14.016 2.861 1 97.62 82 ASP B N 1
ATOM 3076 C CA . ASP B 1 82 ? 2.859 14.594 1.549 1 97.62 82 ASP B CA 1
ATOM 3077 C C . ASP B 1 82 ? 3.594 13.836 0.45 1 97.62 82 ASP B C 1
ATOM 3079 O O . ASP B 1 82 ? 4.809 13.969 0.297 1 97.62 82 ASP B O 1
ATOM 3083 N N . VAL B 1 83 ? 2.875 13.078 -0.378 1 97.94 83 VAL B N 1
ATOM 3084 C CA . VAL B 1 83 ? 3.492 12.18 -1.347 1 97.94 83 VAL B CA 1
ATOM 3085 C C . VAL B 1 83 ? 3.988 12.977 -2.551 1 97.94 83 VAL B C 1
ATOM 3087 O O . VAL B 1 83 ? 4.77 12.469 -3.359 1 97.94 83 VAL B O 1
ATOM 3090 N N . ALA B 1 84 ? 3.557 14.219 -2.689 1 97.62 84 ALA B N 1
ATOM 3091 C CA . ALA B 1 84 ? 4.02 15.055 -3.791 1 97.62 84 ALA B CA 1
ATOM 3092 C C . ALA B 1 84 ? 5.473 15.477 -3.584 1 97.62 84 ALA B C 1
ATOM 3094 O O . ALA B 1 84 ? 6.164 15.844 -4.539 1 97.62 84 ALA B O 1
ATOM 3095 N N . VAL B 1 85 ? 5.922 15.477 -2.342 1 96.94 85 VAL B N 1
ATOM 3096 C CA . VAL B 1 85 ? 7.297 15.883 -2.068 1 96.94 85 VAL B CA 1
ATOM 3097 C C . VAL B 1 85 ? 8.109 14.68 -1.604 1 96.94 85 VAL B C 1
ATOM 3099 O O . VAL B 1 85 ? 9.297 14.812 -1.28 1 96.94 85 VAL B O 1
ATOM 3102 N N . GLY B 1 86 ? 7.488 13.523 -1.554 1 97.44 86 GLY B N 1
ATOM 3103 C CA . GLY B 1 86 ? 8.172 12.297 -1.172 1 97.44 86 GLY B CA 1
ATOM 3104 C C . GLY B 1 86 ? 8.086 12 0.313 1 97.44 86 GLY B C 1
ATOM 3105 O O . GLY B 1 86 ? 8.062 12.922 1.135 1 97.44 86 GLY B O 1
ATOM 3106 N N . LEU B 1 87 ? 8.062 10.781 0.644 1 97.25 87 LEU B N 1
ATOM 3107 C CA . LEU B 1 87 ? 8.023 10.32 2.027 1 97.25 87 LEU B CA 1
ATOM 3108 C C . LEU B 1 87 ? 9.43 10.141 2.584 1 97.25 87 LEU B C 1
ATOM 3110 O O . LEU B 1 87 ? 10.398 10.039 1.823 1 97.25 87 LEU B O 1
ATOM 3114 N N . GLU B 1 88 ? 9.523 10.133 3.869 1 95.25 88 GLU B N 1
ATOM 3115 C CA . GLU B 1 88 ? 10.812 10.031 4.547 1 95.25 88 GLU B CA 1
ATOM 3116 C C . GLU B 1 88 ? 11.547 8.75 4.16 1 95.25 88 GLU B C 1
ATOM 3118 O O . GLU B 1 88 ? 12.773 8.734 4.066 1 95.25 88 GLU B O 1
ATOM 3123 N N . THR B 1 89 ? 10.859 7.699 3.91 1 95.19 89 THR B N 1
ATOM 3124 C CA . THR B 1 89 ? 11.438 6.387 3.648 1 95.19 89 THR B CA 1
ATOM 3125 C C . THR B 1 89 ? 11.844 6.258 2.182 1 95.19 89 THR B C 1
ATOM 3127 O O . THR B 1 89 ? 12.422 5.25 1.779 1 95.19 89 THR B O 1
ATOM 3130 N N . GLU B 1 90 ? 11.586 7.242 1.386 1 96.94 90 GLU B N 1
ATOM 3131 C CA . GLU B 1 90 ? 11.805 7.133 -0.052 1 96.94 90 GLU B CA 1
ATOM 3132 C C . GLU B 1 90 ? 13.164 7.707 -0.445 1 96.94 90 GLU B C 1
ATOM 3134 O O . GLU B 1 90 ? 13.781 8.445 0.329 1 96.94 90 GLU B O 1
ATOM 3139 N N . LEU B 1 91 ? 13.641 7.312 -1.6 1 96.56 91 LEU B N 1
ATOM 3140 C CA . LEU B 1 91 ? 14.945 7.688 -2.131 1 96.56 91 LEU B CA 1
ATOM 3141 C C . LEU B 1 91 ? 15.016 9.188 -2.396 1 96.56 91 LEU B C 1
ATOM 3143 O O . LEU B 1 91 ? 14.273 9.711 -3.236 1 96.56 91 LEU B O 1
ATOM 3147 N N . GLU B 1 92 ? 15.961 9.859 -1.84 1 96.88 92 GLU B N 1
ATOM 3148 C CA . GLU B 1 92 ? 16.047 11.32 -1.804 1 96.88 92 GLU B CA 1
ATOM 3149 C C . GLU B 1 92 ? 16.25 11.898 -3.201 1 96.88 92 GLU B C 1
ATOM 3151 O O . GLU B 1 92 ? 15.586 12.852 -3.592 1 96.88 92 GLU B O 1
ATOM 3156 N N . PRO B 1 93 ? 17.125 11.32 -3.986 1 97.19 93 PRO B N 1
ATOM 3157 C CA . PRO B 1 93 ? 17.453 11.984 -5.25 1 97.19 93 PRO B CA 1
ATOM 3158 C C . PRO B 1 93 ? 16.312 11.945 -6.258 1 97.19 93 PRO B C 1
ATOM 3160 O O . PRO B 1 93 ? 16.328 12.695 -7.242 1 97.19 93 PRO B O 1
ATOM 3163 N N . ILE B 1 94 ? 15.312 11.102 -6.043 1 97.06 94 ILE B N 1
ATOM 3164 C CA . ILE B 1 94 ? 14.227 10.984 -7.016 1 97.06 94 ILE B CA 1
ATOM 3165 C C . ILE B 1 94 ? 13.102 11.945 -6.641 1 97.06 94 ILE B C 1
ATOM 3167 O O . ILE B 1 94 ? 12.242 12.258 -7.473 1 97.06 94 ILE B O 1
ATOM 3171 N N . LYS B 1 95 ? 13.039 12.492 -5.457 1 97.62 95 LYS B N 1
ATOM 3172 C CA . LYS B 1 95 ? 11.93 13.258 -4.895 1 97.62 95 LYS B CA 1
ATOM 3173 C C . LYS B 1 95 ? 11.641 14.492 -5.734 1 97.62 95 LYS B C 1
ATOM 3175 O O . LYS B 1 95 ? 10.477 14.789 -6.035 1 97.62 95 LYS B O 1
ATOM 3180 N N . PRO B 1 96 ? 12.703 15.203 -6.207 1 97.5 96 PRO B N 1
ATOM 3181 C CA . PRO B 1 96 ? 12.422 16.406 -6.992 1 97.5 96 PRO B CA 1
ATOM 3182 C C . PRO B 1 96 ? 11.742 16.094 -8.328 1 97.5 96 PRO B C 1
ATOM 3184 O O . PRO B 1 96 ? 11.242 17 -8.992 1 97.5 96 PRO B O 1
ATOM 3187 N N . HIS B 1 97 ? 11.703 14.883 -8.688 1 97.44 97 HIS B N 1
ATOM 3188 C CA . HIS B 1 97 ? 11.172 14.5 -9.992 1 97.44 97 HIS B CA 1
ATOM 3189 C C . HIS B 1 97 ? 9.75 13.977 -9.883 1 97.44 97 HIS B C 1
ATOM 3191 O O . HIS B 1 97 ? 9.141 13.594 -10.891 1 97.44 97 HIS B O 1
ATOM 3197 N N . ILE B 1 98 ? 9.188 13.992 -8.711 1 98.5 98 ILE B N 1
ATOM 3198 C CA . ILE B 1 98 ? 7.816 13.539 -8.508 1 98.5 98 ILE B CA 1
ATOM 3199 C C . ILE B 1 98 ? 6.848 14.562 -9.086 1 98.5 98 ILE B C 1
ATOM 3201 O O . ILE B 1 98 ? 6.977 15.766 -8.836 1 98.5 98 ILE B O 1
ATOM 3205 N N . GLU B 1 99 ? 6.008 14.18 -9.945 1 98.69 99 GLU B N 1
ATOM 3206 C CA . GLU B 1 99 ? 4.895 14.945 -10.492 1 98.69 99 GLU B CA 1
ATOM 3207 C C . GLU B 1 99 ? 3.57 14.219 -10.289 1 98.69 99 GLU B C 1
ATOM 3209 O O . GLU B 1 99 ? 3.465 13.016 -10.57 1 98.69 99 GLU B O 1
ATOM 3214 N N . MET B 1 100 ? 2.576 14.977 -9.727 1 98.31 100 MET B N 1
ATOM 3215 C CA . MET B 1 100 ? 1.278 14.383 -9.43 1 98.31 100 MET B CA 1
ATOM 3216 C C . MET B 1 100 ? 0.279 14.656 -10.547 1 98.31 100 MET B C 1
ATOM 3218 O O . MET B 1 100 ? 0.366 15.688 -11.219 1 98.31 100 MET B O 1
ATOM 3222 N N . TYR B 1 101 ? -0.622 13.727 -10.852 1 97.5 101 TYR B N 1
ATOM 3223 C CA . TYR B 1 101 ? -1.749 13.922 -11.758 1 97.5 101 TYR B CA 1
ATOM 3224 C C . TYR B 1 101 ? -2.891 12.969 -11.422 1 97.5 101 TYR B C 1
ATOM 3226 O O . TYR B 1 101 ? -2.744 12.094 -10.57 1 97.5 101 TYR B O 1
ATOM 3234 N N . THR B 1 102 ? -4.023 13.203 -11.938 1 96.25 102 THR B N 1
ATOM 3235 C CA . THR B 1 102 ? -5.164 12.305 -11.781 1 96.25 102 THR B CA 1
ATOM 3236 C C . THR B 1 102 ? -5.465 11.586 -13.094 1 96.25 102 THR B C 1
ATOM 3238 O O . THR B 1 102 ? -5.203 12.125 -14.172 1 96.25 102 THR B O 1
ATOM 3241 N N . THR B 1 103 ? -5.887 10.375 -12.992 1 93.88 103 THR B N 1
ATOM 3242 C CA . THR B 1 103 ? -6.242 9.578 -14.164 1 93.88 103 THR B CA 1
ATOM 3243 C C . THR B 1 103 ? -7.23 8.477 -13.797 1 93.88 103 THR B C 1
ATOM 3245 O O . THR B 1 103 ? -7.465 8.219 -12.609 1 93.88 103 THR B O 1
ATOM 3248 N N . THR B 1 104 ? -7.871 7.938 -14.836 1 90.25 104 THR B N 1
ATOM 3249 C CA . THR B 1 104 ? -8.703 6.75 -14.648 1 90.25 104 THR B CA 1
ATOM 3250 C C . THR B 1 104 ? -7.953 5.492 -15.086 1 90.25 104 THR B C 1
ATOM 3252 O O . THR B 1 104 ? -7.078 5.555 -15.945 1 90.25 104 THR B O 1
ATOM 3255 N N . PHE B 1 105 ? -8.234 4.422 -14.359 1 88.25 105 PHE B N 1
ATOM 3256 C CA . PHE B 1 105 ? -7.66 3.146 -14.773 1 88.25 105 PHE B CA 1
ATOM 3257 C C . PHE B 1 105 ? -8.406 2.588 -15.977 1 88.25 105 PHE B C 1
ATOM 3259 O O . PHE B 1 105 ? -9.578 2.896 -16.188 1 88.25 105 PHE B O 1
ATOM 3266 N N . SER B 1 106 ? -7.66 1.843 -16.844 1 83.88 106 SER B N 1
ATOM 3267 C CA . SER B 1 106 ? -8.219 1.394 -18.109 1 83.88 106 SER B CA 1
ATOM 3268 C C . SER B 1 106 ? -8.531 -0.099 -18.078 1 83.88 106 SER B C 1
ATOM 3270 O O . SER B 1 106 ? -9.008 -0.658 -19.078 1 83.88 106 SER B O 1
ATOM 3272 N N . SER B 1 107 ? -8.328 -0.737 -16.984 1 84.5 107 SER B N 1
ATOM 3273 C CA . SER B 1 107 ? -8.492 -2.186 -16.906 1 84.5 107 SER B CA 1
ATOM 3274 C C . SER B 1 107 ? -9.945 -2.566 -16.641 1 84.5 107 SER B C 1
ATOM 3276 O O . SER B 1 107 ? -10.227 -3.377 -15.758 1 84.5 107 SER B O 1
ATOM 3278 N N . ASP B 1 108 ? -10.844 -2.152 -17.484 1 85.25 108 ASP B N 1
ATOM 3279 C CA . ASP B 1 108 ? -12.258 -2.436 -17.281 1 85.25 108 ASP B CA 1
ATOM 3280 C C . ASP B 1 108 ? -12.68 -3.691 -18.047 1 85.25 108 ASP B C 1
ATOM 3282 O O . ASP B 1 108 ? -12.062 -4.043 -19.062 1 85.25 108 ASP B O 1
ATOM 3286 N N . LEU B 1 109 ? -13.68 -4.352 -17.438 1 83.81 109 LEU B N 1
ATOM 3287 C CA . LEU B 1 109 ? -14.359 -5.461 -18.094 1 83.81 109 LEU B CA 1
ATOM 3288 C C . LEU B 1 109 ? -15.812 -5.102 -18.391 1 83.81 109 LEU B C 1
ATOM 3290 O O . LEU B 1 109 ? -16.484 -4.457 -17.578 1 83.81 109 LEU B O 1
ATOM 3294 N N . ASP B 1 110 ? -16.125 -5.457 -19.594 1 81 110 ASP B N 1
ATOM 3295 C CA . ASP B 1 110 ? -17.531 -5.285 -19.953 1 81 110 ASP B CA 1
ATOM 3296 C C . ASP B 1 110 ? -17.984 -6.379 -20.906 1 81 110 ASP B C 1
ATOM 3298 O O . ASP B 1 110 ? -17.172 -7.16 -21.406 1 81 110 ASP B O 1
ATOM 3302 N N . TRP B 1 111 ? -19.297 -6.453 -20.922 1 81.25 111 TRP B N 1
ATOM 3303 C CA . TRP B 1 111 ? -19.875 -7.398 -21.859 1 81.25 111 TRP B CA 1
ATOM 3304 C C . TRP B 1 111 ? -19.984 -6.773 -23.25 1 81.25 111 TRP B C 1
ATOM 3306 O O . TRP B 1 111 ? -20.312 -5.59 -23.375 1 81.25 111 TRP B O 1
ATOM 3316 N N . ASP B 1 112 ? -19.656 -7.602 -24.234 1 79.88 112 ASP B N 1
ATOM 3317 C CA . ASP B 1 112 ? -19.891 -7.121 -25.594 1 79.88 112 ASP B CA 1
ATOM 3318 C C . ASP B 1 112 ? -21.344 -7.316 -26.016 1 79.88 112 ASP B C 1
ATOM 3320 O O . ASP B 1 112 ? -22.188 -7.684 -25.203 1 79.88 112 ASP B O 1
ATOM 3324 N N . ASP B 1 113 ? -21.641 -7.039 -27.234 1 80.12 113 ASP B N 1
ATOM 3325 C CA . ASP B 1 113 ? -23 -7.078 -27.75 1 80.12 113 ASP B CA 1
ATOM 3326 C C . ASP B 1 113 ? -23.562 -8.492 -27.688 1 80.12 113 ASP B C 1
ATOM 3328 O O . ASP B 1 113 ? -24.781 -8.68 -27.625 1 80.12 113 ASP B O 1
ATOM 3332 N N . ASN B 1 114 ? -22.672 -9.5 -27.703 1 83.5 114 ASN B N 1
ATOM 3333 C CA . ASN B 1 114 ? -23.094 -10.898 -27.688 1 83.5 114 ASN B CA 1
ATOM 3334 C C . ASN B 1 114 ? -23.109 -11.453 -26.266 1 83.5 114 ASN B C 1
ATOM 3336 O O . ASN B 1 114 ? -23.344 -12.648 -26.062 1 83.5 114 ASN B O 1
ATOM 3340 N N . GLY B 1 115 ? -22.703 -10.625 -25.328 1 77.06 115 GLY B N 1
ATOM 3341 C CA . GLY B 1 115 ? -22.75 -11.047 -23.938 1 77.06 115 GLY B CA 1
ATOM 3342 C C . GLY B 1 115 ? -21.453 -11.703 -23.484 1 77.06 115 GLY B C 1
ATOM 3343 O O . GLY B 1 115 ? -21.422 -12.32 -22.422 1 77.06 115 GLY B O 1
ATOM 3344 N N . GLN B 1 116 ? -20.578 -11.562 -24.281 1 81 116 GLN B N 1
ATOM 3345 C CA . GLN B 1 116 ? -19.281 -12.117 -23.891 1 81 116 GLN B CA 1
ATOM 3346 C C . GLN B 1 116 ? -18.438 -11.078 -23.141 1 81 116 GLN B C 1
ATOM 3348 O O . GLN B 1 116 ? -18.406 -9.906 -23.531 1 81 116 GLN B O 1
ATOM 3353 N N . LEU B 1 117 ? -17.875 -11.578 -22.047 1 82.31 117 LEU B N 1
ATOM 3354 C CA . LEU B 1 117 ? -17 -10.703 -21.266 1 82.31 117 LEU B CA 1
ATOM 3355 C C . LEU B 1 117 ? -15.758 -10.32 -22.078 1 82.31 117 LEU B C 1
ATOM 3357 O O . LEU B 1 117 ? -15.156 -11.172 -22.734 1 82.31 117 LEU B O 1
ATOM 3361 N N . GLN B 1 118 ? -15.516 -9 -22.062 1 83.44 118 GLN B N 1
ATOM 3362 C CA . GLN B 1 118 ? -14.328 -8.531 -22.781 1 83.44 118 GLN B CA 1
ATOM 3363 C C . GLN B 1 118 ? -13.656 -7.387 -22.031 1 83.44 118 GLN B C 1
ATOM 3365 O O . GLN B 1 118 ? -14.305 -6.676 -21.266 1 83.44 118 GLN B O 1
ATOM 3370 N N . ARG B 1 119 ? -12.352 -7.266 -22.234 1 85.12 119 ARG B N 1
ATOM 3371 C CA . ARG B 1 119 ? -11.633 -6.109 -21.719 1 85.12 119 ARG B CA 1
ATOM 3372 C C . ARG B 1 119 ? -11.922 -4.863 -22.562 1 85.12 119 ARG B C 1
ATOM 3374 O O . ARG B 1 119 ? -11.961 -4.93 -23.781 1 85.12 119 ARG B O 1
ATOM 3381 N N . VAL B 1 120 ? -12.172 -3.82 -21.797 1 79.38 120 VAL B N 1
ATOM 3382 C CA . VAL B 1 120 ? -12.367 -2.533 -22.453 1 79.38 120 VAL B CA 1
ATOM 3383 C C . VAL B 1 120 ? -11.039 -1.784 -22.547 1 79.38 120 VAL B C 1
ATOM 3385 O O . VAL B 1 120 ? -10.375 -1.567 -21.531 1 79.38 120 VAL B O 1
ATOM 3388 N N . SER B 1 121 ? -10.422 -1.812 -23.656 1 75.19 121 SER B N 1
ATOM 3389 C CA . SER B 1 121 ? -9.172 -1.083 -23.828 1 75.19 121 SER B CA 1
ATOM 3390 C C . SER B 1 121 ? -9.328 0.082 -24.797 1 75.19 121 SER B C 1
ATOM 3392 O O . SER B 1 121 ? -10.156 0.024 -25.719 1 75.19 121 SER B O 1
ATOM 3394 N N . ARG B 1 122 ? -8.602 1.083 -24.453 1 70.56 122 ARG B N 1
ATOM 3395 C CA . ARG B 1 122 ? -8.578 2.217 -25.375 1 70.56 122 ARG B CA 1
ATOM 3396 C C . ARG B 1 122 ? -7.832 1.869 -26.656 1 70.56 122 ARG B C 1
ATOM 3398 O O . ARG B 1 122 ? -6.785 1.224 -26.625 1 70.56 122 ARG B O 1
ATOM 3405 N N . PRO B 1 123 ? -8.477 2.363 -27.734 1 71.88 123 PRO B N 1
ATOM 3406 C CA . PRO B 1 123 ? -7.758 2.111 -28.984 1 71.88 123 PRO B CA 1
ATOM 3407 C C . PRO B 1 123 ? -6.348 2.697 -28.984 1 71.88 123 PRO B C 1
ATOM 3409 O O . PRO B 1 123 ? -6.148 3.832 -28.547 1 71.88 123 PRO B O 1
ATOM 3412 N N . GLY B 1 124 ? -5.32 1.876 -29.406 1 74.62 124 GLY B N 1
ATOM 3413 C CA . GLY B 1 124 ? -3.959 2.363 -29.547 1 74.62 124 GLY B CA 1
ATOM 3414 C C . GLY B 1 124 ? -3.158 2.258 -28.266 1 74.62 124 GLY B C 1
ATOM 3415 O O . GLY B 1 124 ? -1.957 2.539 -28.25 1 74.62 124 GLY B O 1
ATOM 3416 N N . SER B 1 125 ? -3.844 1.847 -27.25 1 84.25 125 SER B N 1
ATOM 3417 C CA . SER B 1 125 ? -3.121 1.739 -25.984 1 84.25 125 SER B CA 1
ATOM 3418 C C . SER B 1 125 ? -2.221 0.509 -25.969 1 84.25 125 SER B C 1
ATOM 3420 O O . SER B 1 125 ? -2.537 -0.508 -26.578 1 84.25 125 SER B O 1
ATOM 3422 N N . LYS B 1 126 ? -1.049 0.646 -25.359 1 91.38 126 LYS B N 1
ATOM 3423 C CA . LYS B 1 126 ? -0.169 -0.5 -25.156 1 91.38 126 LYS B CA 1
ATOM 3424 C C . LYS B 1 126 ? -0.86 -1.584 -24.328 1 91.38 126 LYS B C 1
ATOM 3426 O O . LYS B 1 126 ? -1.57 -1.283 -23.375 1 91.38 126 LYS B O 1
ATOM 3431 N N . GLN B 1 127 ? -0.647 -2.826 -24.828 1 93.25 127 GLN B N 1
ATOM 3432 C CA . GLN B 1 127 ? -1.252 -3.953 -24.125 1 93.25 127 GLN B CA 1
ATOM 3433 C C . GLN B 1 127 ? -0.242 -4.633 -23.203 1 93.25 127 GLN B C 1
ATOM 3435 O O . GLN B 1 127 ? 0.905 -4.863 -23.594 1 93.25 127 GLN B O 1
ATOM 3440 N N . PHE B 1 128 ? -0.73 -4.969 -22.047 1 96.12 128 PHE B N 1
ATOM 3441 C CA . PHE B 1 128 ? 0.14 -5.602 -21.062 1 96.12 128 PHE B CA 1
ATOM 3442 C C . PHE B 1 128 ? -0.37 -6.992 -20.703 1 96.12 128 PHE B C 1
ATOM 3444 O O . PHE B 1 128 ? 0.294 -7.734 -19.969 1 96.12 128 PHE B O 1
ATOM 3451 N N . VAL B 1 129 ? -1.473 -7.328 -21.188 1 95.44 129 VAL B N 1
ATOM 3452 C CA . VAL B 1 129 ? -2.094 -8.617 -20.922 1 95.44 129 VAL B CA 1
ATOM 3453 C C . VAL B 1 129 ? -2.652 -9.211 -22.219 1 95.44 129 VAL B C 1
ATOM 3455 O O . VAL B 1 129 ? -2.699 -8.531 -23.234 1 95.44 129 VAL B O 1
ATOM 3458 N N . GLY B 1 130 ? -3.111 -10.383 -22.219 1 93.19 130 GLY B N 1
ATOM 3459 C CA . GLY B 1 130 ? -3.502 -11.164 -23.375 1 93.19 130 GLY B CA 1
ATOM 3460 C C . GLY B 1 130 ? -2.611 -12.375 -23.609 1 93.19 130 GLY B C 1
ATOM 3461 O O . GLY B 1 130 ? -1.792 -12.719 -22.75 1 93.19 130 GLY B O 1
ATOM 3462 N N . ASP B 1 131 ? -2.848 -13.047 -24.719 1 94.31 131 ASP B N 1
ATOM 3463 C CA . ASP B 1 131 ? -1.932 -14.133 -25.062 1 94.31 131 ASP B CA 1
ATOM 3464 C C . ASP B 1 131 ? -0.492 -13.625 -25.156 1 94.31 131 ASP B C 1
ATOM 3466 O O . ASP B 1 131 ? -0.234 -12.555 -25.703 1 94.31 131 ASP B O 1
ATOM 3470 N N . PRO B 1 132 ? 0.342 -14.406 -24.484 1 96.25 132 PRO B N 1
ATOM 3471 C CA . PRO B 1 132 ? 1.737 -13.961 -24.484 1 96.25 132 PRO B CA 1
ATOM 3472 C C . PRO B 1 132 ? 2.26 -13.656 -25.891 1 96.25 132 PRO B C 1
ATOM 3474 O O . PRO B 1 132 ? 1.945 -14.383 -26.844 1 96.25 132 PRO B O 1
ATOM 3477 N N . SER B 1 133 ? 3.025 -12.602 -26.109 1 96.56 133 SER B N 1
ATOM 3478 C CA . SER B 1 133 ? 3.592 -12.156 -27.375 1 96.56 133 SER B CA 1
ATOM 3479 C C . SER B 1 133 ? 4.832 -11.297 -27.156 1 96.56 133 SER B C 1
ATOM 3481 O O . SER B 1 133 ? 5.012 -10.727 -26.078 1 96.56 133 SER B O 1
ATOM 3483 N N . PRO B 1 134 ? 5.664 -11.211 -28.141 1 96.12 134 PRO B N 1
ATOM 3484 C CA . PRO B 1 134 ? 6.828 -10.328 -28.031 1 96.12 134 PRO B CA 1
ATOM 3485 C C . PRO B 1 134 ? 6.445 -8.883 -27.734 1 96.12 134 PRO B C 1
ATOM 3487 O O . PRO B 1 134 ? 7.184 -8.172 -27.047 1 96.12 134 PRO B O 1
ATOM 3490 N N . GLU B 1 135 ? 5.375 -8.453 -28.281 1 96.06 135 GLU B N 1
ATOM 3491 C CA . GLU B 1 135 ? 4.934 -7.082 -28.062 1 96.06 135 GLU B CA 1
ATOM 3492 C C . GLU B 1 135 ? 4.586 -6.852 -26.594 1 96.06 135 GLU B C 1
ATOM 3494 O O . GLU B 1 135 ? 5 -5.848 -26 1 96.06 135 GLU B O 1
ATOM 3499 N N . ILE B 1 136 ? 3.814 -7.762 -26.016 1 96.56 136 ILE B N 1
ATOM 3500 C CA . ILE B 1 136 ? 3.459 -7.664 -24.609 1 96.56 136 ILE B CA 1
ATOM 3501 C C . ILE B 1 136 ? 4.723 -7.734 -23.75 1 96.56 136 ILE B C 1
ATOM 3503 O O . ILE B 1 136 ? 4.875 -6.969 -22.797 1 96.56 136 ILE B O 1
ATOM 3507 N N . ASP B 1 137 ? 5.629 -8.578 -24.094 1 95.94 137 ASP B N 1
ATOM 3508 C CA . ASP B 1 137 ? 6.883 -8.703 -23.359 1 95.94 137 ASP B CA 1
ATOM 3509 C C . ASP B 1 137 ? 7.699 -7.414 -23.438 1 95.94 137 ASP B C 1
ATOM 3511 O O . ASP B 1 137 ? 8.305 -7 -22.453 1 95.94 137 ASP B O 1
ATOM 3515 N N . ALA B 1 138 ? 7.742 -6.812 -24.594 1 95.31 138 ALA B N 1
ATOM 3516 C CA . ALA B 1 138 ? 8.469 -5.555 -24.75 1 95.31 138 ALA B CA 1
ATOM 3517 C C . ALA B 1 138 ? 7.859 -4.453 -23.891 1 95.31 138 ALA B C 1
ATOM 3519 O O . ALA B 1 138 ? 8.578 -3.613 -23.359 1 95.31 138 ALA B O 1
ATOM 3520 N N . ASN B 1 139 ? 6.512 -4.395 -23.844 1 96.75 139 ASN B N 1
ATOM 3521 C CA . ASN B 1 139 ? 5.84 -3.416 -22.984 1 96.75 139 ASN B CA 1
ATOM 3522 C C . ASN B 1 139 ? 6.215 -3.598 -21.516 1 96.75 139 ASN B C 1
ATOM 3524 O O . ASN B 1 139 ? 6.465 -2.619 -20.812 1 96.75 139 ASN B O 1
ATOM 3528 N N . TRP B 1 140 ? 6.27 -4.824 -21.031 1 96.44 140 TRP B N 1
ATOM 3529 C CA . TRP B 1 140 ? 6.668 -5.109 -19.656 1 96.44 140 TRP B CA 1
ATOM 3530 C C . TRP B 1 140 ? 8.141 -4.781 -19.438 1 96.44 140 TRP B C 1
ATOM 3532 O O . TRP B 1 140 ? 8.516 -4.258 -18.391 1 96.44 140 TRP B O 1
ATOM 3542 N N . GLU B 1 141 ? 8.969 -5.098 -20.391 1 92.94 141 GLU B N 1
ATOM 3543 C CA . GLU B 1 141 ? 10.383 -4.758 -20.297 1 92.94 141 GLU B CA 1
ATOM 3544 C C . GLU B 1 141 ? 10.586 -3.256 -20.125 1 92.94 141 GLU B C 1
ATOM 3546 O O . GLU B 1 141 ? 11.43 -2.824 -19.344 1 92.94 141 GLU B O 1
ATOM 3551 N N . HIS B 1 142 ? 9.828 -2.576 -20.812 1 93.44 142 HIS B N 1
ATOM 3552 C CA . HIS B 1 142 ? 9.93 -1.124 -20.734 1 93.44 142 HIS B CA 1
ATOM 3553 C C . HIS B 1 142 ? 9.633 -0.624 -19.328 1 93.44 142 HIS B C 1
ATOM 3555 O O . HIS B 1 142 ? 10.398 0.153 -18.766 1 93.44 142 HIS B O 1
ATOM 3561 N N . ILE B 1 143 ? 8.586 -1.088 -18.703 1 95.44 143 ILE B N 1
ATOM 3562 C CA . ILE B 1 143 ? 8.141 -0.503 -17.438 1 95.44 143 ILE B CA 1
ATOM 3563 C C . ILE B 1 143 ? 8.914 -1.135 -16.281 1 95.44 143 ILE B C 1
ATOM 3565 O O . ILE B 1 143 ? 8.859 -0.644 -15.148 1 95.44 143 ILE B O 1
ATOM 3569 N N . THR B 1 144 ? 9.633 -2.193 -16.531 1 92.19 144 THR B N 1
ATOM 3570 C CA . THR B 1 144 ? 10.43 -2.809 -15.477 1 92.19 144 THR B CA 1
ATOM 3571 C C . THR B 1 144 ? 11.898 -2.402 -15.609 1 92.19 144 THR B C 1
ATOM 3573 O O . THR B 1 144 ? 12.734 -2.836 -14.812 1 92.19 144 THR B O 1
ATOM 3576 N N . ASN B 1 145 ? 12.141 -1.631 -16.703 1 81.38 145 ASN B N 1
ATOM 3577 C CA . ASN B 1 145 ? 13.5 -1.149 -16.922 1 81.38 145 ASN B CA 1
ATOM 3578 C C . ASN B 1 145 ? 13.906 -0.112 -15.883 1 81.38 145 ASN B C 1
ATOM 3580 O O . ASN B 1 145 ? 13.781 1.092 -16.125 1 81.38 145 ASN B O 1
ATOM 3584 N N . GLY B 1 146 ? 14.242 -0.373 -14.758 1 73.94 146 GLY B N 1
ATOM 3585 C CA . GLY B 1 146 ? 14.617 0.477 -13.641 1 73.94 146 GLY B CA 1
ATOM 3586 C C . GLY B 1 146 ? 14.617 -0.252 -12.305 1 73.94 146 GLY B C 1
ATOM 3587 O O . GLY B 1 146 ? 14.695 0.376 -11.25 1 73.94 146 GLY B O 1
ATOM 3588 N N . VAL B 1 147 ? 14.484 -1.479 -12.43 1 78 147 VAL B N 1
ATOM 3589 C CA . VAL B 1 147 ? 14.406 -2.285 -11.219 1 78 147 VAL B CA 1
ATOM 3590 C C . VAL B 1 147 ? 15.648 -2.041 -10.352 1 78 147 VAL B C 1
ATOM 3592 O O . VAL B 1 147 ? 15.539 -1.916 -9.133 1 78 147 VAL B O 1
ATOM 3595 N N . VAL B 1 148 ? 16.797 -1.898 -11.047 1 85.44 148 VAL B N 1
ATOM 3596 C CA . VAL B 1 148 ? 18.031 -1.551 -10.352 1 85.44 148 VAL B CA 1
ATOM 3597 C C . VAL B 1 148 ? 18.703 -0.378 -11.055 1 85.44 148 VAL B C 1
ATOM 3599 O O . VAL B 1 148 ? 18.656 -0.269 -12.281 1 85.44 148 VAL B O 1
ATOM 3602 N N . VAL B 1 149 ? 19.281 0.465 -10.219 1 89.62 149 VAL B N 1
ATOM 3603 C CA . VAL B 1 149 ? 20.016 1.607 -10.727 1 89.62 149 VAL B CA 1
ATOM 3604 C C . VAL B 1 149 ? 21.391 1.667 -10.062 1 89.62 149 VAL B C 1
ATOM 3606 O O . VAL B 1 149 ? 21.578 1.143 -8.961 1 89.62 149 VAL B O 1
ATOM 3609 N N . ASP B 1 150 ? 22.328 2.279 -10.789 1 91 150 ASP B N 1
ATOM 3610 C CA . ASP B 1 150 ? 23.656 2.578 -10.266 1 91 150 ASP B CA 1
ATOM 3611 C C . ASP B 1 150 ? 23.797 4.066 -9.961 1 91 150 ASP B C 1
ATOM 3613 O O . ASP B 1 150 ? 24.016 4.875 -10.867 1 91 150 ASP B O 1
ATOM 3617 N N . LEU B 1 151 ? 23.766 4.344 -8.672 1 94.81 151 LEU B N 1
ATOM 3618 C CA . LEU B 1 151 ? 23.844 5.746 -8.273 1 94.81 151 LEU B CA 1
ATOM 3619 C C . LEU B 1 151 ? 25.297 6.16 -8.023 1 94.81 151 LEU B C 1
ATOM 3621 O O . LEU B 1 151 ? 26.078 5.375 -7.492 1 94.81 151 LEU B O 1
ATOM 3625 N N . LYS B 1 152 ? 25.562 7.43 -8.422 1 93.31 152 LYS B N 1
ATOM 3626 C CA . LYS B 1 152 ? 26.891 8.023 -8.211 1 93.31 152 LYS B CA 1
ATOM 3627 C C . LYS B 1 152 ? 26.781 9.5 -7.855 1 93.31 152 LYS B C 1
ATOM 3629 O O . LYS B 1 152 ? 25.719 10.109 -8.023 1 93.31 152 LYS B O 1
ATOM 3634 N N . GLY B 1 153 ? 27.781 9.938 -7.273 1 94.31 153 GLY B N 1
ATOM 3635 C CA . GLY B 1 153 ? 27.859 11.359 -6.977 1 94.31 153 GLY B CA 1
ATOM 3636 C C . GLY B 1 153 ? 26.797 11.812 -5.988 1 94.31 153 GLY B C 1
ATOM 3637 O O . GLY B 1 153 ? 26.547 11.141 -4.98 1 94.31 153 GLY B O 1
ATOM 3638 N N . GLU B 1 154 ? 26.234 12.93 -6.32 1 95.25 154 GLU B N 1
ATOM 3639 C CA . GLU B 1 154 ? 25.25 13.555 -5.43 1 95.25 154 GLU B CA 1
ATOM 3640 C C . GLU B 1 154 ? 24.031 12.664 -5.242 1 95.25 154 GLU B C 1
ATOM 3642 O O . GLU B 1 154 ? 23.453 12.609 -4.152 1 95.25 154 GLU B O 1
ATOM 3647 N N . ALA B 1 155 ? 23.719 11.977 -6.227 1 95.62 155 ALA B N 1
ATOM 3648 C CA . ALA B 1 155 ? 22.531 11.125 -6.176 1 95.62 155 ALA B CA 1
ATOM 3649 C C . ALA B 1 155 ? 22.719 9.969 -5.199 1 95.62 155 ALA B C 1
ATOM 3651 O O . ALA B 1 155 ? 21.75 9.391 -4.711 1 95.62 155 ALA B O 1
ATOM 3652 N N . ALA B 1 156 ? 23.953 9.664 -4.902 1 96.56 156 ALA B N 1
ATOM 3653 C CA . ALA B 1 156 ? 24.25 8.5 -4.062 1 96.56 156 ALA B CA 1
ATOM 3654 C C . ALA B 1 156 ? 24.375 8.906 -2.594 1 96.56 156 ALA B C 1
ATOM 3656 O O . ALA B 1 156 ? 24.469 8.047 -1.715 1 96.56 156 ALA B O 1
ATOM 3657 N N . GLU B 1 157 ? 24.328 10.07 -2.273 1 96.44 157 GLU B N 1
ATOM 3658 C CA . GLU B 1 157 ? 24.672 10.594 -0.955 1 96.44 157 GLU B CA 1
ATOM 3659 C C . GLU B 1 157 ? 23.875 9.898 0.141 1 96.44 157 GLU B C 1
ATOM 3661 O O . GLU B 1 157 ? 24.406 9.578 1.204 1 96.44 157 GLU B O 1
ATOM 3666 N N . THR B 1 158 ? 22.641 9.68 -0.1 1 95.12 158 THR B N 1
ATOM 3667 C CA . THR B 1 158 ? 21.766 9.195 0.969 1 95.12 158 THR B CA 1
ATOM 3668 C C . THR B 1 158 ? 21.797 7.676 1.042 1 95.12 158 THR B C 1
ATOM 3670 O O . THR B 1 158 ? 21.203 7.078 1.936 1 95.12 158 THR B O 1
ATOM 3673 N N . VAL B 1 159 ? 22.516 6.984 0.146 1 95.62 159 VAL B N 1
ATOM 3674 C CA . VAL B 1 159 ? 22.531 5.523 0.159 1 95.62 159 VAL B CA 1
ATOM 3675 C C . VAL B 1 159 ? 23.938 5.023 0.477 1 95.62 159 VAL B C 1
ATOM 3677 O O . VAL B 1 159 ? 24.156 3.814 0.584 1 95.62 159 VAL B O 1
ATOM 3680 N N . ILE B 1 160 ? 24.844 5.938 0.604 1 95.62 160 ILE B N 1
ATOM 3681 C CA . ILE B 1 160 ? 26.219 5.57 0.932 1 95.62 160 ILE B CA 1
ATOM 3682 C C . ILE B 1 160 ? 26.234 4.719 2.199 1 95.62 160 ILE B C 1
ATOM 3684 O O . ILE B 1 160 ? 25.641 5.098 3.217 1 95.62 160 ILE B O 1
ATOM 3688 N N . GLY B 1 161 ? 26.812 3.521 2.045 1 92.69 161 GLY B N 1
ATOM 3689 C CA . GLY B 1 161 ? 26.969 2.641 3.191 1 92.69 161 GLY B CA 1
ATOM 3690 C C . GLY B 1 161 ? 25.719 1.854 3.521 1 92.69 161 GLY B C 1
ATOM 3691 O O . GLY B 1 161 ? 25.719 1.02 4.43 1 92.69 161 GLY B O 1
ATOM 3692 N N . LYS B 1 162 ? 24.719 2.018 2.816 1 93.25 162 LYS B N 1
ATOM 3693 C CA . LYS B 1 162 ? 23.453 1.369 3.135 1 93.25 162 LYS B CA 1
ATOM 3694 C C . LYS B 1 162 ? 23.109 0.3 2.102 1 93.25 162 LYS B C 1
ATOM 3696 O O . LYS B 1 162 ? 22.109 -0.419 2.254 1 93.25 162 LYS B O 1
ATOM 3701 N N . THR B 1 163 ? 23.828 0.201 1.021 1 91.56 163 THR B N 1
ATOM 3702 C CA . THR B 1 163 ? 23.672 -0.79 -0.038 1 91.56 163 THR B CA 1
ATOM 3703 C C . THR B 1 163 ? 25.031 -1.184 -0.613 1 91.56 163 THR B C 1
ATOM 3705 O O . THR B 1 163 ? 26.062 -0.684 -0.17 1 91.56 163 THR B O 1
ATOM 3708 N N . TYR B 1 164 ? 25.047 -2.082 -1.537 1 85.81 164 TYR B N 1
ATOM 3709 C CA . TYR B 1 164 ? 26.281 -2.6 -2.127 1 85.81 164 TYR B CA 1
ATOM 3710 C C . TYR B 1 164 ? 26.938 -1.561 -3.031 1 85.81 164 TYR B C 1
ATOM 3712 O O . TYR B 1 164 ? 26.266 -0.932 -3.852 1 85.81 164 TYR B O 1
ATOM 3720 N N . GLN B 1 165 ? 28.203 -1.426 -2.773 1 88.19 165 GLN B N 1
ATOM 3721 C CA . GLN B 1 165 ? 28.984 -0.589 -3.672 1 88.19 165 GLN B CA 1
ATOM 3722 C C . GLN B 1 165 ? 29.703 -1.433 -4.73 1 88.19 165 GLN B C 1
ATOM 3724 O O . GLN B 1 165 ? 30.484 -2.322 -4.395 1 88.19 165 GLN B O 1
ATOM 3729 N N . LYS B 1 166 ? 29.438 -1.109 -5.949 1 83.75 166 LYS B N 1
ATOM 3730 C CA . LYS B 1 166 ? 30.094 -1.824 -7.047 1 83.75 166 LYS B CA 1
ATOM 3731 C C . LYS B 1 166 ? 31.547 -1.41 -7.184 1 83.75 166 LYS B C 1
ATOM 3733 O O . LYS B 1 166 ? 31.969 -0.387 -6.637 1 83.75 166 LYS B O 1
ATOM 3738 N N . PRO B 1 167 ? 32.281 -2.207 -7.902 1 80.81 167 PRO B N 1
ATOM 3739 C CA . PRO B 1 167 ? 33.719 -1.908 -8.078 1 80.81 167 PRO B CA 1
ATOM 3740 C C . PRO B 1 167 ? 33.969 -0.561 -8.75 1 80.81 167 PRO B C 1
ATOM 3742 O O . PRO B 1 167 ? 34.969 0.087 -8.492 1 80.81 167 PRO B O 1
ATOM 3745 N N . ASP B 1 168 ? 33.031 -0.087 -9.508 1 84.5 168 ASP B N 1
ATOM 3746 C CA . ASP B 1 168 ? 33.219 1.17 -10.227 1 84.5 168 ASP B CA 1
ATOM 3747 C C . ASP B 1 168 ? 32.844 2.363 -9.352 1 84.5 168 ASP B C 1
ATOM 3749 O O . ASP B 1 168 ? 32.875 3.51 -9.805 1 84.5 168 ASP B O 1
ATOM 3753 N N . GLY B 1 169 ? 32.438 2.068 -8.156 1 88.69 169 GLY B N 1
ATOM 3754 C CA . GLY B 1 169 ? 32.156 3.127 -7.207 1 88.69 169 GLY B CA 1
ATOM 3755 C C . GLY B 1 169 ? 30.672 3.461 -7.117 1 88.69 169 GLY B C 1
ATOM 3756 O O . GLY B 1 169 ? 30.25 4.188 -6.215 1 88.69 169 GLY B O 1
ATOM 3757 N N . SER B 1 170 ? 29.938 2.883 -7.973 1 91.25 170 SER B N 1
ATOM 3758 C CA . SER B 1 170 ? 28.516 3.162 -7.961 1 91.25 170 SER B CA 1
ATOM 3759 C C . SER B 1 170 ? 27.797 2.354 -6.883 1 91.25 170 SER B C 1
ATOM 3761 O O . SER B 1 170 ? 28.266 1.288 -6.48 1 91.25 170 SER B O 1
ATOM 3763 N N . TRP B 1 171 ? 26.766 2.912 -6.375 1 91.44 171 TRP B N 1
ATOM 3764 C CA . TRP B 1 171 ? 25.922 2.248 -5.379 1 91.44 171 TRP B CA 1
ATOM 3765 C C . TRP B 1 171 ? 24.703 1.603 -6.031 1 91.44 171 TRP B C 1
ATOM 3767 O O . TRP B 1 171 ? 23.922 2.279 -6.695 1 91.44 171 TRP B O 1
ATOM 3777 N N . TYR B 1 172 ? 24.594 0.231 -5.773 1 89.44 172 TYR B N 1
ATOM 3778 C CA . TYR B 1 172 ? 23.578 -0.606 -6.406 1 89.44 172 TYR B CA 1
ATOM 3779 C C . TYR B 1 172 ? 22.281 -0.587 -5.609 1 89.44 172 TYR B C 1
ATOM 3781 O O . TYR B 1 172 ? 22.234 -1.067 -4.473 1 89.44 172 TYR B O 1
ATOM 3789 N N . VAL B 1 173 ? 21.266 0.013 -6.285 1 90.69 173 VAL B N 1
ATOM 3790 C CA . VAL B 1 173 ? 20.047 0.293 -5.535 1 90.69 173 VAL B CA 1
ATOM 3791 C C . VAL B 1 173 ? 18.828 -0.215 -6.309 1 90.69 173 VAL B C 1
ATOM 3793 O O . VAL B 1 173 ? 18.719 0.01 -7.516 1 90.69 173 VAL B O 1
ATOM 3796 N N . GLY B 1 174 ? 17.969 -1.027 -5.598 1 91.5 174 GLY B N 1
ATOM 3797 C CA . GLY B 1 174 ? 16.656 -1.32 -6.137 1 91.5 174 GLY B CA 1
ATOM 3798 C C . GLY B 1 174 ? 15.625 -0.265 -5.789 1 91.5 174 GLY B C 1
ATOM 3799 O O . GLY B 1 174 ? 15.773 0.459 -4.805 1 91.5 174 GLY B O 1
ATOM 3800 N N . ILE B 1 175 ? 14.648 -0.133 -6.652 1 93.94 175 ILE B N 1
ATOM 3801 C CA . ILE B 1 175 ? 13.531 0.775 -6.398 1 93.94 175 ILE B CA 1
ATOM 3802 C C . ILE B 1 175 ? 12.227 -0.015 -6.328 1 93.94 175 ILE B C 1
ATOM 3804 O O . ILE B 1 175 ? 11.922 -0.799 -7.23 1 93.94 175 ILE B O 1
ATOM 3808 N N . GLU B 1 176 ? 11.477 0.249 -5.32 1 95.38 176 GLU B N 1
ATOM 3809 C CA . GLU B 1 176 ? 10.328 -0.574 -4.949 1 95.38 176 GLU B CA 1
ATOM 3810 C C . GLU B 1 176 ? 9.289 -0.61 -6.066 1 95.38 176 GLU B C 1
ATOM 3812 O O . GLU B 1 176 ? 8.719 -1.664 -6.359 1 95.38 176 GLU B O 1
ATOM 3817 N N . ALA B 1 177 ? 8.977 0.497 -6.703 1 96.31 177 ALA B N 1
ATOM 3818 C CA . ALA B 1 177 ? 7.961 0.521 -7.754 1 96.31 177 ALA B CA 1
ATOM 3819 C C . ALA B 1 177 ? 8.32 -0.436 -8.883 1 96.31 177 ALA B C 1
ATOM 3821 O O . ALA B 1 177 ? 7.473 -1.196 -9.359 1 96.31 177 ALA B O 1
ATOM 3822 N N . PHE B 1 178 ? 9.578 -0.416 -9.328 1 94.62 178 PHE B N 1
ATOM 3823 C CA . PHE B 1 178 ? 10.039 -1.274 -10.414 1 94.62 178 PHE B CA 1
ATOM 3824 C C . PHE B 1 178 ? 10.117 -2.727 -9.953 1 94.62 178 PHE B C 1
ATOM 3826 O O . PHE B 1 178 ? 9.828 -3.641 -10.727 1 94.62 178 PHE B O 1
ATOM 3833 N N . HIS B 1 179 ? 10.562 -2.895 -8.734 1 94.06 179 HIS B N 1
ATOM 3834 C CA . HIS B 1 179 ? 10.57 -4.242 -8.172 1 94.06 179 HIS B CA 1
ATOM 3835 C C . HIS B 1 179 ? 9.172 -4.852 -8.172 1 94.06 179 HIS B C 1
ATOM 3837 O O . HIS B 1 179 ? 8.992 -6.012 -8.547 1 94.06 179 HIS B O 1
ATOM 3843 N N . GLN B 1 180 ? 8.203 -4.137 -7.719 1 96.38 180 GLN B N 1
ATOM 3844 C CA . GLN B 1 180 ? 6.824 -4.613 -7.695 1 96.38 180 GLN B CA 1
ATOM 3845 C C . GLN B 1 180 ? 6.344 -4.969 -9.102 1 96.38 180 GLN B C 1
ATOM 3847 O O . GLN B 1 180 ? 5.672 -5.984 -9.289 1 96.38 180 GLN B O 1
ATOM 3852 N N . LEU B 1 181 ? 6.684 -4.109 -10.094 1 97.5 181 LEU B N 1
ATOM 3853 C CA . LEU B 1 181 ? 6.324 -4.398 -11.477 1 97.5 181 LEU B CA 1
ATOM 3854 C C . LEU B 1 181 ? 7.043 -5.652 -11.977 1 97.5 181 LEU B C 1
ATOM 3856 O O . LEU B 1 181 ? 6.461 -6.457 -12.703 1 97.5 181 LEU B O 1
ATOM 3860 N N . HIS B 1 182 ? 8.289 -5.793 -11.617 1 94.62 182 HIS B N 1
ATOM 3861 C CA . HIS B 1 182 ? 9.031 -7.012 -11.922 1 94.62 182 HIS B CA 1
ATOM 3862 C C . HIS B 1 182 ? 8.336 -8.242 -11.352 1 94.62 182 HIS B C 1
ATOM 3864 O O . HIS B 1 182 ? 8.141 -9.234 -12.047 1 94.62 182 HIS B O 1
ATOM 3870 N N . CYS B 1 183 ? 7.988 -8.141 -10.07 1 95.44 183 CYS B N 1
ATOM 3871 C CA . CYS B 1 183 ? 7.297 -9.242 -9.414 1 95.44 183 CYS B CA 1
ATOM 3872 C C . CYS B 1 183 ? 6 -9.578 -10.133 1 95.44 183 CYS B C 1
ATOM 3874 O O . CYS B 1 183 ? 5.711 -10.75 -10.391 1 95.44 183 CYS B O 1
ATOM 3876 N N . LEU B 1 184 ? 5.199 -8.594 -10.438 1 98.06 184 LEU B N 1
ATOM 3877 C CA . LEU B 1 184 ? 3.938 -8.836 -11.125 1 98.06 184 LEU B CA 1
ATOM 3878 C C . LEU B 1 184 ? 4.176 -9.477 -12.492 1 98.06 184 LEU B C 1
ATOM 3880 O O . LEU B 1 184 ? 3.414 -10.352 -12.906 1 98.06 184 LEU B O 1
ATOM 3884 N N . ASN B 1 185 ? 5.199 -9.016 -13.227 1 96.62 185 ASN B N 1
ATOM 3885 C CA . ASN B 1 185 ? 5.551 -9.594 -14.516 1 96.62 185 ASN B CA 1
ATOM 3886 C C . ASN B 1 185 ? 5.941 -11.062 -14.383 1 96.62 185 ASN B C 1
ATOM 3888 O O . ASN B 1 185 ? 5.594 -11.883 -15.234 1 96.62 185 ASN B O 1
ATOM 3892 N N . MET B 1 186 ? 6.691 -11.414 -13.344 1 94.12 186 MET B N 1
ATOM 3893 C CA . MET B 1 186 ? 7.09 -12.805 -13.117 1 94.12 186 MET B CA 1
ATOM 3894 C C . MET B 1 186 ? 5.875 -13.68 -12.82 1 94.12 186 MET B C 1
ATOM 3896 O O . MET B 1 186 ? 5.793 -14.82 -13.273 1 94.12 186 MET B O 1
ATOM 3900 N N . VAL B 1 187 ? 4.992 -13.164 -12.07 1 96.31 187 VAL B N 1
ATOM 3901 C CA . VAL B 1 187 ? 3.754 -13.875 -11.781 1 96.31 187 VAL B CA 1
ATOM 3902 C C . VAL B 1 187 ? 2.949 -14.055 -13.07 1 96.31 187 VAL B C 1
ATOM 3904 O O . VAL B 1 187 ? 2.443 -15.148 -13.344 1 96.31 187 VAL B O 1
ATOM 3907 N N . ARG B 1 188 ? 2.803 -12.961 -13.867 1 97.25 188 ARG B N 1
ATOM 3908 C CA . ARG B 1 188 ? 2.125 -13.023 -15.164 1 97.25 188 ARG B CA 1
ATOM 3909 C C . ARG B 1 188 ? 2.719 -14.125 -16.031 1 97.25 188 ARG B C 1
ATOM 3911 O O . ARG B 1 188 ? 1.985 -14.93 -16.609 1 97.25 188 ARG B O 1
ATOM 3918 N N . LYS B 1 189 ? 3.998 -14.188 -16.156 1 94.81 189 LYS B N 1
ATOM 3919 C CA . LYS B 1 189 ? 4.684 -15.172 -16.984 1 94.81 189 LYS B CA 1
ATOM 3920 C C . LYS B 1 189 ? 4.457 -16.594 -16.453 1 94.81 189 LYS B C 1
ATOM 3922 O O . LYS B 1 189 ? 4.375 -17.547 -17.234 1 94.81 189 LYS B O 1
ATOM 3927 N N . SER B 1 190 ? 4.328 -16.703 -15.148 1 93.75 190 SER B N 1
ATOM 3928 C CA . SER B 1 190 ? 4.148 -18 -14.516 1 93.75 190 SER B CA 1
ATOM 3929 C C . SER B 1 190 ? 2.768 -18.578 -14.812 1 93.75 190 SER B C 1
ATOM 3931 O O . SER B 1 190 ? 2.525 -19.766 -14.586 1 93.75 190 SER B O 1
ATOM 3933 N N . LEU B 1 191 ? 1.872 -17.781 -15.289 1 94.06 191 LEU B N 1
ATOM 3934 C CA . LEU B 1 191 ? 0.556 -18.25 -15.703 1 94.06 191 LEU B CA 1
ATOM 3935 C C . LEU B 1 191 ? 0.623 -18.906 -17.078 1 94.06 191 LEU B C 1
ATOM 3937 O O . LEU B 1 191 ? -0.328 -19.578 -17.5 1 94.06 191 LEU B O 1
ATOM 3941 N N . HIS B 1 192 ? 1.737 -18.703 -17.812 1 92.81 192 HIS B N 1
ATOM 3942 C CA . HIS B 1 192 ? 1.957 -19.266 -19.141 1 92.81 192 HIS B CA 1
ATOM 3943 C C . HIS B 1 192 ? 3.26 -20.047 -19.203 1 92.81 192 HIS B C 1
ATOM 3945 O O . HIS B 1 192 ? 4.133 -19.75 -20.031 1 92.81 192 HIS B O 1
ATOM 3951 N N . VAL B 1 193 ? 3.299 -21.141 -18.469 1 88.12 193 VAL B N 1
ATOM 3952 C CA . VAL B 1 193 ? 4.508 -21.922 -18.234 1 88.12 193 VAL B CA 1
ATOM 3953 C C . VAL B 1 193 ? 5.035 -22.469 -19.547 1 88.12 193 VAL B C 1
ATOM 3955 O O . VAL B 1 193 ? 6.246 -22.484 -19.781 1 88.12 193 VAL B O 1
ATOM 3958 N N . ASP B 1 194 ? 4.168 -22.922 -20.422 1 87.5 194 ASP B N 1
ATOM 3959 C CA . ASP B 1 194 ? 4.582 -23.531 -21.688 1 87.5 194 ASP B CA 1
ATOM 3960 C C . ASP B 1 194 ? 5.242 -22.5 -22.609 1 87.5 194 ASP B C 1
ATOM 3962 O O . ASP B 1 194 ? 6.289 -22.766 -23.203 1 87.5 194 ASP B O 1
ATOM 3966 N N . TYR B 1 195 ? 4.617 -21.359 -22.672 1 91 195 TYR B N 1
ATOM 3967 C CA . TYR B 1 195 ? 5.133 -20.328 -23.562 1 91 195 TYR B CA 1
ATOM 3968 C C . TYR B 1 195 ? 6.496 -19.828 -23.094 1 91 195 TYR B C 1
ATOM 3970 O O . TYR B 1 195 ? 7.398 -19.609 -23.906 1 91 195 TYR B O 1
ATOM 3978 N N . TYR B 1 196 ? 6.648 -19.75 -21.766 1 89.69 196 TYR B N 1
ATOM 3979 C CA . TYR B 1 196 ? 7.863 -19.125 -21.25 1 89.69 196 TYR B CA 1
ATOM 3980 C C . TYR B 1 196 ? 8.875 -20.188 -20.812 1 89.69 196 TYR B C 1
ATOM 3982 O O . TYR B 1 196 ? 9.93 -19.859 -20.281 1 89.69 196 TYR B O 1
ATOM 3990 N N . GLY B 1 197 ? 8.578 -21.391 -20.969 1 81.88 197 GLY B N 1
ATOM 3991 C CA . GLY B 1 197 ? 9.516 -22.484 -20.719 1 81.88 197 GLY B CA 1
ATOM 3992 C C . GLY B 1 197 ? 9.898 -22.609 -19.25 1 81.88 197 GLY B C 1
ATOM 3993 O O . GLY B 1 197 ? 11.07 -22.812 -18.938 1 81.88 197 GLY B O 1
ATOM 3994 N N . ILE B 1 198 ? 8.992 -22.312 -18.328 1 76.06 198 ILE B N 1
ATOM 3995 C CA . ILE B 1 198 ? 9.25 -22.359 -16.891 1 76.06 198 ILE B CA 1
ATOM 3996 C C . ILE B 1 198 ? 9.227 -23.812 -16.406 1 76.06 198 ILE B C 1
ATOM 3998 O O . ILE B 1 198 ? 9.594 -24.109 -15.266 1 76.06 198 ILE B O 1
ATOM 4002 N N . ASN B 1 199 ? 9.367 -24.734 -17.125 1 68.5 199 ASN B N 1
ATOM 4003 C CA . ASN B 1 199 ? 9.375 -26.141 -16.75 1 68.5 199 ASN B CA 1
ATOM 4004 C C . ASN B 1 199 ? 10.789 -26.641 -16.469 1 68.5 199 ASN B C 1
ATOM 4006 O O . ASN B 1 199 ? 11.32 -27.469 -17.219 1 68.5 199 ASN B O 1
ATOM 4010 N N . GLU B 1 200 ? 11.234 -26.094 -15.422 1 65.62 200 GLU B N 1
ATOM 4011 C CA . GLU B 1 200 ? 12.609 -26.469 -15.078 1 65.62 200 GLU B CA 1
ATOM 4012 C C . GLU B 1 200 ? 12.641 -27.766 -14.273 1 65.62 200 GLU B C 1
ATOM 4014 O O . GLU B 1 200 ? 11.672 -28.109 -13.586 1 65.62 200 GLU B O 1
ATOM 4019 N N . PRO B 1 201 ? 13.844 -28.422 -14.5 1 67.31 201 PRO B N 1
ATOM 4020 C CA . PRO B 1 201 ? 14.016 -29.641 -13.727 1 67.31 201 PRO B CA 1
ATOM 4021 C C . PRO B 1 201 ? 13.914 -29.422 -12.219 1 67.31 201 PRO B C 1
ATOM 4023 O O . PRO B 1 201 ? 13.328 -30.234 -11.5 1 67.31 201 PRO B O 1
ATOM 4026 N N . ASP B 1 202 ? 14.492 -28.328 -11.773 1 74 202 ASP B N 1
ATOM 4027 C CA . ASP B 1 202 ? 14.336 -27.938 -10.375 1 74 202 ASP B CA 1
ATOM 4028 C C . ASP B 1 202 ? 13.359 -26.766 -10.234 1 74 202 ASP B C 1
ATOM 4030 O O . ASP B 1 202 ? 13.734 -25.609 -10.453 1 74 202 ASP B O 1
ATOM 4034 N N . PRO B 1 203 ? 12.234 -27.047 -9.766 1 82.69 203 PRO B N 1
ATOM 4035 C CA . PRO B 1 203 ? 11.203 -26 -9.711 1 82.69 203 PRO B CA 1
ATOM 4036 C C . PRO B 1 203 ? 11.328 -25.109 -8.469 1 82.69 203 PRO B C 1
ATOM 4038 O O . PRO B 1 203 ? 10.656 -24.078 -8.367 1 82.69 203 PRO B O 1
ATOM 4041 N N . HIS B 1 204 ? 12.258 -25.453 -7.609 1 85.5 204 HIS B N 1
ATOM 4042 C CA . HIS B 1 204 ? 12.266 -24.859 -6.285 1 85.5 204 HIS B CA 1
ATOM 4043 C C . HIS B 1 204 ? 12.594 -23.359 -6.359 1 85.5 204 HIS B C 1
ATOM 4045 O O . HIS B 1 204 ? 11.875 -22.531 -5.797 1 85.5 204 HIS B O 1
ATOM 4051 N N . PRO B 1 205 ? 13.641 -22.953 -7.012 1 83.06 205 PRO B N 1
ATOM 4052 C CA . PRO B 1 205 ? 13.961 -21.531 -7.062 1 83.06 205 PRO B CA 1
ATOM 4053 C C . PRO B 1 205 ? 12.828 -20.688 -7.66 1 83.06 205 PRO B C 1
ATOM 4055 O O . PRO B 1 205 ? 12.555 -19.594 -7.184 1 83.06 205 PRO B O 1
ATOM 4058 N N . HIS B 1 206 ? 12.234 -21.219 -8.719 1 86.62 206 HIS B N 1
ATOM 4059 C CA . HIS B 1 206 ? 11.109 -20.5 -9.32 1 86.62 206 HIS B CA 1
ATOM 4060 C C . HIS B 1 206 ? 9.938 -20.391 -8.352 1 86.62 206 HIS B C 1
ATOM 4062 O O . HIS B 1 206 ? 9.32 -19.328 -8.242 1 86.62 206 HIS B O 1
ATOM 4068 N N . LYS B 1 207 ? 9.664 -21.453 -7.68 1 89.5 207 LYS B N 1
ATOM 4069 C CA . LYS B 1 207 ? 8.594 -21.453 -6.688 1 89.5 207 LYS B CA 1
ATOM 4070 C C . LYS B 1 207 ? 8.859 -20.406 -5.602 1 89.5 207 LYS B C 1
ATOM 4072 O O . LYS B 1 207 ? 7.961 -19.656 -5.23 1 89.5 207 LYS B O 1
ATOM 4077 N N . MET B 1 208 ? 10.062 -20.359 -5.078 1 88.75 208 MET B N 1
ATOM 4078 C CA . MET B 1 208 ? 10.438 -19.391 -4.047 1 88.75 208 MET B CA 1
ATOM 4079 C C . MET B 1 208 ? 10.297 -17.969 -4.559 1 88.75 208 MET B C 1
ATOM 4081 O O . MET B 1 208 ? 9.828 -17.078 -3.832 1 88.75 208 MET B O 1
ATOM 4085 N N . HIS B 1 209 ? 10.664 -17.766 -5.801 1 88.69 209 HIS B N 1
ATOM 4086 C CA . HIS B 1 209 ? 10.57 -16.438 -6.398 1 88.69 209 HIS B CA 1
ATOM 4087 C C . HIS B 1 209 ? 9.117 -15.984 -6.512 1 88.69 209 HIS B C 1
ATOM 4089 O O . HIS B 1 209 ? 8.781 -14.852 -6.145 1 88.69 209 HIS B O 1
ATOM 4095 N N . ILE B 1 210 ? 8.328 -16.844 -7 1 93.5 210 ILE B N 1
ATOM 4096 C CA . ILE B 1 210 ? 6.926 -16.5 -7.211 1 93.5 210 ILE B CA 1
ATOM 4097 C C . ILE B 1 210 ? 6.238 -16.281 -5.863 1 93.5 210 ILE B C 1
ATOM 4099 O O . ILE B 1 210 ? 5.438 -15.359 -5.711 1 93.5 210 ILE B O 1
ATOM 4103 N N . GLU B 1 211 ? 6.531 -17.125 -4.891 1 93.12 211 GLU B N 1
ATOM 4104 C CA . GLU B 1 211 ? 5.984 -16.922 -3.5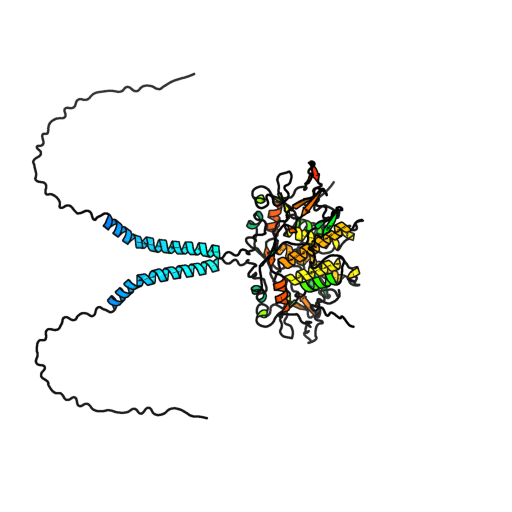53 1 93.12 211 GLU B CA 1
ATOM 4105 C C . GLU B 1 211 ? 6.441 -15.602 -2.953 1 93.12 211 GLU B C 1
ATOM 4107 O O . GLU B 1 211 ? 5.652 -14.891 -2.326 1 93.12 211 GLU B O 1
ATOM 4112 N N . HIS B 1 212 ? 7.684 -15.305 -3.096 1 92.62 212 HIS B N 1
ATOM 4113 C CA . HIS B 1 212 ? 8.188 -14 -2.689 1 92.62 212 HIS B CA 1
ATOM 4114 C C . HIS B 1 212 ? 7.398 -12.875 -3.352 1 92.62 212 HIS B C 1
ATOM 4116 O O . HIS B 1 212 ? 7.016 -11.906 -2.689 1 92.62 212 HIS B O 1
ATOM 4122 N N . CYS B 1 213 ? 7.207 -13 -4.707 1 95.25 213 CYS B N 1
ATOM 4123 C CA . CYS B 1 213 ? 6.527 -11.969 -5.477 1 95.25 213 CYS B CA 1
ATOM 4124 C C . CYS B 1 213 ? 5.105 -11.75 -4.965 1 95.25 213 CYS B C 1
ATOM 4126 O O . CYS B 1 213 ? 4.688 -10.617 -4.742 1 95.25 213 CYS B O 1
ATOM 4128 N N . ILE B 1 214 ? 4.363 -12.828 -4.727 1 97.12 214 ILE B N 1
ATOM 4129 C CA . ILE B 1 214 ? 2.986 -12.727 -4.258 1 97.12 214 ILE B CA 1
ATOM 4130 C C . ILE B 1 214 ? 2.957 -12.07 -2.877 1 97.12 214 ILE B C 1
ATOM 4132 O O . ILE B 1 214 ? 2.143 -11.18 -2.623 1 97.12 214 ILE B O 1
ATOM 4136 N N . ASP B 1 215 ? 3.812 -12.461 -2.076 1 95.5 215 ASP B N 1
ATOM 4137 C CA . ASP B 1 215 ? 3.844 -11.938 -0.71 1 95.5 215 ASP B CA 1
ATOM 4138 C C . ASP B 1 215 ? 4.27 -10.477 -0.688 1 95.5 215 ASP B C 1
ATOM 4140 O O . ASP B 1 215 ? 3.715 -9.672 0.066 1 95.5 215 ASP B O 1
ATOM 4144 N N . ALA B 1 216 ? 5.297 -10.164 -1.41 1 94.62 216 ALA B N 1
ATOM 4145 C CA . ALA B 1 216 ? 5.77 -8.789 -1.486 1 94.62 216 ALA B CA 1
ATOM 4146 C C . ALA B 1 216 ? 4.672 -7.863 -2.01 1 94.62 216 ALA B C 1
ATOM 4148 O O . ALA B 1 216 ? 4.48 -6.762 -1.487 1 94.62 216 ALA B O 1
ATOM 4149 N N . LEU B 1 217 ? 4 -8.273 -3.088 1 97.69 217 LEU B N 1
ATOM 4150 C CA . LEU B 1 217 ? 2.906 -7.488 -3.643 1 97.69 217 LEU B CA 1
ATOM 4151 C C . LEU B 1 217 ? 1.781 -7.328 -2.627 1 97.69 217 LEU B C 1
ATOM 4153 O O . LEU B 1 217 ? 1.199 -6.25 -2.502 1 97.69 217 LEU B O 1
ATOM 4157 N N . ARG B 1 218 ? 1.433 -8.406 -1.917 1 97.81 218 ARG B N 1
ATOM 4158 C CA . ARG B 1 218 ? 0.417 -8.352 -0.871 1 97.81 218 ARG B CA 1
ATOM 4159 C C . ARG B 1 218 ? 0.766 -7.301 0.176 1 97.81 218 ARG B C 1
ATOM 4161 O O . ARG B 1 218 ? -0.069 -6.465 0.527 1 97.81 218 ARG B O 1
ATOM 4168 N N . GLU B 1 219 ? 1.979 -7.301 0.663 1 95.94 219 GLU B N 1
ATOM 4169 C CA . GLU B 1 219 ? 2.422 -6.344 1.669 1 95.94 219 GLU B CA 1
ATOM 4170 C C . GLU B 1 219 ? 2.365 -4.914 1.131 1 95.94 219 GLU B C 1
ATOM 4172 O O . GLU B 1 219 ? 1.966 -3.992 1.845 1 95.94 219 GLU B O 1
ATOM 4177 N N . ALA B 1 220 ? 2.785 -4.789 -0.088 1 97 220 ALA B N 1
ATOM 4178 C CA . ALA B 1 220 ? 2.783 -3.461 -0.698 1 97 220 ALA B CA 1
ATOM 4179 C C . ALA B 1 220 ? 1.363 -2.912 -0.811 1 97 220 ALA B C 1
ATOM 4181 O O . ALA B 1 220 ? 1.123 -1.734 -0.539 1 97 220 ALA B O 1
ATOM 4182 N N . ILE B 1 221 ? 0.39 -3.738 -1.293 1 98.19 221 ILE B N 1
ATOM 4183 C CA . ILE B 1 221 ? -1.005 -3.34 -1.445 1 98.19 221 ILE B CA 1
ATOM 4184 C C . ILE B 1 221 ? -1.583 -2.955 -0.085 1 98.19 221 ILE B C 1
ATOM 4186 O O . ILE B 1 221 ? -2.25 -1.927 0.045 1 98.19 221 ILE B O 1
ATOM 4190 N N . MET B 1 222 ? -1.323 -3.721 0.931 1 97.38 222 MET B N 1
ATOM 4191 C CA . MET B 1 222 ? -1.805 -3.445 2.281 1 97.38 222 MET B CA 1
ATOM 4192 C C . MET B 1 222 ? -1.162 -2.182 2.842 1 97.38 222 MET B C 1
ATOM 4194 O O . MET B 1 222 ? -1.812 -1.41 3.549 1 97.38 222 MET B O 1
ATOM 4198 N N . CYS B 1 223 ? 0.136 -1.98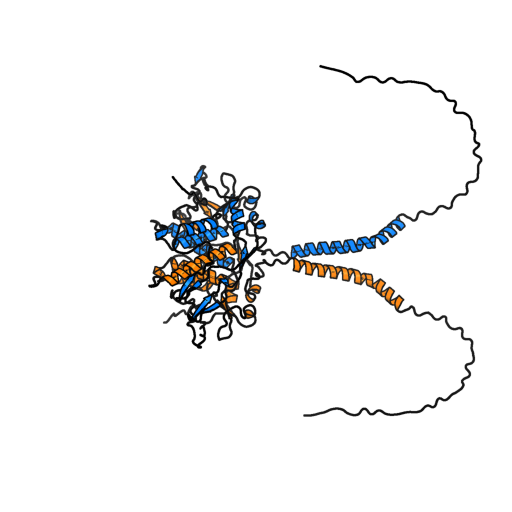4 2.564 1 97.44 223 CYS B N 1
ATOM 4199 C CA . CYS B 1 223 ? 0.867 -0.811 3.027 1 97.44 223 CYS B CA 1
ATOM 4200 C C . CYS B 1 223 ? 0.277 0.467 2.441 1 97.44 223 CYS B C 1
ATOM 4202 O O . CYS B 1 223 ? 0.095 1.455 3.154 1 97.44 223 CYS B O 1
ATOM 4204 N N . ARG B 1 224 ? 0.036 0.498 1.176 1 96.81 224 ARG B N 1
ATOM 4205 C CA . ARG B 1 224 ? -0.523 1.673 0.517 1 96.81 224 ARG B CA 1
ATOM 4206 C C . ARG B 1 224 ? -1.978 1.888 0.922 1 96.81 224 ARG B C 1
ATOM 4208 O O . ARG B 1 224 ? -2.377 3.008 1.249 1 96.81 224 ARG B O 1
ATOM 4215 N N . ALA B 1 225 ? -2.748 0.841 0.879 1 97.62 225 ALA B N 1
ATOM 4216 C CA . ALA B 1 225 ? -4.164 0.832 1.233 1 97.62 225 ALA B CA 1
ATOM 4217 C C . ALA B 1 225 ? -4.922 1.926 0.488 1 97.62 225 ALA B C 1
ATOM 4219 O O . ALA B 1 225 ? -5.512 2.814 1.107 1 97.62 225 ALA B O 1
ATOM 4220 N N . GLU B 1 226 ? -4.977 1.824 -0.822 1 96.75 226 GLU B N 1
ATOM 4221 C CA . GLU B 1 226 ? -5.676 2.811 -1.64 1 96.75 226 GLU B CA 1
ATOM 4222 C C . GLU B 1 226 ? -7.172 2.818 -1.339 1 96.75 226 GLU B C 1
ATOM 4224 O O . GLU B 1 226 ? -7.82 1.771 -1.355 1 96.75 226 GLU B O 1
ATOM 4229 N N . LEU B 1 227 ? -7.723 4.082 -1.175 1 97.44 227 LEU B N 1
ATOM 4230 C CA . LEU B 1 227 ? -9.07 4.148 -0.632 1 97.44 227 LEU B CA 1
ATOM 4231 C C . LEU B 1 227 ? -10.031 4.77 -1.641 1 97.44 227 LEU B C 1
ATOM 4233 O O . LEU B 1 227 ? -11.125 5.211 -1.274 1 97.44 227 LEU B O 1
ATOM 4237 N N . THR B 1 228 ? -9.641 4.844 -2.896 1 96.19 228 THR B N 1
ATOM 4238 C CA . THR B 1 228 ? -10.594 5.254 -3.924 1 96.19 228 THR B CA 1
ATOM 4239 C C . THR B 1 228 ? -11.75 4.266 -4.012 1 96.19 228 THR B C 1
ATOM 4241 O O . THR B 1 228 ? -11.547 3.053 -3.949 1 96.19 228 THR B O 1
ATOM 4244 N N . PHE B 1 229 ? -12.984 4.773 -4.055 1 93.31 229 PHE B N 1
ATOM 4245 C CA . PHE B 1 229 ? -14.078 3.812 -4.156 1 93.31 229 PHE B CA 1
ATOM 4246 C C . PHE B 1 229 ? -14.336 3.441 -5.609 1 93.31 229 PHE B C 1
ATOM 4248 O O . PHE B 1 229 ? -14.008 4.203 -6.52 1 93.31 229 PHE B O 1
ATOM 4255 N N . ILE B 1 230 ? -14.828 2.311 -5.809 1 92.12 230 ILE B N 1
ATOM 4256 C CA . ILE B 1 230 ? -15.188 1.753 -7.109 1 92.12 230 ILE B CA 1
ATOM 4257 C C . ILE B 1 230 ? -16.703 1.703 -7.246 1 92.12 230 ILE B C 1
ATOM 4259 O O . ILE B 1 230 ? -17.375 0.949 -6.531 1 92.12 230 ILE B O 1
ATOM 4263 N N . PRO B 1 231 ? -17.234 2.51 -8.195 1 91.69 231 PRO B N 1
ATOM 4264 C CA . PRO B 1 231 ? -18.688 2.416 -8.406 1 91.69 231 PRO B CA 1
ATOM 4265 C C . PRO B 1 231 ? -19.109 1.063 -8.969 1 91.69 231 PRO B C 1
ATOM 4267 O O . PRO B 1 231 ? -18.375 0.464 -9.766 1 91.69 231 PRO B O 1
ATOM 4270 N N . MET B 1 232 ? -20.297 0.745 -8.539 1 85.75 232 MET B N 1
ATOM 4271 C CA . MET B 1 232 ? -20.906 -0.465 -9.07 1 85.75 232 MET B CA 1
ATOM 4272 C C . MET B 1 232 ? -22.062 -0.119 -10.008 1 85.75 232 MET B C 1
ATOM 4274 O O . MET B 1 232 ? -22.875 0.76 -9.703 1 85.75 232 MET B O 1
ATOM 4278 N N . GLU B 1 233 ? -21.969 -0.774 -11.141 1 82.88 233 GLU B N 1
ATOM 4279 C CA . GLU B 1 233 ? -23.062 -0.594 -12.102 1 82.88 233 GLU B CA 1
ATOM 4280 C C . GLU B 1 233 ? -23.781 -1.907 -12.367 1 82.88 233 GLU B C 1
ATOM 4282 O O . GLU B 1 233 ? -23.188 -2.982 -12.312 1 82.88 233 GLU B O 1
ATOM 4287 N N . PHE B 1 234 ? -25 -1.681 -12.586 1 75.06 234 PHE B N 1
ATOM 4288 C CA . PHE B 1 234 ? -25.828 -2.84 -12.891 1 75.06 234 PHE B CA 1
ATOM 4289 C C . PHE B 1 234 ? -26.125 -2.926 -14.383 1 75.06 234 PHE B C 1
ATOM 4291 O O . PHE B 1 234 ? -26.469 -1.925 -15.016 1 75.06 234 PHE B O 1
ATOM 4298 N N . ASN B 1 235 ? -25.766 -4.094 -14.859 1 71.06 235 ASN B N 1
ATOM 4299 C CA . ASN B 1 235 ? -26.156 -4.375 -16.234 1 71.06 235 ASN B CA 1
ATOM 4300 C C . ASN B 1 235 ? -27.469 -5.152 -16.297 1 71.06 235 ASN B C 1
ATOM 4302 O O . ASN B 1 235 ? -27.5 -6.352 -16 1 71.06 235 ASN B O 1
ATOM 4306 N N . ALA B 1 236 ? -28.391 -4.594 -16.75 1 68.75 236 ALA B N 1
ATOM 4307 C CA . ALA B 1 236 ? -29.734 -5.188 -16.766 1 68.75 236 ALA B CA 1
ATOM 4308 C C . ALA B 1 236 ? -29.797 -6.328 -17.781 1 68.75 236 ALA B C 1
ATOM 4310 O O . ALA B 1 236 ? -30.484 -7.328 -17.547 1 68.75 236 ALA B O 1
ATOM 4311 N N . LYS B 1 237 ? -29.172 -6.102 -18.812 1 71.56 237 LYS B N 1
ATOM 4312 C CA . LYS B 1 237 ? -29.219 -7.105 -19.875 1 71.56 237 LYS B CA 1
ATOM 4313 C C . LYS B 1 237 ? -28.641 -8.438 -19.391 1 71.56 237 LYS B C 1
ATOM 4315 O O . LYS B 1 237 ? -29.188 -9.5 -19.703 1 71.56 237 LYS B O 1
ATOM 4320 N N . TYR B 1 238 ? -27.641 -8.359 -18.688 1 70.38 238 TYR B N 1
ATOM 4321 C CA . TYR B 1 238 ? -26.984 -9.586 -18.266 1 70.38 238 TYR B CA 1
ATOM 4322 C C . TYR B 1 238 ? -27.25 -9.875 -16.781 1 70.38 238 TYR B C 1
ATOM 4324 O O . TYR B 1 238 ? -26.75 -10.852 -16.234 1 70.38 238 TYR B O 1
ATOM 4332 N N . ARG B 1 239 ? -27.984 -9.023 -16.156 1 68.5 239 ARG B N 1
ATOM 4333 C CA . ARG B 1 239 ? -28.5 -9.195 -14.805 1 68.5 239 ARG B CA 1
ATOM 4334 C C . ARG B 1 239 ? -27.375 -9.336 -13.797 1 68.5 239 ARG B C 1
ATOM 4336 O O . ARG B 1 239 ? -27.406 -10.211 -12.93 1 68.5 239 ARG B O 1
ATOM 4343 N N . THR B 1 240 ? -26.391 -8.578 -14.055 1 68.5 240 THR B N 1
ATOM 4344 C CA . THR B 1 240 ? -25.219 -8.68 -13.18 1 68.5 240 THR B CA 1
ATOM 4345 C C . THR B 1 240 ? -24.625 -7.305 -12.922 1 68.5 240 THR B C 1
ATOM 4347 O O . THR B 1 240 ? -24.844 -6.367 -13.688 1 68.5 240 THR B O 1
ATOM 4350 N N . GLY B 1 241 ? -24.094 -7.227 -11.812 1 70.12 241 GLY B N 1
ATOM 4351 C CA . GLY B 1 241 ? -23.344 -6.027 -11.484 1 70.12 241 GLY B CA 1
ATOM 4352 C C . GLY B 1 241 ? -21.891 -6.09 -11.945 1 70.12 241 GLY B C 1
ATOM 4353 O O . GLY B 1 241 ? -21.344 -7.176 -12.148 1 70.12 241 GLY B O 1
ATOM 4354 N N . ARG B 1 242 ? -21.438 -4.898 -12.352 1 76 242 ARG B N 1
ATOM 4355 C CA . ARG B 1 242 ? -20.016 -4.816 -12.68 1 76 242 ARG B CA 1
ATOM 4356 C C . ARG B 1 242 ? -19.375 -3.6 -12.023 1 76 242 ARG B C 1
ATOM 4358 O O . ARG B 1 242 ? -19.984 -2.541 -11.914 1 76 242 ARG B O 1
ATOM 4365 N N . PRO B 1 243 ? -18.094 -3.814 -11.562 1 82.5 243 PRO B N 1
ATOM 4366 C CA . PRO B 1 243 ? -17.344 -2.631 -11.133 1 82.5 243 PRO B CA 1
ATOM 4367 C C . PRO B 1 243 ? -16.984 -1.712 -12.289 1 82.5 243 PRO B C 1
ATOM 4369 O O . PRO B 1 243 ? -16.594 -2.188 -13.359 1 82.5 243 PRO B O 1
ATOM 4372 N N . ALA B 1 244 ? -17.266 -0.455 -12.031 1 81.25 244 ALA B N 1
ATOM 4373 C CA . ALA B 1 244 ? -16.922 0.544 -13.039 1 81.25 244 ALA B CA 1
ATOM 4374 C C . ALA B 1 244 ? -15.57 1.189 -12.727 1 81.25 244 ALA B C 1
ATOM 4376 O O . ALA B 1 244 ? -15.516 2.336 -12.273 1 81.25 244 ALA B O 1
ATOM 4377 N N . PHE B 1 245 ? -14.531 0.538 -13.125 1 73.38 245 PHE B N 1
ATOM 4378 C CA . PHE B 1 245 ? -13.18 0.977 -12.797 1 73.38 245 PHE B CA 1
ATOM 4379 C C . PHE B 1 245 ? -12.836 2.271 -13.523 1 73.38 245 PHE B C 1
ATOM 4381 O O . PHE B 1 245 ? -12.109 3.111 -12.992 1 73.38 245 PHE B O 1
ATOM 4388 N N . VAL B 1 246 ? -13.375 2.475 -14.695 1 73 246 VAL B N 1
ATOM 4389 C CA . VAL B 1 246 ? -13.047 3.627 -15.531 1 73 246 VAL B CA 1
ATOM 4390 C C . VAL B 1 246 ? -13.797 4.855 -15.023 1 73 246 VAL B C 1
ATOM 4392 O O . VAL B 1 246 ? -13.508 5.984 -15.43 1 73 246 VAL B O 1
ATOM 4395 N N . ALA B 1 247 ? -14.539 4.648 -14.055 1 71.62 247 ALA B N 1
ATOM 4396 C CA . ALA B 1 247 ? -15.453 5.719 -13.664 1 71.62 247 ALA B CA 1
ATOM 4397 C C . ALA B 1 247 ? -14.828 6.617 -12.602 1 71.62 247 ALA B C 1
ATOM 4399 O O . ALA B 1 247 ? -15.344 7.703 -12.32 1 71.62 247 ALA B O 1
ATOM 4400 N N . ARG B 1 248 ? -13.711 6.242 -12.188 1 85.75 248 ARG B N 1
ATOM 4401 C CA . ARG B 1 248 ? -13.148 7.043 -11.102 1 85.75 248 ARG B CA 1
ATOM 4402 C C . ARG B 1 248 ? -11.68 7.371 -11.367 1 85.75 248 ARG B C 1
ATOM 4404 O O . ARG B 1 248 ? -10.922 6.516 -11.828 1 85.75 248 ARG B O 1
ATOM 4411 N N . GLU B 1 249 ? -11.484 8.633 -10.977 1 93.62 249 GLU B N 1
ATOM 4412 C CA . GLU B 1 249 ? -10.102 9.078 -11.078 1 93.62 249 GLU B CA 1
ATOM 4413 C C . GLU B 1 249 ? -9.289 8.641 -9.867 1 93.62 249 GLU B C 1
ATOM 4415 O O . GLU B 1 249 ? -9.82 8.516 -8.758 1 93.62 249 GLU B O 1
ATOM 4420 N N . HIS B 1 250 ? -8.078 8.367 -10.086 1 96.06 250 HIS B N 1
ATOM 4421 C CA . HIS B 1 250 ? -7.059 8.086 -9.078 1 96.06 250 HIS B CA 1
ATOM 4422 C C . HIS B 1 250 ? -5.992 9.172 -9.055 1 96.06 250 HIS B C 1
ATOM 4424 O O . HIS B 1 250 ? -5.688 9.773 -10.094 1 96.06 250 HIS B O 1
ATOM 4430 N N . THR B 1 251 ? -5.535 9.516 -7.895 1 97.69 251 THR B N 1
ATOM 4431 C CA . THR B 1 251 ? -4.395 10.414 -7.742 1 97.69 251 THR B CA 1
ATOM 4432 C C . THR B 1 251 ? -3.084 9.633 -7.809 1 97.69 251 THR B C 1
ATOM 4434 O O . THR B 1 251 ? -2.842 8.75 -6.984 1 97.69 251 THR B O 1
ATOM 4437 N N . CYS B 1 252 ? -2.309 10.023 -8.797 1 97.88 252 CYS B N 1
ATOM 4438 C CA . CYS B 1 252 ? -1.146 9.203 -9.125 1 97.88 252 CYS B CA 1
ATOM 4439 C C . CYS B 1 252 ? 0.115 10.055 -9.211 1 97.88 252 CYS B C 1
ATOM 4441 O O . CYS B 1 252 ? 0.04 11.258 -9.461 1 97.88 252 CYS B O 1
ATOM 4443 N N . ARG B 1 253 ? 1.217 9.398 -8.969 1 98.38 253 ARG B N 1
ATOM 4444 C CA . ARG B 1 253 ? 2.5 9.914 -9.438 1 98.38 253 ARG B CA 1
ATOM 4445 C C . ARG B 1 253 ? 2.707 9.609 -10.914 1 98.38 253 ARG B C 1
ATOM 4447 O O . ARG B 1 253 ? 2.295 8.547 -11.398 1 98.38 253 ARG B O 1
ATOM 4454 N N . ASN B 1 254 ? 3.34 10.562 -11.57 1 98.31 254 ASN B N 1
ATOM 4455 C CA . ASN B 1 254 ? 3.668 10.328 -12.977 1 98.31 254 ASN B CA 1
ATOM 4456 C C . ASN B 1 254 ? 4.789 9.305 -13.125 1 98.31 254 ASN B C 1
ATOM 4458 O O . ASN B 1 254 ? 5.969 9.648 -13.023 1 98.31 254 ASN B O 1
ATOM 4462 N N . PHE B 1 255 ? 4.457 8.086 -13.43 1 97.81 255 PHE B N 1
ATOM 4463 C CA . PHE B 1 255 ? 5.398 6.973 -13.484 1 97.81 255 PHE B CA 1
ATOM 4464 C C . PHE B 1 255 ? 6.445 7.199 -14.57 1 97.81 255 PHE B C 1
ATOM 4466 O O . PHE B 1 255 ? 7.609 6.832 -14.398 1 97.81 255 PHE B O 1
ATOM 4473 N N . GLU B 1 256 ? 6.047 7.734 -15.688 1 96.56 256 GLU B N 1
ATOM 4474 C CA . GLU B 1 256 ? 6.977 7.953 -16.781 1 96.56 256 GLU B CA 1
ATOM 4475 C C . GLU B 1 256 ? 8.109 8.891 -16.375 1 96.56 256 GLU B C 1
ATOM 4477 O O . GLU B 1 256 ? 9.242 8.742 -16.844 1 96.56 256 GLU B O 1
ATOM 4482 N N . LYS B 1 257 ? 7.828 9.836 -15.547 1 97.5 257 LYS B N 1
ATOM 4483 C CA . LYS B 1 257 ? 8.867 10.727 -15.039 1 97.5 257 LYS B CA 1
ATOM 4484 C C . LYS B 1 257 ? 9.836 9.984 -14.125 1 97.5 257 LYS B C 1
ATOM 4486 O O . LYS B 1 257 ? 11.031 10.266 -14.117 1 97.5 257 LYS B O 1
ATOM 4491 N N . ILE B 1 258 ? 9.32 9.109 -13.336 1 97.12 258 ILE B N 1
ATOM 4492 C CA . ILE B 1 258 ? 10.141 8.273 -12.461 1 97.12 258 ILE B CA 1
ATOM 4493 C C . ILE B 1 258 ? 11.016 7.352 -13.305 1 97.12 258 ILE B C 1
ATOM 4495 O O . ILE B 1 258 ? 12.203 7.184 -13.023 1 97.12 258 ILE B O 1
ATOM 4499 N N . LEU B 1 259 ? 10.414 6.781 -14.32 1 96.81 259 LEU B N 1
ATOM 4500 C CA . LEU B 1 259 ? 11.141 5.926 -15.258 1 96.81 259 LEU B CA 1
ATOM 4501 C C . LEU B 1 259 ? 12.266 6.695 -15.938 1 96.81 259 LEU B C 1
ATOM 4503 O O . LEU B 1 259 ? 13.383 6.191 -16.062 1 96.81 259 LEU B O 1
ATOM 4507 N N . ASP B 1 260 ? 11.984 7.926 -16.375 1 96.12 260 ASP B N 1
ATOM 4508 C CA . ASP B 1 260 ? 12.984 8.781 -16.984 1 96.12 260 ASP B CA 1
ATOM 4509 C C . ASP B 1 260 ? 14.156 9.039 -16.047 1 96.12 260 ASP B C 1
ATOM 4511 O O . ASP B 1 260 ? 15.312 9.016 -16.469 1 96.12 260 ASP B O 1
ATOM 4515 N N . TRP B 1 261 ? 13.836 9.32 -14.844 1 96.88 261 TRP B N 1
ATOM 4516 C CA . TRP B 1 261 ? 14.898 9.531 -13.859 1 96.88 261 TRP B CA 1
ATOM 4517 C C . TRP B 1 261 ? 15.758 8.281 -13.719 1 96.88 261 TRP B C 1
ATOM 4519 O O . TRP B 1 261 ? 16.984 8.367 -13.688 1 96.88 261 TRP B O 1
ATOM 4529 N N . ALA B 1 262 ? 15.125 7.086 -13.578 1 94.44 262 ALA B N 1
ATOM 4530 C CA . ALA B 1 262 ? 15.8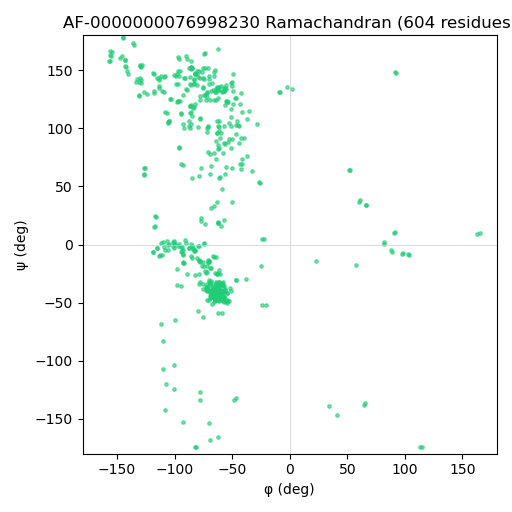59 5.836 -13.414 1 94.44 262 ALA B CA 1
ATOM 4531 C C . ALA B 1 262 ? 16.781 5.578 -14.602 1 94.44 262 ALA B C 1
ATOM 4533 O O . ALA B 1 262 ? 17.875 5.043 -14.445 1 94.44 262 ALA B O 1
ATOM 4534 N N . HIS B 1 263 ? 16.359 5.984 -15.734 1 93.19 263 HIS B N 1
ATOM 4535 C CA . HIS B 1 263 ? 17.125 5.75 -16.969 1 93.19 263 HIS B CA 1
ATOM 4536 C C . HIS B 1 263 ? 18.391 6.582 -17 1 93.19 263 HIS B C 1
ATOM 4538 O O . HIS B 1 263 ? 19.297 6.316 -17.797 1 93.19 263 HIS B O 1
ATOM 4544 N N . GLN B 1 264 ? 18.5 7.516 -16.188 1 93.12 264 GLN B N 1
ATOM 4545 C CA . GLN B 1 264 ? 19.734 8.297 -16.078 1 93.12 264 GLN B CA 1
ATOM 4546 C C . GLN B 1 264 ? 20.812 7.523 -15.352 1 93.12 264 GLN B C 1
ATOM 4548 O O . GLN B 1 264 ? 22 7.891 -15.406 1 93.12 264 GLN B O 1
ATOM 4553 N N . TYR B 1 265 ? 20.406 6.453 -14.672 1 91.75 265 TYR B N 1
ATOM 4554 C CA . TYR B 1 265 ? 21.344 5.648 -13.898 1 91.75 265 TYR B CA 1
ATOM 4555 C C . TYR B 1 265 ? 21.25 4.18 -14.281 1 91.75 265 TYR B C 1
ATOM 4557 O O . TYR B 1 265 ? 21.031 3.316 -13.422 1 91.75 265 TYR B O 1
ATOM 4565 N N . PRO B 1 266 ? 21.5 3.9 -15.516 1 86.12 266 PRO B N 1
ATOM 4566 C CA . PRO B 1 266 ? 21.406 2.5 -15.938 1 86.12 266 PRO B CA 1
ATOM 4567 C C . PRO B 1 266 ? 22.391 1.593 -15.203 1 86.12 266 PRO B C 1
ATOM 4569 O O . PRO B 1 266 ? 23.516 1.998 -14.922 1 86.12 266 PRO B O 1
ATOM 4572 N N . SER B 1 267 ? 21.766 0.487 -14.836 1 81.81 267 SER B N 1
ATOM 4573 C CA . SER B 1 267 ? 22.625 -0.486 -14.18 1 81.81 267 SER B CA 1
ATOM 4574 C C . SER B 1 267 ? 23.484 -1.245 -15.195 1 81.81 267 SER B C 1
ATOM 4576 O O . SER B 1 267 ? 22.984 -1.633 -16.25 1 81.81 267 SER B O 1
ATOM 4578 N N . ASN B 1 268 ? 24.672 -1.194 -14.992 1 68.44 268 ASN B N 1
ATOM 4579 C CA . ASN B 1 268 ? 25.578 -1.962 -15.844 1 68.44 268 ASN B CA 1
ATOM 4580 C C . ASN B 1 268 ? 25.688 -3.412 -15.375 1 68.44 268 ASN B C 1
ATOM 4582 O O . ASN B 1 268 ? 25.219 -3.756 -14.289 1 68.44 268 ASN B O 1
ATOM 4586 N N . GLU B 1 269 ? 25.781 -4.383 -16.25 1 58.75 269 GLU B N 1
ATOM 4587 C CA . GLU B 1 269 ? 25.922 -5.816 -16 1 58.75 269 GLU B CA 1
ATOM 4588 C C . GLU B 1 269 ? 26.734 -6.078 -14.734 1 58.75 269 GLU B C 1
ATOM 4590 O O . GLU B 1 269 ? 27.938 -5.816 -14.688 1 58.75 269 GLU B O 1
ATOM 4595 N N . THR B 1 270 ? 26.266 -5.688 -13.664 1 54.34 270 THR B N 1
ATOM 4596 C CA . THR B 1 270 ? 27.016 -5.477 -12.438 1 54.34 270 THR B CA 1
ATOM 4597 C C . THR B 1 270 ? 27.453 -6.809 -11.836 1 54.34 270 THR B C 1
ATOM 4599 O O . THR B 1 270 ? 26.625 -7.652 -11.5 1 54.34 270 THR B O 1
ATOM 4602 N N . LEU B 1 271 ? 28.781 -7.102 -12.07 1 58 271 LEU B N 1
ATOM 4603 C CA . LEU B 1 271 ? 29.641 -8.188 -11.617 1 58 271 LEU B CA 1
ATOM 4604 C C . LEU B 1 271 ? 29.984 -8.031 -10.141 1 58 271 LEU B C 1
ATOM 4606 O O . LEU B 1 271 ? 30.125 -6.91 -9.648 1 58 271 LEU B O 1
ATOM 4610 N N . PHE B 1 272 ? 29.297 -8.672 -9.281 1 61.47 272 PHE B N 1
ATOM 4611 C CA . PHE B 1 272 ? 29.812 -8.766 -7.922 1 61.47 272 PHE B CA 1
ATOM 4612 C C . PHE B 1 272 ? 31.281 -9.211 -7.934 1 61.47 272 PHE B C 1
ATOM 4614 O O . PHE B 1 272 ? 31.688 -9.992 -8.797 1 61.47 272 PHE B O 1
ATOM 4621 N N . VAL B 1 273 ? 32.156 -8.305 -7.34 1 61.31 273 VAL B N 1
ATOM 4622 C CA . VAL B 1 273 ? 33.531 -8.766 -7.129 1 61.31 273 VAL B CA 1
ATOM 4623 C C . VAL B 1 273 ? 33.625 -9.562 -5.832 1 61.31 273 VAL B C 1
ATOM 4625 O O . VAL B 1 273 ? 33.219 -9.078 -4.77 1 61.31 273 VAL B O 1
ATOM 4628 N N . LEU B 1 274 ? 33.969 -10.766 -5.996 1 60.12 274 LEU B N 1
ATOM 4629 C CA . LEU B 1 274 ? 34.125 -11.648 -4.852 1 60.12 274 LEU B CA 1
ATOM 4630 C C . LEU B 1 274 ? 35.375 -11.266 -4.043 1 60.12 274 LEU B C 1
ATOM 4632 O O . LEU B 1 274 ? 36.25 -10.562 -4.539 1 60.12 274 LEU B O 1
ATOM 4636 N N . PRO B 1 275 ? 35.188 -11.633 -2.693 1 61.09 275 PRO B N 1
ATOM 4637 C CA . PRO B 1 275 ? 36.344 -11.336 -1.86 1 61.09 275 PRO B CA 1
ATOM 4638 C C . PRO B 1 275 ? 37.656 -11.797 -2.496 1 61.09 275 PRO B C 1
ATOM 4640 O O . PRO B 1 275 ? 38.719 -11.211 -2.242 1 61.09 275 PRO B O 1
ATOM 4643 N N . ASP B 1 276 ? 37.562 -12.781 -3.213 1 62.22 276 ASP B N 1
ATOM 4644 C CA . ASP B 1 276 ? 38.781 -13.273 -3.838 1 62.22 276 ASP B CA 1
ATOM 4645 C C . ASP B 1 276 ? 39.125 -12.492 -5.105 1 62.22 276 ASP B C 1
ATOM 4647 O O . ASP B 1 276 ? 40.062 -12.812 -5.82 1 62.22 276 ASP B O 1
ATOM 4651 N N . GLY B 1 277 ? 38.25 -11.68 -5.363 1 62.31 277 GLY B N 1
ATOM 4652 C CA . GLY B 1 277 ? 38.531 -10.797 -6.492 1 62.31 277 GLY B CA 1
ATOM 4653 C C . GLY B 1 277 ? 37.781 -11.211 -7.75 1 62.31 277 GLY B C 1
ATOM 4654 O O . GLY B 1 277 ? 37.781 -10.484 -8.75 1 62.31 277 GLY B O 1
ATOM 4655 N N . THR B 1 278 ? 37.188 -12.32 -7.645 1 64.62 278 THR B N 1
ATOM 4656 C CA . THR B 1 278 ? 36.5 -12.797 -8.844 1 64.62 278 THR B CA 1
ATOM 4657 C C . THR B 1 278 ? 35.125 -12.156 -8.984 1 64.62 278 THR B C 1
ATOM 4659 O O . THR B 1 278 ? 34.531 -11.742 -7.992 1 64.62 278 THR B O 1
ATOM 4662 N N . MET B 1 279 ? 34.844 -12 -10.305 1 62.31 279 MET B N 1
ATOM 4663 C CA . MET B 1 279 ? 33.594 -11.32 -10.594 1 62.31 279 MET B CA 1
ATOM 4664 C C . MET B 1 279 ? 32.438 -12.289 -10.508 1 62.31 279 MET B C 1
ATOM 4666 O O . MET B 1 279 ? 32.531 -13.438 -10.953 1 62.31 279 MET B O 1
ATOM 4670 N N . GLY B 1 280 ? 31.516 -11.898 -9.578 1 59.94 280 GLY B N 1
ATOM 4671 C CA . GLY B 1 280 ? 30.266 -12.656 -9.602 1 59.94 280 GLY B CA 1
ATOM 4672 C C . GLY B 1 280 ? 29.422 -12.367 -10.82 1 59.94 280 GLY B C 1
ATOM 4673 O O . GLY B 1 280 ? 29.641 -11.375 -11.516 1 59.94 280 GLY B O 1
ATOM 4674 N N . ASP B 1 281 ? 28.734 -13.43 -11.375 1 53.5 281 ASP B N 1
ATOM 4675 C CA . ASP B 1 281 ? 28.016 -13.305 -12.633 1 53.5 281 ASP B CA 1
ATOM 4676 C C . ASP B 1 281 ? 26.891 -12.273 -12.523 1 53.5 281 ASP B C 1
ATOM 4678 O O . ASP B 1 281 ? 26.219 -11.984 -13.508 1 53.5 281 ASP B O 1
ATOM 4682 N N . GLY B 1 282 ? 27.016 -11.438 -11.531 1 50.41 282 GLY B N 1
ATOM 4683 C CA . GLY B 1 282 ? 26.094 -10.312 -11.461 1 50.41 282 GLY B CA 1
ATOM 4684 C C . GLY B 1 282 ? 24.641 -10.734 -11.422 1 50.41 282 GLY B C 1
ATOM 4685 O O . GLY B 1 282 ? 23.75 -9.891 -11.305 1 50.41 282 GLY B O 1
ATOM 4686 N N . THR B 1 283 ? 24.391 -12.047 -11.844 1 50.12 283 THR B N 1
ATOM 4687 C CA . THR B 1 283 ? 22.984 -12.422 -12 1 50.12 283 THR B CA 1
ATOM 4688 C C . THR B 1 283 ? 22.359 -12.742 -10.641 1 50.12 283 THR B C 1
ATOM 4690 O O . THR B 1 283 ? 22.969 -13.414 -9.812 1 50.12 283 THR B O 1
ATOM 4693 N N . MET B 1 284 ? 21.625 -11.766 -10.156 1 53.06 284 MET B N 1
ATOM 4694 C CA . MET B 1 284 ? 20.844 -12.164 -8.992 1 53.06 284 MET B CA 1
ATOM 4695 C C . MET B 1 284 ? 19.953 -13.367 -9.32 1 53.06 284 MET B C 1
ATOM 4697 O O . MET B 1 284 ? 19.125 -13.305 -10.234 1 53.06 284 MET B O 1
ATOM 4701 N N . HIS B 1 285 ? 20.562 -14.555 -9.156 1 47.41 285 HIS B N 1
ATOM 4702 C CA . HIS B 1 285 ? 19.859 -15.805 -9.453 1 47.41 285 HIS B CA 1
ATOM 4703 C C . HIS B 1 285 ? 18.609 -15.961 -8.602 1 47.41 285 HIS B C 1
ATOM 4705 O O . HIS B 1 285 ? 18.516 -16.906 -7.809 1 47.41 285 HIS B O 1
ATOM 4711 N N . PHE B 1 286 ? 18.219 -14.867 -8.039 1 46.62 286 PHE B N 1
ATOM 4712 C CA . PHE B 1 286 ? 16.969 -15.227 -7.383 1 46.62 286 PHE B CA 1
ATOM 4713 C C . PHE B 1 286 ? 16.016 -15.914 -8.359 1 46.62 286 PHE B C 1
ATOM 4715 O O . PHE B 1 286 ? 15.016 -16.5 -7.953 1 46.62 286 PHE B O 1
ATOM 4722 N N . ASP B 1 287 ? 16.156 -15.289 -9.602 1 41.78 287 ASP B N 1
ATOM 4723 C CA . ASP B 1 287 ? 15.258 -15.859 -10.602 1 41.78 287 ASP B CA 1
ATOM 4724 C C . ASP B 1 287 ? 15.664 -17.281 -10.961 1 41.78 287 ASP B C 1
ATOM 4726 O O . ASP B 1 287 ? 16.844 -17.562 -11.164 1 41.78 287 ASP B O 1
ATOM 4730 N N . GLY B 1 288 ? 15.539 -18.188 -10.078 1 33.88 288 GLY B N 1
ATOM 4731 C CA . GLY B 1 288 ? 15.82 -19.391 -10.844 1 33.88 288 GLY B CA 1
ATOM 4732 C C . GLY B 1 288 ? 16.188 -19.109 -12.289 1 33.88 288 GLY B C 1
ATOM 4733 O O . GLY B 1 288 ? 15.922 -18.016 -12.797 1 33.88 288 GLY B O 1
ATOM 4734 N N . ASP B 1 289 ? 17.328 -19.797 -12.797 1 34.62 289 ASP B N 1
ATOM 4735 C CA . ASP B 1 289 ? 17.625 -19.703 -14.227 1 34.62 289 ASP B CA 1
ATOM 4736 C C . ASP B 1 289 ? 16.375 -19.328 -15.023 1 34.62 289 ASP B C 1
ATOM 4738 O O . ASP B 1 289 ? 16.094 -19.953 -16.047 1 34.62 289 ASP B O 1
ATOM 4742 N N . ILE B 1 290 ? 15.352 -19.078 -14.266 1 31.45 290 ILE B N 1
ATOM 4743 C CA . ILE B 1 290 ? 14.305 -18.859 -15.25 1 31.45 290 ILE B CA 1
ATOM 4744 C C . ILE B 1 290 ? 14.664 -17.656 -16.125 1 31.45 290 ILE B C 1
ATOM 4746 O O . ILE B 1 290 ? 14.789 -16.531 -15.625 1 31.45 290 ILE B O 1
ATOM 4750 N N . GLY B 1 291 ? 15.195 -17.859 -17.234 1 32.91 291 GLY B N 1
ATOM 4751 C CA . GLY B 1 291 ? 15.852 -17.141 -18.312 1 32.91 291 GLY B CA 1
ATOM 4752 C C . GLY B 1 291 ? 16.797 -16.062 -17.828 1 32.91 291 GLY B C 1
ATOM 4753 O O . GLY B 1 291 ? 17.094 -15.992 -16.641 1 32.91 291 GLY B O 1
ATOM 4754 N N . HIS B 1 292 ? 16.969 -14.953 -18.5 1 36.22 292 HIS B N 1
ATOM 4755 C CA . HIS B 1 292 ? 17.953 -13.891 -18.359 1 36.22 292 HIS B CA 1
ATOM 4756 C C . HIS B 1 292 ? 17.891 -13.242 -16.984 1 36.22 292 HIS B C 1
ATOM 4758 O O . HIS B 1 292 ? 16.797 -12.992 -16.469 1 36.22 292 HIS B O 1
ATOM 4764 N N . GLY B 1 293 ? 18.781 -13.734 -16.062 1 36.44 293 GLY B N 1
ATOM 4765 C CA . GLY B 1 293 ? 19 -13 -14.828 1 36.44 293 GLY B CA 1
ATOM 4766 C C . GLY B 1 293 ? 18.344 -11.641 -14.812 1 36.44 293 GLY B C 1
ATOM 4767 O O . GLY B 1 293 ? 17.969 -11.109 -15.867 1 36.44 293 GLY B O 1
ATOM 4768 N N . PHE B 1 294 ? 17.703 -11.43 -13.805 1 36.88 294 PHE B N 1
ATOM 4769 C CA . PHE B 1 294 ? 17.406 -10 -13.766 1 36.88 294 PHE B CA 1
ATOM 4770 C C . PHE B 1 294 ? 18.438 -9.203 -14.539 1 36.88 294 PHE B C 1
ATOM 4772 O O . PHE B 1 294 ? 19.484 -8.828 -13.984 1 36.88 294 PHE B O 1
ATOM 4779 N N . ARG B 1 295 ? 18.656 -9.68 -15.945 1 35.59 295 ARG B N 1
ATOM 4780 C CA . ARG B 1 295 ? 19.516 -8.758 -16.688 1 35.59 295 ARG B CA 1
ATOM 4781 C C . ARG B 1 295 ? 18.875 -7.383 -16.812 1 35.59 295 ARG B C 1
ATOM 4783 O O . ARG B 1 295 ? 17.75 -7.262 -17.297 1 35.59 295 ARG B O 1
ATOM 4790 N N . GLY B 1 296 ? 19.047 -6.699 -15.828 1 33.16 296 GLY B N 1
ATOM 4791 C CA . GLY B 1 296 ? 18.562 -5.363 -16.141 1 33.16 296 GLY B CA 1
ATOM 4792 C C . GLY B 1 296 ? 18.469 -5.086 -17.625 1 33.16 296 GLY B C 1
ATOM 4793 O O . GLY B 1 296 ? 17.812 -4.121 -18.047 1 33.16 296 GLY B O 1
ATOM 4794 N N . GLY B 1 297 ? 19.625 -5.336 -18.406 1 29.31 297 GLY B N 1
ATOM 4795 C CA . GLY B 1 297 ? 19.812 -4.902 -19.781 1 29.31 297 GLY B CA 1
ATOM 4796 C C . GLY B 1 297 ? 19.266 -5.883 -20.812 1 29.31 297 GLY B C 1
ATOM 4797 O O . GLY B 1 297 ? 19.328 -7.098 -20.609 1 29.31 297 GLY B O 1
ATOM 4798 N N . SER B 1 298 ? 18.188 -5.543 -21.391 1 27.45 298 SER B N 1
ATOM 4799 C CA . SER B 1 298 ? 17.719 -6.199 -22.609 1 27.45 298 SER B CA 1
ATOM 4800 C C . SER B 1 298 ? 18.891 -6.457 -23.578 1 27.45 298 SER B C 1
ATOM 4802 O O . SER B 1 298 ? 19.438 -5.52 -24.141 1 27.45 298 SER B O 1
ATOM 4804 N N . LYS B 1 299 ? 19.875 -7.352 -23.516 1 28.39 299 LYS B N 1
ATOM 4805 C CA . LYS B 1 299 ? 20.594 -7.664 -24.75 1 28.39 299 LYS B CA 1
ATOM 4806 C C . LYS B 1 299 ? 19.656 -8.281 -2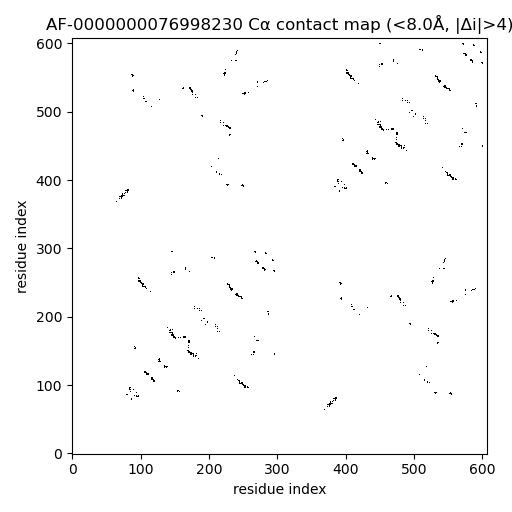5.781 1 28.39 299 LYS B C 1
ATOM 4808 O O . LYS B 1 299 ? 19.062 -9.344 -25.547 1 28.39 299 LYS B O 1
ATOM 4813 N N . THR B 1 300 ? 18.922 -7.441 -26.594 1 25.67 300 THR B N 1
ATOM 4814 C CA . THR B 1 300 ? 18.422 -7.82 -27.906 1 25.67 300 THR B CA 1
ATOM 4815 C C . THR B 1 300 ? 19.469 -8.602 -28.688 1 25.67 300 THR B C 1
ATOM 4817 O O . THR B 1 300 ? 20.484 -8.039 -29.125 1 25.67 300 THR B O 1
ATOM 4820 N N . SER B 1 301 ? 19.906 -9.727 -28.375 1 27.19 301 SER B N 1
ATOM 4821 C CA . SER B 1 301 ? 20.625 -10.492 -29.391 1 27.19 301 SER B CA 1
ATOM 4822 C C . SER B 1 301 ? 19.766 -10.688 -30.641 1 27.19 301 SER B C 1
ATOM 4824 O O . SER B 1 301 ? 18.859 -11.516 -30.656 1 27.19 301 SER B O 1
ATOM 4826 N N . HIS B 1 302 ? 19.328 -9.664 -31.344 1 21.09 302 HIS B N 1
ATOM 4827 C CA . HIS B 1 302 ? 19 -9.828 -32.75 1 21.09 302 HIS B CA 1
ATOM 4828 C C . HIS B 1 302 ? 20.219 -10.25 -33.562 1 21.09 302 HIS B C 1
ATOM 4830 O O . HIS B 1 302 ? 21.078 -9.422 -33.875 1 21.09 302 HIS B O 1
ATOM 4836 N N . ALA B 1 303 ? 21.016 -11.305 -33.406 1 20.16 303 ALA B N 1
ATOM 4837 C CA . ALA B 1 303 ? 21.875 -11.609 -34.531 1 20.16 303 ALA B CA 1
ATOM 4838 C C . ALA B 1 303 ? 21.062 -11.648 -35.844 1 20.16 303 ALA B C 1
ATOM 4840 O O . ALA B 1 303 ? 19.875 -11.992 -35.812 1 20.16 303 ALA B O 1
ATOM 4841 N N . ASN B 1 304 ? 21.766 -11.203 -36.969 1 19.75 304 ASN B N 1
ATOM 4842 C CA . ASN B 1 304 ? 21.594 -11.422 -38.375 1 19.75 304 ASN B CA 1
ATOM 4843 C C . ASN B 1 304 ? 21.312 -12.883 -38.719 1 19.75 304 ASN B C 1
ATOM 4845 O O . ASN B 1 304 ? 21.953 -13.781 -38.156 1 19.75 304 ASN B O 1
#

Radius of gyration: 42.8 Å; Cα contacts (8 Å, |Δi|>4): 876; chains: 2; bounding box: 131×125×105 Å

pLDDT: mean 75.43, std 25.86, range [16.42, 98.69]

Sequence (608 aa):
MNDTKYLKVEQESSDSSELESQDHAFSGDESGRPMSQQPRSVATRLSHIVKRSWWLVGPFLWLLSLLFTWMIASAASKSPYDVAVGLETELEPIKPHIEMYTTTFSSDLDWDDNGQLQRVSRPGSKQFVGDPSPEIDANWEHITNGVVVDLKGEAAETVIGKTYQKPDGSWYVGIEAFHQLHCLNMVRKSLHVDYYGINEPDPHPHKMHIEHCIDALREAIMCRAELTFIPMEFNAKYRTGRPAFVAREHTCRNFEKILDWAHQYPSNETLFVLPDGTMGDGTMHFDGDIGHGFRGGSKTSHANMNDTKYLKVEQESSDSSELESQDHAFSGDESGRPMSQQPRSVATRLSHIVKRSWWLVGPFLWLLSLLFTWMIASAASKSPYDVAVGLETELEPIKPHIEMYTTTFSSDLDWDDNGQLQRVSRPGSKQFVGDPSPEIDANWEHITNGVVVDLKGEAAETVIGKTYQKPDGSWYVGIEAFHQLHCLNMVRKSLHVDYYGINEPDPHPHKMHIEHCIDALREAIMCRAELTFIPMEFNAKYRTGRPAFVAREHTCRNFEKILDWAHQYPSNETLFVLPDGTMGDGTMHFDGDIGHGFRGGSKTSHAN

InterPro domains:
  IPR021765 Mycotoxin biosynthesis protein UstYa-like [PF11807] (44-264)
  IPR021765 Mycotoxin biosynthesis protein UstYa-like [PTHR33365] (23-266)

Organism: Colletotrichum orbiculare (strain 104-T / ATCC 96160 / CBS 514.97 / LARS 414 / MAFF 240422) (NCBI:txid1213857)

Secondary structure (DSSP, 8-state):
-----------------------------------------HHHHHHHHHHHHHHHHHHHHHHHHHHHHHHHHHHHT--TTBTTS--TTB-GGGGGG--EEEEE---EEEE-TTS-EEEE--TTPPP-SSS--HHHHHHHHHHHTTSEEEE-GGGGTTTTTTSEEPTTS-EEEEEHHHHHHHHHHHHHHHT-HHHHT---S--HHHHHHHHHHHHHHHHHHHHH---BEEEEEEETTTTEEEE-GGGSEEEEE-HHHHHHHHTTSBPP---EEPTTSPEE-S--TTS-SSSS-S-SS-------/-----------------------------------------HHHHHHHHHHHHHHHHHHHHHHHHHHHHHHHHHHHT--TTBTTS--TTB-GGGGGG--EEEEE---EEEE-TTS-EEEE--TTPPP-SSS--HHHHHHHHHHHTTSEEEE-GGGGTTTTTTSEEPTTS-EEEEEHHHHHHHHHHHHHHHT-HHHHT---S--HHHHHHHHHHHHHHHHHHHHH---BEEEEEEETTTTEEEE-GGGSEEEEE-HHHHHHHHHTSBPP---EEPTTSPEE----TTS-SSSS-S-SS-------

Foldseek 3Di:
DDDDDPDDDDDYDDDDDDPDDDPPDPPPPPDDDDDDPPPPDPVVVVVVVCVVCCVVVVVVVVVVVVVVVVVVVVVVPDDQPPPQQHHPPAQNLCRVLWDKDKAFDQAFWDADPVRDIDGGHDPPDQDCDDDDDPSNVVVLLLLLLQQKFWDDDPSCVVCVPVADAAPVGTGIDGDLRSVLSVLVVLLRVVVVCPVLVQPDPDNVLSVVSNVCNVVSNVVVCVVVVDDDDWDWDADPVNRDITTDRRPDMDMDIDSVSSSVVSVVGGDDQQFDQDPVGHTDRSAPCSPPPSDDRVPSDPPPPPDD/DDPDDDDDPPDDDDDDDDPPPPPPPPPPPVPDPPDPPPPPPPVVVVVVVCVVCCVVVVVVVVVVVVVVVVVVVVVVPDDQPPPQQHHPPAQNVCRVLWDKDKAFDQQFWDADPVRDIDGGHDPPDQDCDDPDDPSNVVVLLLLLLQQKFWDDDPSCVVCVPVADAFPVRTGIDGDLRSVLSVLVVLLRVVVVCPVLVQPDPDNVLSVVSNVCSVVSNVVVCVVVVDDDDWDWDADPVNGDITTDRRPDMDMDIDSVSSSVVSVVGGDDQGFPQDPVRHTHSSQPCSPPPSDDRVPSDPPPPPDD

Solvent-accessible surface area (backbone atoms only — not comparable to full-atom values): 35008 Å² total; per-residue (Å²): 135,82,87,78,68,92,75,78,93,77,87,94,89,88,91,82,84,79,84,79,79,85,75,76,76,79,73,78,78,84,77,80,79,78,82,79,77,76,74,78,50,69,65,58,53,46,50,49,47,47,60,60,38,44,70,54,49,50,58,49,52,54,51,50,51,41,52,50,36,29,52,52,24,29,62,68,37,54,63,75,42,23,61,58,66,41,43,86,52,31,43,70,72,55,27,86,54,53,42,74,48,72,46,55,52,60,53,29,68,40,66,47,96,85,65,45,80,38,76,47,68,64,89,90,56,87,52,78,64,69,81,89,44,73,65,34,51,50,49,50,49,58,70,30,48,40,29,47,29,35,31,51,70,82,58,24,62,89,46,66,88,62,36,35,67,40,91,87,65,27,35,38,36,30,29,44,32,22,42,50,44,43,32,51,50,54,50,56,48,59,69,38,37,78,84,66,62,61,78,48,94,67,53,60,44,47,51,54,40,48,39,32,29,54,44,42,48,50,52,50,45,42,26,61,44,47,48,31,52,31,28,30,38,76,37,73,89,76,50,29,50,42,66,36,49,59,74,36,54,41,77,21,40,46,43,68,49,52,44,54,56,37,60,74,22,62,44,61,89,42,49,40,67,36,96,86,61,44,69,24,69,39,35,33,64,55,47,23,81,63,62,76,35,72,53,74,56,81,76,76,78,72,75,133,141,79,88,79,89,75,86,84,77,86,73,84,86,77,86,84,73,84,66,82,69,80,68,77,76,72,72,71,74,80,69,78,71,74,77,73,74,69,70,75,51,72,61,58,58,49,49,51,49,51,62,60,40,44,70,55,49,49,57,50,52,51,52,50,49,39,51,50,35,28,52,49,26,29,62,68,37,54,64,76,43,23,62,59,65,40,42,84,53,32,45,70,70,56,29,85,55,53,43,75,48,73,45,56,53,61,52,28,67,40,65,47,98,84,63,44,80,38,76,48,67,64,87,91,56,87,52,78,61,70,81,88,44,72,65,34,51,50,51,50,50,58,70,30,49,40,28,47,27,35,31,50,72,80,61,25,62,88,47,68,88,63,35,35,67,42,92,88,66,28,36,41,35,29,29,43,29,22,42,51,46,43,31,52,49,54,49,57,48,58,69,38,37,79,84,66,62,63,79,49,94,68,52,58,43,46,50,54,39,48,39,33,29,54,45,41,49,52,51,50,46,41,26,62,42,48,49,32,54,30,29,30,39,75,36,72,90,76,46,29,49,42,66,36,50,60,74,35,56,40,77,21,41,44,42,67,48,50,45,54,56,37,59,76,21,62,47,63,92,49,46,41,69,37,94,87,62,44,67,20,82,37,35,29,64,56,44,25,84,63,59,76,34,70,51,75,59,79,77,76,77,73,75,134